Protein 6LKI (pdb70)

Nearest PDB structures (foldseek):
  6lki-assembly1_A  TM=1.003E+00  e=6.076E-66  Staphylococcus aureus
  6wce-assembly1_A  TM=8.317E-01  e=2.569E-20  Actinobacillus pleuropneumoniae
  4r74-assembly4_D  TM=8.569E-01  e=8.887E-20  Actinobacillus pleuropneumoniae
  4edp-assembly2_B  TM=7.425E-01  e=1.736E-17  Clostridium perfringens ATCC 13124
  5t1p-assembly8_H  TM=7.271E-01  e=5.166E-13  Campylobacter jejuni BJ-CJGB96299

Radius of gyration: 24.13 Å; Cα contacts (8 Å, |Δi|>4): 883; chains: 2; bounding box: 50×60×62 Å

Secondary structure (DSSP, 8-state):
--EEEEESS-HHHHHHHHHHHHHHHT--EEEEES-HHHHHHHHHTS-TTT--SEEESS-HHHH-S-GGGEE----GGGGGB-GGGS-SSTT-EEEEEEEEEEEEEHHHHTT---SSTTGGGSGGGTTSEEEE-TTT-HHHHHHHHHHHHHHT-HHHHHHHHTTSEEES-HHHHHHHHHTTS-SEEEEEHHHHHHHHTTT--EEEE--TT-BPEEEEEEEEEP-SS--TTHHHHHHHHTSHHHHHHHHHHH--EESBTTTS---SS-TTSGGGS-BPPGGGS----HHHHHHHH-/-HHHHHHHHHHHHHHHHHHHHHHHHHHHHHHTT--TTSHHHHHHHHHHHHHHHHHSSSEEEEEEEETTEEEES-TT---GGGSEEEEEEEEE-SSSEEEEEEEEEE-HHHHHHHHHS--EEEEEETT-BEEEES-TTS-TTSBP-HHHH--EEEEEE-SSSSEEEEEEE-

B-factor: mean 43.98, std 16.41, range [20.0, 132.07]

Foldseek 3Di:
DAAEEEEQDDCVQCVVVVVVVCVVVVHHYHYDYDAPQVSLVVLVPDAQAPHGWKYFWDLCLFANPDPVQFDFDDDPCLVQFDPVQADPDRFKGFFFKWWKWKKFQPVPCPPQDDAADVSCLDPVQFAQEEEEDLVGHVQRVLVLLFQCLLPVDLVSSVSSPRGHHYDHDQLVRLVCRQVPSHRIYIHIDQSNVVSVVVPTRMDTHQHQSAIGMRGIIMGTGRHDDHDPCSVVVRCSSLDDVNQLVCCVRRVIAHRGPVRADDPVPDPSHPVNGRHRPPVSRDPDHSVVVVVSND/DFVVLAVVVLVLLQVLLVLVVVLCVVCQVVQQAADCVDVVSVVVVVVSVVVSQVVGQFRKKKWKDDDVDTDIPPVVCPPLLQWAFRDWDFGHGNHGIIIMIMTTNGGPSQVCCCVPVVKWKWKAAPVQATRYTPDPVDDHGDGDDCPVVPFAKDWDARDPHRMIMIIGHD

Solvent-accessible surface area: 21845 Å² total; per-residue (Å²): 163,67,0,24,0,4,0,31,27,119,50,82,64,0,52,58,2,0,55,74,3,32,145,97,34,164,20,96,0,89,29,94,81,33,50,8,41,80,8,21,56,85,0,64,119,40,108,113,91,131,29,3,10,0,0,0,0,8,2,0,49,54,2,20,56,67,53,96,6,4,36,78,36,130,11,128,51,28,79,74,5,28,129,93,42,68,32,151,34,111,25,7,11,2,0,3,0,12,0,0,0,0,0,1,2,58,120,62,43,67,129,25,115,10,124,1,2,88,22,1,44,56,121,106,0,143,26,94,1,0,3,1,31,1,75,72,17,26,8,0,0,2,0,0,7,0,2,25,2,25,80,95,118,42,68,20,0,72,100,4,50,128,23,9,94,85,26,80,132,19,70,87,0,0,44,9,0,3,122,33,139,20,46,0,1,1,0,52,0,21,21,0,44,67,33,85,48,82,52,68,37,3,40,38,30,33,0,112,50,5,1,4,16,11,31,16,0,2,2,2,0,75,23,54,157,73,17,109,51,14,103,100,0,2,88,27,0,9,30,118,63,12,0,30,38,0,16,2,47,3,14,1,14,4,0,30,90,71,31,28,53,119,60,93,165,26,86,32,11,28,127,54,7,53,50,11,69,131,109,60,57,10,145,46,76,8,80,80,1,23,83,69,10,162,92,10,112,90,23,3,61,76,4,38,60,27,8,77,98,3,24,97,49,0,72,42,16,16,100,137,33,72,117,49,2,60,120,28,39,1,97,62,128,123,30,24,56,34,0,84,159,49,2,54,118,5,10,144,115,10,77,8,48,5,40,1,26,1,17,0,20,23,50,62,10,25,13,9,150,145,86,80,79,12,117,93,14,1,80,6,10,56,27,79,10,122,3,123,44,32,13,1,2,0,34,0,21,0,24,57,11,77,85,1,57,92,0,72,155,97,58,142,7,27,0,0,0,0,14,90,146,47,43,2,49,6,26,24,14,150,115,22,71,55,52,99,94,22,129,66,166,123,90,51,30,135,64,67,61,48,113,2,86,53,32,78,31,76,0,4,0,4,73,131

Structure (mmCIF, N/CA/C/O backbone):
data_6LKI
#
_entry.id   6LKI
#
_cell.length_a   95.231
_cell.length_b   106.642
_cell.length_c   120.331
_cell.angle_alpha   90.000
_cell.angle_beta   90.000
_cell.angle_gamma   90.000
#
_symmetry.space_group_name_H-M   'C 2 2 21'
#
loop_
_entity.id
_entity.type
_entity.pdbx_description
1 polymer 'ABC transporter, solute-binding protein'
2 polymer 'Sensor protein kinase HptS'
3 non-polymer 'MALONIC ACID'
4 water water
#
loop_
_atom_site.group_PDB
_atom_site.id
_atom_site.type_symbol
_atom_site.label_atom_id
_atom_site.label_alt_id
_atom_site.label_comp_id
_atom_site.label_asym_id
_atom_site.label_entity_id
_atom_site.label_seq_id
_atom_site.pdbx_PDB_ins_code
_atom_site.Cartn_x
_atom_site.Cartn_y
_atom_site.Cartn_z
_atom_site.occupancy
_atom_site.B_iso_or_equiv
_atom_site.auth_seq_id
_atom_site.auth_comp_id
_atom_site.auth_asym_id
_atom_site.auth_atom_id
_atom_site.pdbx_PDB_model_num
ATOM 1 N N . ASN A 1 3 ? -28.487 -42.712 1.659 1.00 46.13 29 ASN A N 1
ATOM 2 C CA . ASN A 1 3 ? -27.278 -42.370 0.924 1.00 43.53 29 ASN A CA 1
ATOM 3 C C . ASN A 1 3 ? -26.407 -41.422 1.736 1.00 42.28 29 ASN A C 1
ATOM 4 O O . ASN A 1 3 ? -26.902 -40.478 2.359 1.00 39.55 29 ASN A O 1
ATOM 9 N N . VAL A 1 4 ? -25.104 -41.676 1.718 1.00 39.26 30 VAL A N 1
ATOM 10 C CA . VAL A 1 4 ? -24.156 -40.873 2.482 1.00 40.13 30 VAL A CA 1
ATOM 11 C C . VAL A 1 4 ? -23.813 -39.616 1.694 1.00 36.08 30 VAL A C 1
ATOM 12 O O . VAL A 1 4 ? -23.509 -39.681 0.497 1.00 37.39 30 VAL A O 1
ATOM 16 N N . LEU A 1 5 ? -23.871 -38.467 2.36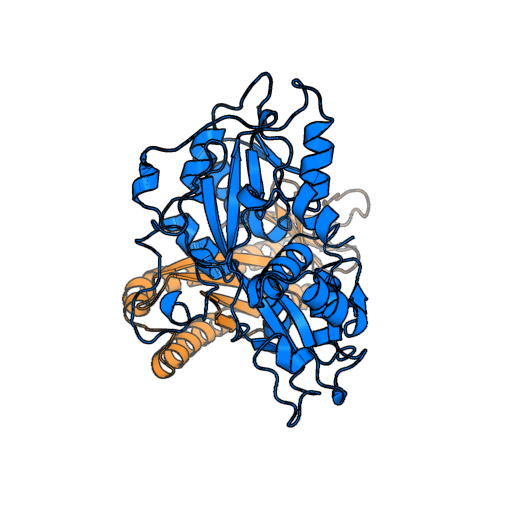4 1.00 35.91 31 LEU A N 1
ATOM 17 C CA . LEU A 1 5 ? -23.423 -37.206 1.785 1.00 33.53 31 LEU A CA 1
ATOM 18 C C . LEU A 1 5 ? -21.918 -37.073 1.999 1.00 38.65 31 LEU A C 1
ATOM 19 O O . LEU A 1 5 ? -21.445 -37.116 3.138 1.00 39.24 31 LEU A O 1
ATOM 24 N N . THR A 1 6 ? -21.167 -36.908 0.915 1.00 35.88 32 THR A N 1
ATOM 25 C CA . THR A 1 6 ? -19.711 -36.851 0.977 1.00 38.44 32 THR A CA 1
ATOM 26 C C . THR A 1 6 ? -19.238 -35.414 0.797 1.00 38.67 32 THR A C 1
ATOM 27 O O . THR A 1 6 ? -19.656 -34.729 -0.143 1.00 34.57 32 THR A O 1
ATOM 31 N N . VAL A 1 7 ? -18.361 -34.966 1.694 1.00 35.13 33 VAL A N 1
ATOM 32 C CA . VAL A 1 7 ? -17.870 -33.593 1.713 1.00 37.11 33 VAL A CA 1
ATOM 33 C C . VAL A 1 7 ? -16.350 -33.609 1.605 1.00 33.87 33 VAL A C 1
ATOM 34 O O . VAL A 1 7 ? -15.676 -34.301 2.376 1.00 36.25 33 VAL A O 1
ATOM 38 N N . TYR A 1 8 ? -15.817 -32.850 0.648 1.00 31.99 34 TYR A N 1
ATOM 39 C CA . TYR A 1 8 ? -14.391 -32.549 0.596 1.00 34.66 34 TYR A CA 1
ATOM 40 C C . TYR A 1 8 ? -14.127 -31.302 1.430 1.00 33.36 34 TYR A C 1
ATOM 41 O O . TYR A 1 8 ? -14.846 -30.305 1.304 1.00 32.07 34 TYR A O 1
ATOM 50 N N . SER A 1 9 ? -13.090 -31.347 2.271 1.00 34.94 35 SER A N 1
ATOM 51 C CA . SER A 1 9 ? -12.815 -30.181 3.097 1.00 32.27 35 SER A CA 1
ATOM 52 C C . SER A 1 9 ? -11.349 -30.080 3.495 1.00 34.69 35 SER A C 1
ATOM 53 O O . SER A 1 9 ? -10.788 -31.063 4.005 1.00 31.48 35 SER A O 1
ATOM 56 N N . PRO A 1 10 ? -10.710 -28.927 3.275 1.00 31.22 36 PRO A N 1
ATOM 57 C CA . PRO A 1 10 ? -9.356 -28.719 3.803 1.00 34.84 36 PRO A CA 1
ATOM 58 C C . PRO A 1 10 ? -9.320 -28.363 5.280 1.00 37.10 36 PRO A C 1
ATOM 59 O O . PRO A 1 10 ? -8.226 -28.331 5.861 1.00 37.47 36 PRO A O 1
ATOM 63 N N . TYR A 1 11 ? -10.466 -28.088 5.899 1.00 34.08 37 TYR A N 1
ATOM 64 C CA . TYR A 1 11 ? -10.509 -27.866 7.337 1.00 35.74 37 TYR A CA 1
ATOM 65 C C . TYR A 1 11 ? -10.195 -29.157 8.083 1.00 38.81 37 TYR A C 1
ATOM 66 O O . TYR A 1 11 ? -10.522 -30.258 7.631 1.00 36.72 37 TYR A O 1
ATOM 75 N N . GLN A 1 12 ? -9.555 -29.016 9.241 1.00 42.84 38 GLN A N 1
ATOM 76 C CA . GLN A 1 12 ? -9.299 -30.177 10.080 1.00 46.00 38 GLN A CA 1
ATOM 77 C C . GLN A 1 12 ? -10.616 -30.770 10.566 1.00 40.01 38 GLN A C 1
ATOM 78 O O . GLN A 1 12 ? -11.595 -30.056 10.801 1.00 41.44 38 GLN A O 1
ATOM 84 N N . SER A 1 13 ? -10.630 -32.098 10.711 1.00 44.15 39 SER A N 1
ATOM 85 C CA . SER A 1 13 ? -11.866 -32.813 11.022 1.00 46.67 39 SER A CA 1
ATOM 86 C C . SER A 1 13 ? -12.517 -32.287 12.294 1.00 45.66 39 SER A C 1
ATOM 87 O O . SER A 1 13 ? -13.723 -32.016 12.322 1.00 43.90 39 SER A O 1
ATOM 90 N N . ASN A 1 14 ? -11.732 -32.138 13.360 1.00 44.63 40 ASN A N 1
ATOM 91 C CA . ASN A 1 14 ? -12.283 -31.773 14.659 1.00 45.53 40 ASN A CA 1
ATOM 92 C C . ASN A 1 14 ? -12.862 -30.364 14.694 1.00 45.43 40 ASN A C 1
ATOM 93 O O . ASN A 1 14 ? -13.529 -30.016 15.674 1.00 47.28 40 ASN A O 1
ATOM 98 N N . LEU A 1 15 ? -12.645 -29.555 13.657 1.00 42.21 41 LEU A N 1
ATOM 99 C CA . LEU A 1 15 ? -13.170 -28.195 13.640 1.00 41.50 41 LEU A CA 1
ATOM 100 C C . LEU A 1 15 ? -14.534 -28.092 12.969 1.00 37.43 41 LEU A C 1
ATOM 101 O O . LEU A 1 15 ? -15.310 -27.188 13.300 1.00 39.07 41 LEU A O 1
ATOM 106 N N . ILE A 1 16 ? -14.849 -28.994 12.041 1.00 34.60 42 ILE A N 1
ATOM 107 C CA . ILE A 1 16 ? -16.118 -28.946 11.326 1.00 33.47 42 ILE A CA 1
ATOM 108 C C . ILE A 1 16 ? -17.051 -30.096 11.689 1.00 36.16 42 ILE A C 1
ATOM 109 O O . ILE A 1 16 ? -18.264 -29.977 11.459 1.00 33.12 42 ILE A O 1
ATOM 114 N N . ARG A 1 17 ? -16.536 -31.195 12.239 1.00 32.80 43 ARG A N 1
ATOM 115 C CA . ARG A 1 17 ? -17.393 -32.344 12.524 1.00 37.25 43 ARG A CA 1
ATOM 116 C C . ARG A 1 17 ? -18.523 -32.031 13.503 1.00 35.85 43 ARG A C 1
ATOM 117 O O . ARG A 1 17 ? -19.659 -32.463 13.238 1.00 35.54 43 ARG A O 1
ATOM 125 N N . PRO A 1 18 ? -18.314 -31.310 14.615 1.00 34.39 44 PRO A N 1
ATOM 126 C CA . PRO A 1 18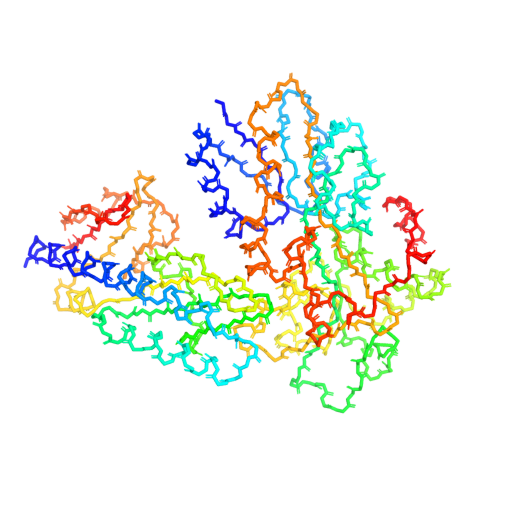 ? -19.466 -30.988 15.478 1.00 36.96 44 PRO A CA 1
ATOM 127 C C . PRO A 1 18 ? -20.559 -30.205 14.767 1.00 37.81 44 PRO A C 1
ATOM 128 O O . PRO A 1 18 ? -21.748 -30.447 15.013 1.00 36.84 44 PRO A O 1
ATOM 132 N N . ILE A 1 19 ? -20.193 -29.270 13.889 1.00 32.07 45 ILE A N 1
ATOM 133 C CA . ILE A 1 19 ? -21.202 -28.492 13.177 1.00 36.76 45 ILE A CA 1
ATOM 134 C C . ILE A 1 19 ? -21.923 -29.361 12.153 1.00 35.17 45 ILE A C 1
ATOM 135 O O . ILE A 1 19 ? -23.148 -29.273 11.997 1.00 36.28 45 ILE A O 1
ATOM 140 N N . LEU A 1 20 ? -21.184 -30.220 11.447 1.00 33.76 46 LEU A N 1
ATOM 141 C CA . LEU A 1 20 ? -21.821 -31.123 10.494 1.00 35.20 46 LEU A CA 1
ATOM 142 C C . LEU A 1 20 ? -22.669 -32.174 11.199 1.00 38.64 46 LEU A C 1
ATOM 143 O O . LEU A 1 20 ? -23.625 -32.694 10.610 1.00 35.00 46 LEU A O 1
ATOM 148 N N . ASN A 1 21 ? -22.341 -32.496 12.455 1.00 32.07 47 ASN A N 1
ATOM 149 C CA . ASN A 1 21 ? -23.153 -33.440 13.217 1.00 35.64 47 ASN A CA 1
ATOM 150 C C . ASN A 1 21 ? -24.546 -32.891 13.493 1.00 34.23 47 ASN A C 1
ATOM 151 O O . ASN A 1 21 ? -25.514 -33.659 13.543 1.00 37.69 47 ASN A O 1
ATOM 156 N N . GLU A 1 22 ? -24.669 -31.575 13.684 1.00 33.02 48 GLU A N 1
ATOM 157 C CA . GLU A 1 22 ? -25.987 -30.984 13.891 1.00 38.18 48 GLU A CA 1
ATOM 158 C C . GLU A 1 22 ? -26.817 -31.034 12.615 1.00 38.92 48 GLU A C 1
ATOM 159 O O . GLU A 1 22 ? -28.031 -31.263 12.666 1.00 35.92 48 GLU A O 1
ATOM 165 N N . PHE A 1 23 ? -26.181 -30.820 11.460 1.00 34.05 49 PHE A N 1
ATOM 166 C CA . PHE A 1 23 ? -26.888 -30.971 10.192 1.00 32.33 49 PHE A CA 1
ATOM 167 C C . PHE A 1 23 ? -27.346 -32.409 9.995 1.00 34.23 49 PHE A C 1
ATOM 168 O O . PHE A 1 23 ? -28.455 -32.654 9.503 1.00 35.96 49 PHE A O 1
ATOM 176 N N . GLU A 1 24 ? -26.499 -33.373 10.368 1.00 33.40 50 GLU A N 1
ATOM 177 C CA . GLU A 1 24 ? -26.885 -34.780 10.319 1.00 36.25 50 GLU A CA 1
ATOM 178 C C . GLU A 1 24 ? -28.179 -35.030 11.083 1.00 37.12 50 GLU A C 1
ATOM 179 O O . GLU A 1 24 ? -29.066 -35.745 10.602 1.00 35.76 50 GLU A O 1
ATOM 185 N N . LYS A 1 25 ? -28.303 -34.447 12.277 1.00 35.83 51 LYS A N 1
ATOM 186 C CA . LYS A 1 25 ? -29.503 -34.656 13.081 1.00 38.55 51 LYS A CA 1
ATOM 187 C C . LYS A 1 25 ? -30.699 -33.913 12.498 1.00 37.23 51 LYS A C 1
ATOM 188 O O . LYS A 1 25 ? -31.831 -34.406 12.558 1.00 40.07 51 LYS A O 1
ATOM 194 N N . GLN A 1 26 ? -30.468 -32.727 11.932 1.00 37.53 52 GLN A N 1
ATOM 195 C CA . GLN A 1 26 ? -31.572 -31.936 11.397 1.00 40.65 52 GLN A CA 1
ATOM 196 C C . GLN A 1 26 ? -32.160 -32.569 10.142 1.00 37.20 52 GLN A C 1
ATOM 197 O O . GLN A 1 26 ? -33.383 -32.569 9.957 1.00 38.08 52 GLN A O 1
ATOM 203 N N . GLU A 1 27 ? -31.312 -33.112 9.270 1.00 34.62 53 GLU A N 1
ATOM 204 C CA . GLU A 1 27 ? -31.741 -33.595 7.963 1.00 37.87 53 GLU A CA 1
ATOM 205 C C . GLU A 1 27 ? -31.708 -35.113 7.843 1.00 37.59 53 GLU A C 1
ATOM 206 O O . GLU A 1 27 ? -31.931 -35.639 6.747 1.00 38.06 53 GLU A O 1
ATOM 212 N N . HIS A 1 28 ? -31.433 -35.826 8.936 1.00 35.28 54 HIS A N 1
ATOM 213 C CA . HIS A 1 28 ? -31.466 -37.289 8.963 1.00 37.98 54 HIS A CA 1
ATOM 214 C C . HIS A 1 28 ? -30.589 -37.887 7.863 1.00 38.49 54 HIS A C 1
ATOM 215 O O . HIS A 1 28 ? -31.017 -38.739 7.080 1.00 38.03 54 HIS A O 1
ATOM 222 N N . VAL A 1 29 ? -29.339 -37.422 7.811 1.00 35.94 55 VAL A N 1
ATOM 223 C CA . VAL A 1 29 ? -28.367 -37.854 6.815 1.00 33.63 55 VAL A CA 1
ATOM 224 C C . VAL A 1 29 ? -27.018 -38.022 7.504 1.00 34.10 55 VAL A C 1
ATOM 225 O O . VAL A 1 29 ? -26.775 -37.470 8.578 1.00 38.50 55 VAL A O 1
ATOM 229 N N . LYS A 1 30 ? -26.146 -38.817 6.887 1.00 34.24 56 LYS A N 1
ATOM 230 C CA . LYS A 1 30 ? -24.791 -39.055 7.370 1.00 37.72 56 LYS A CA 1
ATOM 231 C C . LYS A 1 30 ? -23.812 -38.387 6.404 1.00 38.52 56 LYS A C 1
ATOM 232 O O . LYS A 1 30 ? -23.992 -38.452 5.183 1.00 36.82 56 LYS A O 1
ATOM 238 N N . ILE A 1 31 ? -22.817 -37.686 6.954 1.00 36.97 57 ILE A N 1
ATOM 239 C CA . ILE A 1 31 ? -21.877 -36.874 6.180 1.00 36.43 57 ILE A CA 1
ATOM 240 C C . ILE A 1 31 ? -20.477 -37.436 6.380 1.00 41.30 57 ILE A C 1
ATOM 241 O O . ILE A 1 31 ? -19.930 -37.367 7.488 1.00 42.66 57 ILE A O 1
ATOM 246 N N . GLU A 1 32 ? -19.903 -37.990 5.314 1.00 35.94 58 GLU A N 1
ATOM 247 C CA . GLU A 1 32 ? -18.519 -38.443 5.302 1.00 40.16 58 GLU A CA 1
ATOM 248 C C . GLU A 1 32 ? -17.617 -37.323 4.798 1.00 40.57 58 GLU A C 1
ATOM 249 O O . GLU A 1 32 ? -17.952 -36.634 3.831 1.00 38.04 58 GLU A O 1
ATOM 255 N N . ILE A 1 33 ? -16.464 -37.154 5.446 1.00 37.76 59 ILE A N 1
ATOM 256 C CA . ILE A 1 33 ? -15.537 -36.067 5.142 1.00 39.63 59 ILE A CA 1
ATOM 257 C C . ILE A 1 33 ? -14.254 -36.643 4.556 1.00 39.09 59 ILE A C 1
ATOM 258 O O . ILE A 1 33 ? -13.706 -37.621 5.080 1.00 38.93 59 ILE A O 1
ATOM 263 N N . LYS A 1 34 ? -13.775 -36.029 3.476 1.00 36.65 60 LYS A N 1
ATOM 264 C CA . LYS A 1 34 ? -12.472 -36.324 2.893 1.00 40.48 60 LYS A CA 1
ATOM 265 C C . LYS A 1 34 ? -11.554 -35.131 3.123 1.00 40.68 60 LYS A C 1
ATOM 266 O O . LYS A 1 34 ? -11.907 -33.997 2.779 1.00 35.37 60 LYS A O 1
ATOM 272 N N . HIS A 1 35 ? -10.382 -35.385 3.696 1.00 39.75 61 HIS A N 1
ATOM 273 C CA . HIS A 1 35 ? -9.489 -34.330 4.154 1.00 42.07 61 HIS A CA 1
ATOM 274 C C . HIS A 1 35 ? -8.235 -34.253 3.294 1.00 35.70 61 HIS A C 1
ATOM 275 O O . HIS A 1 35 ? -7.918 -35.155 2.515 1.00 39.94 61 HIS A O 1
ATOM 282 N N . GLY A 1 36 ? -7.519 -33.156 3.462 1.00 40.23 62 GLY A N 1
ATOM 283 C CA . GLY A 1 36 ? -6.303 -32.903 2.715 1.00 39.50 62 GLY A CA 1
ATOM 284 C C . GLY A 1 36 ? -6.172 -31.422 2.429 1.00 38.25 62 GLY A C 1
ATOM 285 O O . GLY A 1 36 ? -7.045 -30.623 2.752 1.00 40.57 62 GLY A O 1
ATOM 286 N N . SER A 1 37 ? -5.045 -31.069 1.817 1.00 33.67 63 SER A N 1
ATOM 287 C CA . SER A 1 37 ? -4.852 -29.693 1.392 1.00 37.45 63 SER A CA 1
ATOM 288 C C . SER A 1 37 ? -5.839 -29.343 0.282 1.00 34.01 63 SER A C 1
ATOM 289 O O . SER A 1 37 ? -6.388 -30.216 -0.396 1.00 35.64 63 SER A O 1
ATOM 292 N N . THR A 1 38 ? -6.063 -28.038 0.103 1.00 34.46 64 THR A N 1
ATOM 293 C CA . THR A 1 38 ? -7.024 -27.583 -0.898 1.00 37.12 64 THR A CA 1
ATOM 294 C C . THR A 1 38 ? -6.632 -28.048 -2.296 1.00 39.79 64 THR A C 1
ATOM 295 O O . THR A 1 38 ? -7.478 -28.534 -3.056 1.00 34.64 64 THR A O 1
ATOM 299 N N . GLN A 1 39 ? -5.351 -27.925 -2.648 1.00 37.45 65 GLN A N 1
ATOM 300 C CA . GLN A 1 39 ? -4.921 -28.294 -3.992 1.00 37.25 65 GLN A CA 1
ATOM 301 C C . GLN A 1 39 ? -4.935 -29.804 -4.192 1.00 37.80 65 GLN A C 1
ATOM 302 O O . GLN A 1 39 ? -5.251 -30.286 -5.287 1.00 43.26 65 GLN A O 1
ATOM 308 N N . VAL A 1 40 ? -4.594 -30.569 -3.154 1.00 34.93 66 VAL A N 1
ATOM 309 C CA . VAL A 1 40 ? -4.604 -32.023 -3.279 1.00 40.60 66 VAL A CA 1
ATOM 310 C C . VAL A 1 40 ? -6.033 -32.539 -3.397 1.00 40.96 66 VAL A C 1
ATOM 311 O O . VAL A 1 40 ? -6.316 -33.448 -4.188 1.00 41.39 66 VAL A O 1
ATOM 315 N N . LEU A 1 41 ? -6.958 -31.963 -2.625 1.00 38.29 67 LEU A N 1
ATOM 316 C CA . LEU A 1 41 ? -8.361 -32.346 -2.746 1.00 38.35 67 LEU A CA 1
ATOM 317 C C . LEU A 1 41 ? -8.906 -32.004 -4.127 1.00 40.45 67 LEU A C 1
ATOM 318 O O . LEU A 1 41 ? -9.626 -32.806 -4.734 1.00 41.33 67 LEU A O 1
ATOM 323 N N . LEU A 1 42 ? -8.538 -30.850 -4.628 1.00 37.81 68 LEU A N 1
ATOM 324 C CA . LEU A 1 42 ? -8.977 -30.454 -5.930 1.00 39.72 68 LEU A CA 1
ATOM 325 C C . LEU A 1 42 ? -8.409 -31.379 -6.997 1.00 43.07 68 LEU A C 1
ATOM 326 O O . LEU A 1 42 ? -9.090 -31.776 -7.881 1.00 41.86 68 LEU A O 1
ATOM 331 N N . SER A 1 43 ? -7.146 -31.708 -6.885 1.00 40.30 69 SER A N 1
ATOM 332 C CA . SER A 1 43 ? -6.485 -32.544 -7.882 1.00 45.86 69 SER A CA 1
ATOM 333 C C . SER A 1 43 ? -7.072 -33.950 -7.899 1.00 46.19 69 SER A C 1
ATOM 334 O O . SER A 1 43 ? -7.388 -34.489 -8.966 1.00 49.42 69 SER A O 1
ATOM 337 N N . ASN A 1 44 ? -7.223 -34.564 -6.722 1.00 44.30 70 ASN A N 1
ATOM 338 C CA . ASN A 1 44 ? -7.808 -35.899 -6.657 1.00 48.15 70 ASN A CA 1
ATOM 339 C C . ASN A 1 44 ? -9.259 -35.897 -7.118 1.00 47.73 70 ASN A C 1
ATOM 340 O O . ASN A 1 44 ? -9.726 -36.880 -7.705 1.00 50.36 70 ASN A O 1
ATOM 345 N N . LEU A 1 45 ? -9.986 -34.806 -6.861 1.00 45.67 71 LEU A N 1
ATOM 346 C CA . LEU A 1 45 ? -11.345 -34.683 -7.376 1.00 45.03 71 LEU A CA 1
ATOM 347 C C . LEU A 1 45 ? -11.348 -34.624 -8.898 1.00 47.85 71 LEU A C 1
ATOM 348 O O . LEU A 1 45 ? -12.210 -35.224 -9.551 1.00 48.83 71 LEU A O 1
ATOM 353 N N . HIS A 1 46 ? -10.387 -33.902 -9.479 1.00 47.37 72 HIS A N 1
ATOM 354 C CA . HIS A 1 46 ? -10.328 -33.763 -10.930 1.00 49.14 72 HIS A CA 1
ATOM 355 C C . HIS A 1 46 ? -10.037 -35.091 -11.615 1.00 51.01 72 HIS A C 1
ATOM 356 O O . HIS A 1 46 ? -10.480 -35.312 -12.748 1.00 51.65 72 HIS A O 1
ATOM 363 N N . ASN A 1 47 ? -9.304 -35.982 -10.954 1.00 51.11 73 ASN A N 1
ATOM 364 C CA . ASN A 1 47 ? -8.978 -37.285 -11.514 1.00 53.56 73 ASN A CA 1
ATOM 365 C C . ASN A 1 47 ? -9.963 -38.371 -11.100 1.00 56.04 73 ASN A C 1
ATOM 366 O O . ASN A 1 47 ? -9.754 -39.540 -11.442 1.00 55.12 73 ASN A O 1
ATOM 371 N N . GLU A 1 48 ? -11.021 -38.017 -10.377 1.00 50.98 74 GLU A N 1
ATOM 372 C CA . GLU A 1 48 ? -12.072 -38.969 -10.052 1.00 55.43 74 GLU A CA 1
ATOM 373 C C . GLU A 1 48 ? -13.098 -39.024 -11.175 1.00 54.82 74 GLU A C 1
ATOM 374 O O . GLU A 1 48 ? -13.432 -38.002 -11.780 1.00 54.71 74 GLU A O 1
ATOM 380 N N . ASP A 1 49 ? -13.602 -40.226 -11.448 1.00 60.28 75 ASP A N 1
ATOM 381 C CA . ASP A 1 49 ? -14.665 -40.378 -12.427 1.00 59.43 75 ASP A CA 1
ATOM 382 C C . ASP A 1 49 ? -15.932 -39.672 -11.944 1.00 59.36 75 ASP A C 1
ATOM 383 O O . ASP A 1 49 ? -16.025 -39.201 -10.809 1.00 60.15 75 ASP A O 1
ATOM 388 N N . PHE A 1 50 ? -16.923 -39.601 -12.834 1.00 60.03 76 PHE A N 1
ATOM 389 C CA . PHE A 1 50 ? -18.201 -39.006 -12.466 1.00 60.66 76 PHE A CA 1
ATOM 390 C C . PHE A 1 50 ? -18.948 -39.840 -11.433 1.00 60.15 76 PHE A C 1
ATOM 391 O O . PHE A 1 50 ? -19.785 -39.297 -10.704 1.00 57.80 76 PHE A O 1
ATOM 399 N N . SER A 1 51 ? -18.655 -41.138 -11.343 1.00 63.43 77 SER A N 1
ATOM 400 C CA . SER A 1 51 ? -19.444 -42.049 -10.525 1.00 61.63 77 SER A CA 1
ATOM 401 C C . SER A 1 51 ? -18.967 -42.154 -9.083 1.00 59.97 77 SER A C 1
ATOM 402 O O . SER A 1 51 ? -19.744 -42.590 -8.225 1.00 63.55 77 SER A O 1
ATOM 405 N N . GLU A 1 52 ? -17.722 -41.781 -8.792 1.00 58.68 78 GLU A N 1
ATOM 406 C CA . GLU A 1 52 ? -17.174 -41.910 -7.449 1.00 60.56 78 GLU A CA 1
ATOM 407 C C . GLU A 1 52 ? -16.978 -40.574 -6.745 1.00 53.90 78 GLU A C 1
ATOM 408 O O . GLU A 1 52 ? -16.509 -40.555 -5.603 1.00 54.24 78 GLU A O 1
ATOM 414 N N . ARG A 1 53 ? -17.346 -39.464 -7.378 1.00 48.46 79 ARG A N 1
ATOM 415 C CA . ARG A 1 53 ? -17.101 -38.156 -6.792 1.00 46.11 79 ARG A CA 1
ATOM 416 C C . ARG A 1 53 ? -18.081 -37.865 -5.662 1.00 43.97 79 ARG A C 1
ATOM 417 O O . ARG A 1 53 ? -19.209 -38.365 -5.639 1.00 38.05 79 ARG A O 1
ATOM 425 N N . GLY A 1 54 ? -17.632 -37.041 -4.719 1.00 38.04 80 GLY A N 1
ATOM 426 C CA . GLY A 1 54 ? -18.469 -36.582 -3.633 1.00 36.59 80 GLY A CA 1
ATOM 427 C C . GLY A 1 54 ? -19.440 -35.508 -4.084 1.00 31.68 80 GLY A C 1
ATOM 428 O O . GLY A 1 54 ? -19.627 -35.246 -5.274 1.00 36.49 80 GLY A O 1
ATOM 429 N N . ASP A 1 55 ? -20.056 -34.860 -3.099 1.00 34.39 81 ASP A N 1
ATOM 430 C CA . ASP A 1 55 ? -21.157 -33.935 -3.345 1.00 31.51 81 ASP A CA 1
ATOM 431 C C . ASP A 1 55 ? -20.809 -32.473 -3.116 1.00 31.65 81 ASP A C 1
ATOM 432 O O . ASP A 1 55 ? -21.237 -31.618 -3.894 1.00 30.80 81 ASP A O 1
ATOM 437 N N . VAL A 1 56 ? -20.059 -32.151 -2.063 1.00 31.44 82 VAL A N 1
ATOM 438 C CA . VAL A 1 56 ? -19.809 -30.768 -1.672 1.00 30.65 82 VAL A CA 1
ATOM 439 C C . VAL A 1 56 ? -18.331 -30.588 -1.355 1.00 31.74 82 VAL A C 1
ATOM 440 O O . VAL A 1 56 ? -17.710 -31.453 -0.727 1.00 32.32 82 VAL A O 1
ATOM 444 N N . PHE A 1 57 ? -17.770 -29.461 -1.793 1.00 28.18 83 PHE A N 1
ATOM 445 C CA . PHE A 1 57 ? -16.437 -29.014 -1.397 1.00 28.12 83 PHE A CA 1
ATOM 446 C C . PHE A 1 57 ? -16.620 -27.864 -0.412 1.00 29.97 83 PHE A C 1
ATOM 447 O O . PHE A 1 57 ? -17.098 -26.789 -0.790 1.00 30.09 83 PHE A O 1
ATOM 455 N N . MET A 1 58 ? -16.244 -28.087 0.845 1.00 27.48 84 MET A N 1
ATOM 456 C CA . MET A 1 58 ? -16.505 -27.143 1.929 1.00 27.63 84 MET A CA 1
ATOM 457 C C . MET A 1 58 ? -15.189 -26.547 2.412 1.00 32.57 84 MET A C 1
ATOM 458 O O . MET A 1 58 ? -14.369 -27.246 3.017 1.00 31.72 84 MET A O 1
ATOM 463 N N . GLY A 1 59 ? -14.997 -25.257 2.159 1.00 31.84 85 GLY A N 1
ATOM 464 C CA . GLY A 1 59 ? -13.839 -24.537 2.643 1.00 33.79 85 GLY A CA 1
ATOM 465 C C . GLY A 1 59 ? -12.775 -24.359 1.574 1.00 32.02 85 GLY A C 1
ATOM 466 O O . GLY A 1 59 ? -12.815 -24.955 0.494 1.00 31.61 85 GLY A O 1
ATOM 467 N N . GLY A 1 60 ? -11.800 -23.520 1.902 1.00 35.64 86 GLY A N 1
ATOM 468 C CA . GLY A 1 60 ? -10.732 -23.183 0.986 1.00 33.94 86 GLY A CA 1
ATOM 469 C C . GLY A 1 60 ? -11.076 -21.991 0.109 1.00 35.93 86 GLY A C 1
ATOM 470 O O . GLY A 1 60 ? -12.237 -21.669 -0.133 1.00 35.09 86 GLY A O 1
ATOM 471 N N . VAL A 1 61 ? -10.028 -21.320 -0.371 1.00 30.82 87 VAL A N 1
ATOM 472 C CA . VAL A 1 61 ? -10.200 -20.171 -1.254 1.00 33.15 87 VAL A CA 1
ATOM 473 C C . VAL A 1 61 ? -10.527 -20.674 -2.655 1.00 34.72 87 VAL A C 1
ATOM 474 O O . VAL A 1 61 ? -9.700 -20.589 -3.571 1.00 36.60 87 VAL A O 1
ATOM 478 N N . LEU A 1 62 ? -11.747 -21.189 -2.828 1.00 34.66 88 LEU A N 1
ATOM 479 C CA . LEU A 1 62 ? -12.114 -21.851 -4.076 1.00 34.97 88 LEU A CA 1
ATOM 480 C C . LEU A 1 62 ? -12.137 -20.878 -5.248 1.00 34.54 88 LEU A C 1
ATOM 481 O O . LEU A 1 62 ? -11.717 -21.227 -6.357 1.00 35.89 88 LEU A O 1
ATOM 486 N N . SER A 1 63 ? -12.626 -19.656 -5.028 1.00 33.10 89 SER A N 1
ATOM 487 C CA . SER A 1 63 ? -12.685 -18.684 -6.114 1.00 39.42 89 SER A CA 1
ATOM 488 C C . SER A 1 63 ? -11.302 -18.310 -6.628 1.00 42.49 89 SER A C 1
ATOM 489 O O . SER A 1 63 ? -11.188 -17.769 -7.733 1.00 46.16 89 SER A O 1
ATOM 492 N N . GLU A 1 64 ? -10.249 -18.595 -5.860 1.00 41.17 90 GLU A N 1
ATOM 493 C CA . GLU A 1 64 ? -8.889 -18.267 -6.254 1.00 40.77 90 GLU A CA 1
ATOM 494 C C . GLU A 1 64 ? -8.054 -19.477 -6.648 1.00 44.64 90 GLU A C 1
ATOM 495 O O . GLU A 1 64 ? -6.984 -19.296 -7.238 1.00 50.37 90 GLU A O 1
ATOM 501 N N . THR A 1 65 ? -8.502 -20.698 -6.343 1.00 40.73 91 THR A N 1
ATOM 502 C CA . THR A 1 65 ? -7.687 -21.885 -6.557 1.00 40.17 91 THR A CA 1
ATOM 503 C C . THR A 1 65 ? -8.282 -22.906 -7.515 1.00 40.91 91 THR A C 1
ATOM 504 O O . THR A 1 65 ? -7.546 -23.786 -7.973 1.00 43.90 91 THR A O 1
ATOM 508 N N . ILE A 1 66 ? -9.575 -22.830 -7.823 1.00 38.82 92 ILE A N 1
ATOM 509 C CA . ILE A 1 66 ? -10.194 -23.813 -8.708 1.00 38.54 92 ILE A CA 1
ATOM 510 C C . ILE A 1 66 ? -9.629 -23.617 -10.113 1.00 44.95 92 ILE A C 1
ATOM 511 O O . ILE A 1 66 ? -9.893 -22.602 -10.764 1.00 47.23 92 ILE A O 1
ATOM 516 N N . ASP A 1 67 ? -8.843 -24.586 -10.578 1.00 44.04 93 ASP A N 1
ATOM 517 C CA . ASP A 1 67 ? -8.282 -24.554 -11.921 1.00 49.20 93 ASP A CA 1
ATOM 518 C C . ASP A 1 67 ? -9.147 -25.280 -12.943 1.00 49.64 93 ASP A C 1
ATOM 519 O O . ASP A 1 67 ? -8.929 -25.112 -14.148 1.00 51.50 93 ASP A O 1
ATOM 524 N N . HIS A 1 68 ? -10.119 -26.076 -12.497 1.00 45.63 94 HIS A N 1
ATOM 525 C CA . HIS A 1 68 ? -10.995 -26.840 -13.384 1.00 45.87 94 HIS A CA 1
ATOM 526 C C . HIS A 1 68 ? -12.441 -26.530 -13.027 1.00 47.84 94 HIS A C 1
ATOM 527 O O . HIS A 1 68 ? -13.062 -27.238 -12.222 1.00 44.17 94 HIS A O 1
ATOM 534 N N . PRO A 1 69 ? -13.013 -25.474 -13.611 1.00 48.01 95 PRO A N 1
ATOM 535 C CA . PRO A 1 69 ? -14.412 -25.134 -13.305 1.00 46.00 95 PRO A CA 1
ATOM 536 C C . PRO A 1 69 ? -15.405 -26.187 -13.756 1.00 47.64 95 PRO A C 1
ATOM 537 O O . PRO A 1 69 ? -16.518 -26.240 -13.218 1.00 43.15 95 PRO A O 1
ATOM 541 N N . GLU A 1 70 ? -15.041 -27.030 -14.724 1.00 47.59 96 GLU A N 1
ATOM 542 C CA . GLU A 1 70 ? -15.934 -28.074 -15.215 1.00 49.33 96 GLU A CA 1
ATOM 543 C C . GLU A 1 70 ? -16.153 -29.194 -14.207 1.00 49.10 96 GLU A C 1
ATOM 544 O O . GLU A 1 70 ? -16.943 -30.101 -14.485 1.00 47.72 96 GLU A O 1
ATOM 550 N N . ASP A 1 71 ? -15.479 -29.164 -13.061 1.00 43.69 97 ASP A N 1
ATOM 551 C CA . ASP A 1 71 ? -15.666 -30.166 -12.021 1.00 43.77 97 ASP A CA 1
ATOM 552 C C . ASP A 1 71 ? -16.755 -29.787 -11.028 1.00 37.72 97 ASP A C 1
ATOM 553 O O . ASP A 1 71 ? -17.009 -30.550 -10.089 1.00 37.07 97 ASP A O 1
ATOM 558 N N . PHE A 1 72 ? -17.404 -28.639 -11.209 1.00 35.75 98 PHE A N 1
ATOM 559 C CA . PHE A 1 72 ? -18.362 -28.128 -10.243 1.00 37.04 98 PHE A CA 1
ATOM 560 C C . PHE A 1 72 ? -19.636 -27.684 -10.951 1.00 41.11 98 PHE A C 1
ATOM 561 O O . PHE A 1 72 ? -19.650 -27.431 -12.158 1.00 40.81 98 PHE A O 1
ATOM 569 N N . VAL A 1 73 ? -20.706 -27.591 -10.176 1.00 35.89 99 VAL A N 1
ATOM 570 C CA . VAL A 1 73 ? -22.045 -27.316 -10.694 1.00 36.26 99 VAL A CA 1
ATOM 571 C C . VAL A 1 73 ? -22.387 -25.857 -10.406 1.00 38.09 99 VAL A C 1
ATOM 572 O O . VAL A 1 73 ? -22.204 -25.407 -9.268 1.00 41.62 99 VAL A O 1
ATOM 576 N N . PRO A 1 74 ? -22.876 -25.102 -11.390 1.00 45.34 100 PRO A N 1
ATOM 577 C CA . PRO A 1 74 ? -23.300 -23.722 -11.120 1.00 41.71 100 PRO A CA 1
ATOM 578 C C . PRO A 1 74 ? -24.456 -23.702 -10.132 1.00 44.53 100 PRO A C 1
ATOM 579 O O . PRO A 1 74 ? -25.400 -24.489 -10.240 1.00 42.81 100 PRO A O 1
ATOM 583 N N . TYR A 1 75 ? -24.378 -22.791 -9.163 1.00 40.42 101 TYR A N 1
ATOM 584 C CA . TYR A 1 75 ? -25.407 -22.704 -8.136 1.00 42.10 101 TYR A CA 1
ATOM 585 C C . TYR A 1 75 ? -25.275 -21.384 -7.393 1.00 45.28 101 TYR A C 1
ATOM 586 O O . TYR A 1 75 ? -24.192 -21.051 -6.904 1.00 42.74 101 TYR A O 1
ATOM 595 N N . GLN A 1 76 ? -26.377 -20.644 -7.306 1.00 46.15 102 GLN A N 1
ATOM 596 C CA . GLN A 1 76 ? -26.440 -19.425 -6.506 1.00 51.23 102 GLN A CA 1
ATOM 597 C C . GLN A 1 76 ? -27.760 -19.438 -5.751 1.00 53.51 102 GLN A C 1
ATOM 598 O O . GLN A 1 76 ? -28.825 -19.351 -6.370 1.00 57.09 102 GLN A O 1
ATOM 604 N N . ASP A 1 77 ? -27.699 -19.560 -4.426 1.00 56.51 103 ASP A N 1
ATOM 605 C CA . ASP A 1 77 ? -28.923 -19.503 -3.640 1.00 58.40 103 ASP A CA 1
ATOM 606 C C . ASP A 1 77 ? -29.540 -18.115 -3.749 1.00 62.60 103 ASP A C 1
ATOM 607 O O . ASP A 1 77 ? -28.834 -17.114 -3.898 1.00 62.44 103 ASP A O 1
ATOM 612 N N . THR A 1 78 ? -30.873 -18.066 -3.716 1.00 60.76 104 THR A N 1
ATOM 613 C CA . THR A 1 78 ? -31.560 -16.785 -3.813 1.00 63.82 104 THR A CA 1
ATOM 614 C C . THR A 1 78 ? -31.256 -15.889 -2.623 1.00 63.54 104 THR A C 1
ATOM 615 O O . THR A 1 78 ? -31.429 -14.669 -2.718 1.00 63.36 104 THR A O 1
ATOM 619 N N . SER A 1 79 ? -30.796 -16.464 -1.512 1.00 63.29 105 SER A N 1
ATOM 620 C CA . SER A 1 79 ? -30.408 -15.710 -0.330 1.00 59.73 105 SER A CA 1
ATOM 621 C C . SER A 1 79 ? -29.000 -15.133 -0.430 1.00 56.49 105 SER A C 1
ATOM 622 O O . SER A 1 79 ? -28.417 -14.778 0.601 1.00 55.23 105 SER A O 1
ATOM 625 N N . VAL A 1 80 ? -28.439 -15.036 -1.639 1.00 57.34 106 VAL A N 1
ATOM 626 C CA . VAL A 1 80 ? -27.142 -14.390 -1.801 1.00 53.39 106 VAL A CA 1
ATOM 627 C C . VAL A 1 80 ? -27.230 -12.903 -1.490 1.00 50.25 106 VAL A C 1
ATOM 628 O O . VAL A 1 80 ? -26.211 -12.275 -1.184 1.00 43.55 106 VAL A O 1
ATOM 632 N N . THR A 1 81 ? -28.432 -12.323 -1.539 1.00 47.09 107 THR A N 1
ATOM 633 C CA . THR A 1 81 ? -28.615 -10.925 -1.172 1.00 48.04 107 THR A CA 1
ATOM 634 C C . THR A 1 81 ? -28.295 -10.660 0.293 1.00 46.98 107 THR A C 1
ATOM 635 O O . THR A 1 81 ? -28.148 -9.494 0.677 1.00 46.12 107 THR A O 1
ATOM 639 N N . GLN A 1 82 ? -28.181 -11.704 1.115 1.00 46.17 108 GLN A N 1
ATOM 640 C CA . GLN A 1 82 ? -27.816 -11.550 2.516 1.00 44.58 108 GLN A CA 1
ATOM 641 C C . GLN A 1 82 ? -26.312 -11.444 2.731 1.00 45.19 108 GLN A C 1
ATOM 642 O O . GLN A 1 82 ? -25.884 -11.195 3.863 1.00 41.70 108 GLN A O 1
ATOM 648 N N . GLN A 1 83 ? -25.509 -11.626 1.688 1.00 39.89 109 GLN A N 1
ATOM 649 C CA . GLN A 1 83 ? -24.061 -11.623 1.820 1.00 42.25 109 GLN A CA 1
ATOM 650 C C . GLN A 1 83 ? -23.492 -10.238 1.538 1.00 44.54 109 GLN A C 1
ATOM 651 O O . GLN A 1 83 ? -24.092 -9.431 0.821 1.00 40.61 109 GLN A O 1
ATOM 657 N N . LEU A 1 84 ? -22.323 -9.971 2.120 1.00 39.50 110 LEU A N 1
ATOM 658 C CA . LEU A 1 84 ? -21.633 -8.707 1.890 1.00 42.49 110 LEU A CA 1
ATOM 659 C C . LEU A 1 84 ? -21.319 -8.536 0.409 1.00 40.18 110 LEU A C 1
ATOM 660 O O . LEU A 1 84 ? -20.744 -9.427 -0.221 1.00 41.81 110 LEU A O 1
ATOM 665 N N . GLU A 1 85 ? -21.684 -7.372 -0.137 1.00 43.38 111 GLU A N 1
ATOM 666 C CA . GLU A 1 85 ? -21.570 -7.147 -1.576 1.00 45.97 111 GLU A CA 1
ATOM 667 C C . GLU A 1 85 ? -20.129 -7.271 -2.057 1.00 44.94 111 GLU A C 1
ATOM 668 O O . GLU A 1 85 ? -19.874 -7.812 -3.139 1.00 43.75 111 GLU A O 1
ATOM 674 N N . ASP A 1 86 ? -19.172 -6.773 -1.269 1.00 45.12 112 ASP A N 1
ATOM 675 C CA . ASP A 1 86 ? -17.776 -6.779 -1.692 1.00 43.19 112 ASP A CA 1
ATOM 676 C C . ASP A 1 86 ? -17.194 -8.183 -1.781 1.00 42.78 112 ASP A C 1
ATOM 677 O O . ASP A 1 86 ? -16.141 -8.361 -2.402 1.00 45.01 112 ASP A O 1
ATOM 682 N N . TYR A 1 87 ? -17.841 -9.180 -1.177 1.00 40.12 113 TYR A N 1
ATOM 683 C CA . TYR A 1 87 ? -17.291 -10.525 -1.139 1.00 38.54 113 TYR A CA 1
ATOM 684 C C . TYR A 1 87 ? -18.249 -11.589 -1.651 1.00 40.77 113 TYR A C 1
ATOM 685 O O . TYR A 1 87 ? -17.915 -12.778 -1.587 1.00 36.55 113 TYR A O 1
ATOM 694 N N . ARG A 1 88 ? -19.420 -11.202 -2.155 1.00 41.44 114 ARG A N 1
ATOM 695 C CA . ARG A 1 88 ? -20.254 -12.144 -2.885 1.00 41.67 114 ARG A CA 1
ATOM 696 C C . ARG A 1 88 ? -19.470 -12.727 -4.050 1.00 38.39 114 ARG A C 1
ATOM 697 O O . ARG A 1 88 ? -18.719 -12.023 -4.731 1.00 41.32 114 ARG A O 1
ATOM 705 N N . SER A 1 89 ? -19.640 -14.025 -4.271 1.00 37.81 115 SER A N 1
ATOM 706 C CA . SER A 1 89 ? -18.905 -14.701 -5.329 1.00 39.71 115 SER A CA 1
ATOM 707 C C . SER A 1 89 ? -19.306 -14.158 -6.693 1.00 45.43 115 SER A C 1
ATOM 708 O O . SER A 1 89 ? -20.477 -14.226 -7.081 1.00 47.70 115 SER A O 1
ATOM 711 N N . ASN A 1 90 ? -18.332 -13.603 -7.414 1.00 47.61 116 ASN A N 1
ATOM 712 C CA . ASN A 1 90 ? -18.478 -13.288 -8.828 1.00 51.32 116 ASN A CA 1
ATOM 713 C C . ASN A 1 90 ? -18.342 -14.523 -9.703 1.00 50.15 116 ASN A C 1
ATOM 714 O O . ASN A 1 90 ? -18.044 -14.410 -10.898 1.00 55.94 116 ASN A O 1
ATOM 719 N N . ASN A 1 91 ? -18.564 -15.696 -9.115 1.00 49.53 117 ASN A N 1
ATOM 720 C CA . ASN A 1 91 ? -18.197 -16.972 -9.710 1.00 47.42 117 ASN A CA 1
ATOM 721 C C . ASN A 1 91 ? -19.389 -17.910 -9.597 1.00 49.28 117 ASN A C 1
ATOM 722 O O . ASN A 1 91 ? -19.882 -18.158 -8.492 1.00 48.85 117 ASN A O 1
ATOM 727 N N . LYS A 1 92 ? -19.832 -18.440 -10.740 1.00 41.95 118 LYS A N 1
ATOM 728 C CA . LYS A 1 92 ? -21.099 -19.165 -10.803 1.00 46.14 118 LYS A CA 1
ATOM 729 C C . LYS A 1 92 ? -21.106 -20.411 -9.926 1.00 40.57 118 LYS A C 1
ATOM 730 O O . LYS A 1 92 ? -22.151 -20.765 -9.366 1.00 42.29 118 LYS A O 1
ATOM 736 N N . TYR A 1 93 ? -19.967 -21.088 -9.795 1.00 43.25 119 TYR A N 1
ATOM 737 C CA . TYR A 1 93 ? -19.911 -22.396 -9.156 1.00 41.44 119 TYR A CA 1
ATOM 738 C C . TYR A 1 93 ? -19.405 -22.347 -7.718 1.00 38.82 119 TYR A C 1
ATOM 739 O O . TYR A 1 93 ? -19.210 -23.403 -7.109 1.00 34.43 119 TYR A O 1
ATOM 748 N N . VAL A 1 94 ? -19.190 -21.158 -7.162 1.00 35.36 120 VAL A N 1
ATOM 749 C CA . VAL A 1 94 ? -18.721 -21.009 -5.790 1.00 34.07 120 VAL A CA 1
ATOM 750 C C . VAL A 1 94 ? -19.695 -20.117 -5.034 1.00 33.37 120 VAL A C 1
ATOM 751 O O . VAL A 1 94 ? -20.172 -19.110 -5.569 1.00 33.93 120 VAL A O 1
ATOM 755 N N . THR A 1 95 ? -20.008 -20.503 -3.800 1.00 31.37 121 THR A N 1
ATOM 756 C CA . THR A 1 95 ? -20.744 -19.665 -2.862 1.00 31.97 121 THR A CA 1
ATOM 757 C C . THR A 1 95 ? -19.779 -19.219 -1.772 1.00 33.30 121 THR A C 1
ATOM 758 O O . THR A 1 95 ? -19.148 -20.059 -1.121 1.00 32.63 121 THR A O 1
ATOM 762 N N . SER A 1 96 ? -19.660 -17.906 -1.580 1.00 30.02 122 SER A N 1
ATOM 763 C CA . SER A 1 96 ? -18.791 -17.389 -0.530 1.00 31.17 122 SER A CA 1
ATOM 764 C C . SER A 1 96 ? -19.282 -17.851 0.837 1.00 32.88 122 SER A C 1
ATOM 765 O O . SER A 1 96 ? -20.487 -17.887 1.104 1.00 30.04 122 SER A O 1
ATOM 768 N N . PHE A 1 97 ? -18.334 -18.201 1.707 1.00 29.02 123 PHE A N 1
ATOM 769 C CA . PHE A 1 97 ? -18.635 -18.906 2.950 1.00 28.50 123 PHE A CA 1
ATOM 770 C C . PHE A 1 97 ? -18.118 -18.165 4.176 1.00 29.24 123 PHE A C 1
ATOM 771 O O . PHE A 1 97 ? -18.916 -17.785 5.041 1.00 26.26 123 PHE A O 1
ATOM 779 N N . LEU A 1 98 ? -16.808 -17.953 4.283 1.00 28.57 124 LEU A N 1
ATOM 780 C CA . LEU A 1 98 ? -16.219 -17.277 5.430 1.00 29.84 124 LEU A CA 1
ATOM 781 C C . LEU A 1 98 ? -15.083 -16.381 4.959 1.00 26.40 124 LEU A C 1
ATOM 782 O O . LEU A 1 98 ? -14.513 -16.579 3.883 1.00 29.60 124 LEU A O 1
ATOM 787 N N . LEU A 1 99 ? -14.754 -15.393 5.786 1.00 27.65 125 LEU A N 1
ATOM 788 C CA . LEU A 1 99 ? -13.668 -14.459 5.515 1.00 27.91 125 LEU A CA 1
ATOM 789 C C . LEU A 1 99 ? -12.580 -14.664 6.562 1.00 26.64 125 LEU A C 1
ATOM 790 O O . LEU A 1 99 ? -12.854 -14.594 7.765 1.00 28.92 125 LEU A O 1
ATOM 795 N N . MET A 1 100 ? -11.359 -14.918 6.107 1.00 27.78 126 MET A N 1
ATOM 796 C CA . MET A 1 100 ? -10.232 -15.199 6.996 1.00 29.44 126 MET A CA 1
ATOM 797 C C . MET A 1 100 ? -9.059 -14.295 6.644 1.00 27.85 126 MET A C 1
ATOM 798 O O . MET A 1 100 ? -8.477 -14.439 5.551 1.00 29.13 126 MET A O 1
ATOM 803 N N . PRO A 1 101 ? -8.672 -13.369 7.521 1.00 27.95 127 PRO A N 1
ATOM 804 C CA . PRO A 1 101 ? -7.515 -12.516 7.221 1.00 28.70 127 PRO A CA 1
ATOM 805 C C . PRO A 1 101 ? -6.220 -13.316 7.268 1.00 25.70 127 PRO A C 1
ATOM 806 O O . PRO A 1 101 ? -6.004 -14.120 8.178 1.00 26.27 127 PRO A O 1
ATOM 810 N N . THR A 1 102 ? -5.369 -13.108 6.268 1.00 26.19 128 THR A N 1
ATOM 811 C CA . THR A 1 102 ? -3.981 -13.528 6.382 1.00 28.00 128 THR A CA 1
ATOM 812 C C . THR A 1 102 ? -3.236 -12.520 7.245 1.00 28.76 128 THR A C 1
ATOM 813 O O . THR A 1 102 ? -3.599 -11.342 7.307 1.00 28.26 128 THR A O 1
ATOM 817 N N . VAL A 1 103 ? -2.204 -12.993 7.946 1.00 24.93 129 VAL A N 1
ATOM 818 C CA . VAL A 1 103 ? -1.514 -12.169 8.929 1.00 25.71 129 VAL A CA 1
ATOM 819 C C . VAL A 1 103 ? -0.019 -12.452 8.902 1.00 23.89 129 VAL A C 1
ATOM 820 O O . VAL A 1 103 ? 0.439 -13.490 8.420 1.00 22.90 129 VAL A O 1
ATOM 824 N N . ILE A 1 104 ? 0.736 -11.498 9.428 1.00 25.71 130 ILE A N 1
ATOM 825 C CA . ILE A 1 104 ? 2.094 -11.742 9.890 1.00 25.13 130 ILE A CA 1
ATOM 826 C C . ILE A 1 104 ? 2.015 -12.066 11.373 1.00 26.26 130 ILE A C 1
ATOM 827 O O . ILE A 1 104 ? 1.410 -11.316 12.147 1.00 26.40 130 ILE A O 1
ATOM 832 N N . VAL A 1 105 ? 2.598 -13.190 11.774 1.00 26.65 131 VAL A N 1
ATOM 833 C CA . VAL A 1 105 ? 2.687 -13.552 13.182 1.00 23.24 131 VAL A CA 1
ATOM 834 C C . VAL A 1 105 ? 4.086 -13.207 13.673 1.00 27.95 131 VAL A C 1
ATOM 835 O O . VAL A 1 105 ? 5.076 -13.459 12.977 1.00 24.80 131 VAL A O 1
ATOM 839 N N . VAL A 1 106 ? 4.165 -12.587 14.848 1.00 26.84 132 VAL A N 1
ATOM 840 C CA . VAL A 1 106 ? 5.416 -12.075 15.396 1.00 27.62 132 VAL A CA 1
ATOM 841 C C . VAL A 1 106 ? 5.649 -12.715 16.756 1.00 28.46 132 VAL A C 1
ATOM 842 O O . VAL A 1 106 ? 4.734 -12.772 17.586 1.00 27.05 132 VAL A O 1
ATOM 846 N N . ASN A 1 107 ? 6.869 -13.196 16.980 1.00 26.60 133 ASN A N 1
ATOM 847 C CA . ASN A 1 107 ? 7.256 -13.735 18.278 1.00 24.16 133 ASN A CA 1
ATOM 848 C C . ASN A 1 107 ? 7.594 -12.580 19.215 1.00 28.56 133 ASN A C 1
ATOM 849 O O . ASN A 1 107 ? 8.562 -11.849 18.980 1.00 26.07 133 ASN A O 1
ATOM 854 N N . SER A 1 108 ? 6.800 -12.416 20.276 1.00 27.47 134 SER A N 1
ATOM 855 C CA . SER A 1 108 ? 6.977 -11.285 21.179 1.00 29.60 134 SER A CA 1
ATOM 856 C C . SER A 1 108 ? 8.148 -11.465 22.135 1.00 30.61 134 SER A C 1
ATOM 857 O O . SER A 1 108 ? 8.625 -10.473 22.697 1.00 30.18 134 SER A O 1
ATOM 860 N N . ASP A 1 109 ? 8.618 -12.699 22.339 1.00 27.03 135 ASP A N 1
ATOM 861 C CA . ASP A 1 109 ? 9.820 -12.901 23.142 1.00 31.75 135 ASP A CA 1
ATOM 862 C C . ASP A 1 109 ? 11.058 -12.400 22.409 1.00 32.30 135 ASP A C 1
ATOM 863 O O . ASP A 1 109 ? 11.980 -11.860 23.031 1.00 31.51 135 ASP A O 1
ATOM 868 N N . LEU A 1 110 ? 11.091 -12.564 21.085 1.00 30.39 136 LEU A N 1
ATOM 869 C CA . LEU A 1 110 ? 12.263 -12.234 20.286 1.00 30.59 136 LEU A CA 1
ATOM 870 C C . LEU A 1 110 ? 12.229 -10.828 19.703 1.00 30.79 136 LEU A C 1
ATOM 871 O O . LEU A 1 110 ? 13.293 -10.288 19.378 1.00 28.14 136 LEU A O 1
ATOM 876 N N . GLN A 1 111 ? 11.044 -10.224 19.571 1.00 29.65 137 GLN A N 1
ATOM 877 C CA . GLN A 1 111 ? 10.905 -9.017 18.758 1.00 30.82 137 GLN A CA 1
ATOM 878 C C . GLN A 1 111 ? 11.747 -7.868 19.298 1.00 31.93 137 GLN A C 1
ATOM 879 O O . GLN A 1 111 ? 12.491 -7.226 18.548 1.00 30.79 137 GLN A O 1
ATOM 885 N N . GLY A 1 112 ? 11.631 -7.582 20.591 1.00 35.63 138 GLY A N 1
ATOM 886 C CA . GLY A 1 112 ? 12.354 -6.450 21.149 1.00 36.27 138 GLY A CA 1
ATOM 887 C C . GLY A 1 112 ? 11.877 -5.148 20.535 1.00 38.17 138 GLY A C 1
ATOM 888 O O . GLY A 1 112 ? 10.681 -4.835 20.533 1.00 37.14 138 GLY A O 1
ATOM 889 N N . ASP A 1 113 ? 12.819 -4.377 19.993 1.00 38.46 139 ASP A N 1
ATOM 890 C CA . ASP A 1 113 ? 12.519 -3.094 19.373 1.00 40.70 139 ASP A CA 1
ATOM 891 C C . ASP A 1 113 ? 12.404 -3.173 17.857 1.00 38.17 139 ASP A C 1
ATOM 892 O O . ASP A 1 113 ? 12.216 -2.137 17.212 1.00 40.67 139 ASP A O 1
ATOM 897 N N . ILE A 1 114 ? 12.522 -4.364 17.274 1.00 32.89 140 ILE A N 1
ATOM 898 C CA . ILE A 1 114 ? 12.389 -4.512 15.829 1.00 31.04 140 ILE A CA 1
ATOM 899 C C . ILE A 1 114 ? 10.954 -4.192 15.434 1.00 32.72 140 ILE A C 1
ATOM 900 O O . ILE A 1 114 ? 10.007 -4.822 15.920 1.00 33.63 140 ILE A O 1
ATOM 905 N N . LYS A 1 115 ? 10.788 -3.206 14.557 1.00 34.08 141 LYS A N 1
ATOM 906 C CA . LYS A 1 115 ? 9.465 -2.826 14.082 1.00 35.45 141 LYS A CA 1
ATOM 907 C C . LYS A 1 115 ? 9.028 -3.764 12.965 1.00 32.77 141 LYS A C 1
ATOM 908 O O . LYS A 1 115 ? 9.775 -3.994 12.008 1.00 30.12 141 LYS A O 1
ATOM 914 N N . ILE A 1 116 ? 7.820 -4.312 13.092 1.00 31.73 142 ILE A N 1
ATOM 915 C CA . ILE A 1 116 ? 7.255 -5.229 12.101 1.00 31.46 142 ILE A CA 1
ATOM 916 C C . ILE A 1 116 ? 5.798 -4.819 11.916 1.00 30.01 142 ILE A C 1
ATOM 917 O O . ILE A 1 116 ? 4.914 -5.247 12.665 1.00 30.06 142 ILE A O 1
ATOM 922 N N . ARG A 1 117 ? 5.538 -3.968 10.922 1.00 31.64 143 ARG A N 1
ATOM 923 C CA . ARG A 1 117 ? 4.187 -3.523 10.610 1.00 30.74 143 ARG A CA 1
ATOM 924 C C . ARG A 1 117 ? 3.644 -4.104 9.313 1.00 28.86 143 ARG A C 1
ATOM 925 O O . ARG A 1 117 ? 2.435 -4.009 9.071 1.00 28.82 143 ARG A O 1
ATOM 933 N N . GLY A 1 118 ? 4.493 -4.693 8.481 1.00 29.60 144 GLY A N 1
ATOM 934 C CA . GLY A 1 118 ? 4.041 -5.210 7.206 1.00 26.86 144 GLY A CA 1
ATOM 935 C C . GLY A 1 118 ? 5.155 -5.935 6.486 1.00 28.72 144 GLY A C 1
ATOM 936 O O . GLY A 1 118 ? 6.153 -6.332 7.091 1.00 28.30 144 GLY A O 1
ATOM 937 N N . TYR A 1 119 ? 4.971 -6.095 5.173 1.00 27.73 145 TYR A N 1
ATOM 938 C CA . TYR A 1 119 ? 5.887 -6.915 4.385 1.00 28.32 145 TYR A CA 1
ATOM 939 C C . TYR A 1 119 ? 7.249 -6.253 4.231 1.00 32.85 145 TYR A C 1
ATOM 940 O O . TYR A 1 119 ? 8.277 -6.940 4.195 1.00 28.53 145 TYR A O 1
ATOM 949 N N . GLN A 1 120 ? 7.284 -4.925 4.120 1.00 31.13 146 GLN A N 1
ATOM 950 C CA . GLN A 1 120 ? 8.559 -4.257 3.891 1.00 35.69 146 GLN A CA 1
ATOM 951 C C . GLN A 1 120 ? 9.403 -4.181 5.157 1.00 33.26 146 GLN A C 1
ATOM 952 O O . GLN A 1 120 ? 10.634 -4.113 5.069 1.00 34.53 146 GLN A O 1
ATOM 958 N N . ASP A 1 121 ? 8.771 -4.202 6.333 1.00 31.35 147 ASP A N 1
ATOM 959 C CA . ASP A 1 121 ? 9.531 -4.330 7.571 1.00 31.51 147 ASP A CA 1
ATOM 960 C C . ASP A 1 121 ? 10.206 -5.691 7.668 1.00 29.90 147 ASP A C 1
ATOM 961 O O . ASP A 1 121 ? 11.266 -5.814 8.292 1.00 31.96 147 ASP A O 1
ATOM 966 N N . LEU A 1 122 ? 9.611 -6.720 7.060 1.00 27.62 148 LEU A N 1
ATOM 967 C CA . LEU A 1 122 ? 10.201 -8.052 7.089 1.00 27.43 148 LEU A CA 1
ATOM 968 C C . LEU A 1 122 ? 11.505 -8.125 6.310 1.00 30.94 148 LEU A C 1
ATOM 969 O O . LEU A 1 122 ? 12.300 -9.040 6.544 1.00 31.34 148 LEU A O 1
ATOM 974 N N . LEU A 1 123 ? 11.743 -7.186 5.396 1.00 29.99 149 LEU A N 1
ATOM 975 C CA . LEU A 1 123 ? 12.961 -7.171 4.597 1.00 31.03 149 LEU A CA 1
ATOM 976 C C . LEU A 1 123 ? 14.138 -6.520 5.311 1.00 36.01 149 LEU A C 1
ATOM 977 O O . LEU A 1 123 ? 15.198 -6.360 4.694 1.00 33.76 149 LEU A O 1
ATOM 982 N N . GLN A 1 124 ? 13.983 -6.143 6.576 1.00 33.65 150 GLN A N 1
ATOM 983 C CA . GLN A 1 124 ? 15.080 -5.526 7.306 1.00 34.72 150 GLN A CA 1
ATOM 984 C C . GLN A 1 124 ? 16.254 -6.497 7.405 1.00 36.50 150 GLN A C 1
ATOM 985 O O . GLN A 1 124 ? 16.048 -7.711 7.526 1.00 32.99 150 GLN A O 1
ATOM 991 N N . PRO A 1 125 ? 17.494 -6.003 7.338 1.00 39.72 151 PRO A N 1
ATOM 992 C CA . PRO A 1 125 ? 18.649 -6.911 7.439 1.00 36.94 151 PRO A CA 1
ATOM 993 C C . PRO A 1 125 ? 18.671 -7.734 8.715 1.00 32.53 151 PRO A C 1
ATOM 994 O O . PRO A 1 125 ? 19.105 -8.892 8.683 1.00 34.73 151 PRO A O 1
ATOM 998 N N . ILE A 1 126 ? 18.206 -7.179 9.837 1.00 32.04 152 ILE A N 1
ATOM 999 C CA . ILE A 1 126 ? 18.235 -7.912 11.097 1.00 32.44 152 ILE A CA 1
ATOM 1000 C C . ILE A 1 126 ? 17.328 -9.138 11.067 1.00 30.18 152 ILE A C 1
ATOM 1001 O O . ILE A 1 126 ? 17.479 -10.036 11.903 1.00 31.08 152 ILE A O 1
ATOM 1006 N N . LEU A 1 127 ? 16.401 -9.215 10.114 1.00 30.02 153 LEU A N 1
ATOM 1007 C CA . LEU A 1 127 ? 15.481 -10.339 10.016 1.00 29.54 153 LEU A CA 1
ATOM 1008 C C . LEU A 1 127 ? 15.828 -11.308 8.892 1.00 28.59 153 LEU A C 1
ATOM 1009 O O . LEU A 1 127 ? 15.071 -12.257 8.661 1.00 28.59 153 LEU A O 1
ATOM 1014 N N . LYS A 1 128 ? 16.944 -11.104 8.193 1.00 31.50 154 LYS A N 1
ATOM 1015 C CA . LYS A 1 128 ? 17.291 -11.978 7.080 1.00 29.60 154 LYS A CA 1
ATOM 1016 C C . LYS A 1 128 ? 17.518 -13.404 7.565 1.00 27.09 154 LYS A C 1
ATOM 1017 O O . LYS A 1 128 ? 18.272 -13.639 8.514 1.00 32.91 154 LYS A O 1
ATOM 1023 N N . GLY A 1 129 ? 16.854 -14.355 6.912 1.00 28.05 155 GLY A N 1
ATOM 1024 C CA . GLY A 1 129 ? 16.949 -15.744 7.310 1.00 27.92 155 GLY A CA 1
ATOM 1025 C C . GLY A 1 129 ? 16.312 -16.076 8.639 1.00 28.86 155 GLY A C 1
ATOM 1026 O O . GLY A 1 129 ? 16.439 -17.213 9.102 1.00 31.40 155 GLY A O 1
ATOM 1027 N N . LYS A 1 130 ? 15.624 -15.124 9.268 1.00 27.88 156 LYS A N 1
ATOM 1028 C CA . LYS A 1 130 ? 15.029 -15.329 10.582 1.00 28.07 156 LYS A CA 1
ATOM 1029 C C . LYS A 1 130 ? 13.507 -15.285 10.550 1.00 26.70 156 LYS A C 1
ATOM 1030 O O . LYS A 1 130 ? 12.877 -15.195 11.609 1.00 28.36 156 LYS A O 1
ATOM 1036 N N . ILE A 1 131 ? 12.904 -15.336 9.363 1.00 26.03 157 ILE A N 1
ATOM 1037 C CA . ILE A 1 131 ? 11.458 -15.337 9.197 1.00 29.65 157 ILE A CA 1
ATOM 1038 C C . ILE A 1 131 ? 11.101 -16.454 8.226 1.00 27.95 157 ILE A C 1
ATOM 1039 O O . ILE A 1 131 ? 11.950 -16.959 7.490 1.00 27.74 157 ILE A O 1
ATOM 1044 N N . ALA A 1 132 ? 9.826 -16.843 8.230 1.00 27.15 158 ALA A N 1
ATOM 1045 C CA . ALA A 1 132 ? 9.412 -18.028 7.492 1.00 26.12 158 ALA A CA 1
ATOM 1046 C C . ALA A 1 132 ? 8.069 -17.805 6.810 1.00 29.85 158 ALA A C 1
ATOM 1047 O O . ALA A 1 132 ? 7.279 -16.940 7.196 1.00 24.91 158 ALA A O 1
ATOM 1049 N N . TYR A 1 133 ? 7.829 -18.612 5.777 1.00 26.42 159 TYR A N 1
ATOM 1050 C CA . TYR A 1 133 ? 6.553 -18.670 5.081 1.00 25.68 159 TYR A CA 1
ATOM 1051 C C . TYR A 1 133 ? 6.396 -20.076 4.518 1.00 28.28 159 TYR A C 1
ATOM 1052 O O . TYR A 1 133 ? 7.324 -20.889 4.563 1.00 30.32 159 TYR A O 1
ATOM 1061 N N . SER A 1 134 ? 5.213 -20.357 3.979 1.00 26.89 160 SER A N 1
ATOM 1062 C CA . SER A 1 134 ? 4.894 -21.671 3.441 1.00 26.34 160 SER A CA 1
ATOM 1063 C C . SER A 1 134 ? 4.900 -21.648 1.917 1.00 30.95 160 SER A C 1
ATOM 1064 O O . SER A 1 134 ? 4.584 -20.632 1.291 1.00 28.71 160 SER A O 1
ATOM 1067 N N . ASN A 1 135 ? 5.262 -22.795 1.330 1.00 29.92 161 ASN A N 1
ATOM 1068 C CA . ASN A 1 135 ? 5.388 -22.997 -0.111 1.00 32.50 161 ASN A CA 1
ATOM 1069 C C . ASN A 1 135 ? 4.139 -22.527 -0.850 1.00 32.72 161 ASN A C 1
ATOM 1070 O O . ASN A 1 135 ? 3.063 -23.119 -0.698 1.00 30.02 161 ASN A O 1
ATOM 1075 N N . PRO A 1 136 ? 4.247 -21.477 -1.670 1.00 30.68 162 PRO A N 1
ATOM 1076 C CA . PRO A 1 136 ? 3.066 -20.998 -2.406 1.00 33.75 162 PRO A CA 1
ATOM 1077 C C . PRO A 1 136 ? 2.577 -21.966 -3.469 1.00 32.13 162 PRO A C 1
ATOM 1078 O O . PRO A 1 136 ? 1.417 -21.864 -3.886 1.00 33.84 162 PRO A O 1
ATOM 1082 N N . ASN A 1 137 ? 3.419 -22.896 -3.923 1.00 35.12 163 ASN A N 1
ATOM 1083 C CA . ASN A 1 137 ? 3.007 -23.853 -4.941 1.00 36.47 163 ASN A CA 1
ATOM 1084 C C . ASN A 1 137 ? 2.119 -24.959 -4.387 1.00 37.22 163 ASN A C 1
ATOM 1085 O O . ASN A 1 137 ? 1.420 -25.620 -5.164 1.00 40.23 163 ASN A O 1
ATOM 1090 N N . THR A 1 138 ? 2.127 -25.176 -3.071 1.00 31.95 164 THR A N 1
ATOM 1091 C CA . THR A 1 138 ? 1.374 -26.264 -2.461 1.00 32.10 164 THR A CA 1
ATOM 1092 C C . THR A 1 138 ? 0.444 -25.831 -1.337 1.00 31.53 164 THR A C 1
ATOM 1093 O O . THR A 1 138 ? -0.365 -26.650 -0.890 1.00 34.87 164 THR A O 1
ATOM 1097 N N . THR A 1 139 ? 0.536 -24.592 -0.858 1.00 32.03 165 THR A N 1
ATOM 1098 C CA . THR A 1 139 ? -0.318 -24.100 0.214 1.00 32.41 165 THR A CA 1
ATOM 1099 C C . THR A 1 139 ? -1.001 -22.817 -0.232 1.00 33.32 165 THR A C 1
ATOM 1100 O O . THR A 1 139 ? -0.365 -21.940 -0.825 1.00 30.31 165 THR A O 1
ATOM 1104 N N . THR A 1 140 ? -2.301 -22.711 0.057 1.00 32.23 166 THR A N 1
ATOM 1105 C CA . THR A 1 140 ? -3.029 -21.502 -0.306 1.00 31.10 166 THR A CA 1
ATOM 1106 C C . THR A 1 140 ? -2.600 -20.311 0.543 1.00 30.81 166 THR A C 1
ATOM 1107 O O . THR A 1 140 ? -2.679 -19.168 0.082 1.00 31.80 166 THR A O 1
ATOM 1111 N N . THR A 1 141 ? -2.138 -20.554 1.772 1.00 30.03 167 THR A N 1
ATOM 1112 C CA . THR A 1 141 ? -1.671 -19.456 2.614 1.00 29.74 167 THR A CA 1
ATOM 1113 C C . THR A 1 141 ? -0.441 -18.790 2.007 1.00 29.46 167 THR A C 1
ATOM 1114 O O . THR A 1 141 ? -0.374 -17.559 1.903 1.00 27.84 167 THR A O 1
ATOM 1118 N N . GLY A 1 142 ? 0.546 -19.590 1.602 1.00 27.72 168 GLY A N 1
ATOM 1119 C CA . GLY A 1 142 ? 1.708 -19.025 0.936 1.00 28.56 168 GLY A CA 1
ATOM 1120 C C . GLY A 1 142 ? 1.353 -18.373 -0.386 1.00 29.46 168 GLY A C 1
ATOM 1121 O O . GLY A 1 142 ? 1.891 -17.320 -0.735 1.00 30.26 168 GLY A O 1
ATOM 1122 N N . TYR A 1 143 ? 0.431 -18.986 -1.133 1.00 26.62 169 TYR A N 1
ATOM 1123 C CA . TYR A 1 143 ? -0.024 -18.410 -2.394 1.00 30.91 169 TYR A CA 1
ATOM 1124 C C . TYR A 1 143 ? -0.681 -17.053 -2.172 1.00 28.93 169 TYR A C 1
ATOM 1125 O O . TYR A 1 143 ? -0.399 -16.087 -2.891 1.00 28.00 169 TYR A O 1
ATOM 1134 N N . GLN A 1 144 ? -1.555 -16.959 -1.167 1.00 27.64 170 GLN A N 1
ATOM 1135 C CA . GLN A 1 144 ? -2.245 -15.701 -0.900 1.00 27.63 170 GLN A CA 1
ATOM 1136 C C . GLN A 1 144 ? -1.274 -14.618 -0.447 1.00 30.31 170 GLN A C 1
ATOM 1137 O O . GLN A 1 144 ? -1.436 -13.445 -0.805 1.00 28.77 170 GLN A O 1
ATOM 1143 N N . HIS A 1 145 ? -0.258 -14.989 0.338 1.00 26.92 171 HIS A N 1
ATOM 1144 C CA . HIS A 1 145 ? 0.728 -14.008 0.779 1.00 27.83 171 HIS A CA 1
ATOM 1145 C C . HIS A 1 145 ? 1.575 -13.510 -0.387 1.00 29.58 171 HIS A C 1
ATOM 1146 O O . HIS A 1 145 ? 1.914 -12.322 -0.452 1.00 27.88 171 HIS A O 1
ATOM 1153 N N . MET A 1 146 ? 1.932 -14.400 -1.317 1.00 27.96 172 MET A N 1
ATOM 1154 C CA . MET A 1 146 ? 2.680 -13.958 -2.490 1.00 31.86 172 MET A CA 1
ATOM 1155 C C . MET A 1 146 ? 1.836 -1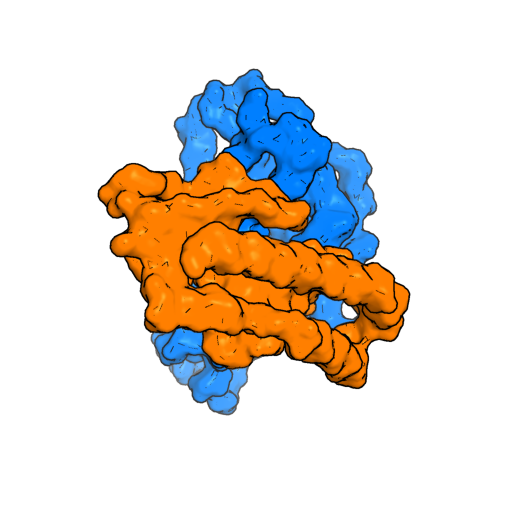3.053 -3.380 1.00 29.63 172 MET A C 1
ATOM 1156 O O . MET A 1 146 ? 2.372 -12.131 -4.005 1.00 32.13 172 MET A O 1
ATOM 1161 N N . ARG A 1 147 ? 0.522 -13.293 -3.444 1.00 30.83 173 ARG A N 1
ATOM 1162 C CA . ARG A 1 147 ? -0.366 -12.365 -4.138 1.00 32.00 173 ARG A CA 1
ATOM 1163 C C . ARG A 1 147 ? -0.367 -11.001 -3.462 1.00 33.36 173 ARG A C 1
ATOM 1164 O O . ARG A 1 147 ? -0.353 -9.964 -4.136 1.00 30.45 173 ARG A O 1
ATOM 1172 N N . ALA A 1 148 ? -0.389 -10.982 -2.126 1.00 30.42 174 ALA A N 1
ATOM 1173 C CA . ALA A 1 148 ? -0.377 -9.718 -1.398 1.00 31.32 174 ALA A CA 1
ATOM 1174 C C . ALA A 1 148 ? 0.924 -8.959 -1.628 1.00 30.00 174 ALA A C 1
ATOM 1175 O O . ALA A 1 148 ? 0.911 -7.737 -1.820 1.00 31.04 174 ALA A O 1
ATOM 1177 N N . ILE A 1 149 ? 2.058 -9.665 -1.603 1.00 29.15 175 ILE A N 1
ATOM 1178 C CA . ILE A 1 149 ? 3.342 -9.021 -1.866 1.00 27.93 175 ILE A CA 1
ATOM 1179 C C . ILE A 1 149 ? 3.397 -8.522 -3.303 1.00 30.38 175 ILE A C 1
ATOM 1180 O O . ILE A 1 149 ? 3.866 -7.408 -3.574 1.00 30.96 175 ILE A O 1
ATOM 1185 N N . TYR A 1 150 ? 2.921 -9.337 -4.246 1.00 29.19 176 TYR A N 1
ATOM 1186 C CA . TYR A 1 150 ? 2.851 -8.897 -5.635 1.00 34.76 176 TYR A CA 1
ATOM 1187 C C . TYR A 1 150 ? 1.913 -7.710 -5.795 1.00 35.34 176 TYR A C 1
ATOM 1188 O O . TYR A 1 150 ? 2.162 -6.832 -6.626 1.00 36.52 176 TYR A O 1
ATOM 1197 N N . SER A 1 151 ? 0.842 -7.653 -5.002 1.00 32.64 177 SER A N 1
ATOM 1198 C CA . SER A 1 151 ? -0.110 -6.555 -5.126 1.00 34.21 177 SER A CA 1
ATOM 1199 C C . SER A 1 151 ? 0.476 -5.219 -4.690 1.00 33.70 177 SER A C 1
ATOM 1200 O O . SER A 1 151 ? -0.094 -4.175 -5.024 1.00 35.76 177 SER A O 1
ATOM 1203 N N . MET A 1 152 ? 1.595 -5.224 -3.960 1.00 32.01 178 MET A N 1
ATOM 1204 C CA . MET A 1 152 ? 2.162 -3.974 -3.462 1.00 33.91 178 MET A CA 1
ATOM 1205 C C . MET A 1 152 ? 2.547 -3.047 -4.610 1.00 40.11 178 MET A C 1
ATOM 1206 O O . MET A 1 152 ? 2.172 -1.869 -4.624 1.00 37.54 178 MET A O 1
ATOM 1211 N N . HIS A 1 153 ? 3.294 -3.565 -5.588 1.00 37.27 179 HIS A N 1
ATOM 1212 C CA . HIS A 1 153 ? 3.715 -2.773 -6.737 1.00 36.71 179 HIS A CA 1
ATOM 1213 C C . HIS A 1 153 ? 3.505 -3.494 -8.063 1.00 39.97 179 HIS A C 1
ATOM 1214 O O . HIS A 1 153 ? 3.987 -3.012 -9.096 1.00 43.09 179 HIS A O 1
ATOM 1221 N N . HIS A 1 154 ? 2.793 -4.623 -8.065 1.00 42.33 180 HIS A N 1
ATOM 1222 C CA . HIS A 1 154 ? 2.604 -5.440 -9.265 1.00 42.01 180 HIS A CA 1
ATOM 1223 C C . HIS A 1 154 ? 3.949 -5.833 -9.873 1.00 44.12 180 HIS A C 1
ATOM 1224 O O . HIS A 1 154 ? 4.140 -5.799 -11.090 1.00 43.79 180 HIS A O 1
ATOM 1231 N N . ARG A 1 155 ? 4.889 -6.213 -9.008 1.00 42.95 181 ARG A N 1
ATOM 1232 C CA . ARG A 1 155 ? 6.236 -6.602 -9.405 1.00 43.36 181 ARG A CA 1
ATOM 1233 C C . ARG A 1 155 ? 6.489 -8.038 -8.971 1.00 43.26 181 ARG A C 1
ATOM 1234 O O . ARG A 1 155 ? 6.351 -8.365 -7.787 1.00 39.13 181 ARG A O 1
ATOM 1242 N N . VAL A 1 156 ? 6.866 -8.889 -9.928 1.00 41.25 182 VAL A N 1
ATOM 1243 C CA . VAL A 1 156 ? 7.297 -10.238 -9.580 1.00 39.30 182 VAL A CA 1
ATOM 1244 C C . VAL A 1 156 ? 8.585 -10.188 -8.768 1.00 37.59 182 VAL A C 1
ATOM 1245 O O . VAL A 1 156 ? 8.833 -11.060 -7.925 1.00 35.20 182 VAL A O 1
ATOM 1249 N N . SER A 1 157 ? 9.409 -9.157 -8.982 1.00 37.30 183 SER A N 1
ATOM 1250 C CA . SER A 1 157 ? 10.683 -9.051 -8.279 1.00 38.85 183 SER A CA 1
ATOM 1251 C C . SER A 1 157 ? 10.496 -8.868 -6.778 1.00 38.54 183 SER A C 1
ATOM 1252 O O . SER A 1 157 ? 11.380 -9.242 -5.997 1.00 34.57 183 SER A O 1
ATOM 1255 N N . ASP A 1 158 ? 9.371 -8.286 -6.354 1.00 38.74 184 ASP A N 1
ATOM 1256 C CA . ASP A 1 158 ? 9.098 -8.169 -4.925 1.00 37.14 184 ASP A CA 1
ATOM 1257 C C . ASP A 1 158 ? 8.920 -9.542 -4.290 1.00 30.34 184 ASP A C 1
ATOM 1258 O O . ASP A 1 158 ? 9.362 -9.775 -3.158 1.00 33.01 184 ASP A O 1
ATOM 1263 N N . VAL A 1 159 ? 8.269 -10.461 -5.006 1.00 32.60 185 VAL A N 1
ATOM 1264 C CA . VAL A 1 159 ? 8.109 -11.825 -4.510 1.00 30.15 185 VAL A CA 1
ATOM 1265 C C . VAL A 1 159 ? 9.467 -12.504 -4.390 1.00 35.13 185 VAL A C 1
ATOM 1266 O O . VAL A 1 159 ? 9.778 -13.141 -3.377 1.00 31.72 185 VAL A O 1
ATOM 1270 N N . HIS A 1 160 ? 10.300 -12.370 -5.425 1.00 34.81 186 HIS A N 1
ATOM 1271 C CA . HIS A 1 160 ? 11.605 -13.024 -5.416 1.00 33.76 186 HIS A CA 1
ATOM 1272 C C . HIS A 1 160 ? 12.503 -12.457 -4.325 1.00 33.16 186 HIS A C 1
ATOM 1273 O O . HIS A 1 160 ? 13.249 -13.203 -3.680 1.00 31.38 186 HIS A O 1
ATOM 1280 N N . GLN A 1 161 ? 12.446 -11.142 -4.097 1.00 34.09 187 GLN A N 1
ATOM 1281 C CA . GLN A 1 161 ? 13.252 -10.554 -3.033 1.00 32.37 187 GLN A CA 1
ATOM 1282 C C . GLN A 1 161 ? 12.828 -11.080 -1.668 1.00 31.27 187 GLN A C 1
ATOM 1283 O O . GLN A 1 161 ? 13.677 -11.351 -0.810 1.00 29.97 187 GLN A O 1
ATOM 1289 N N . PHE A 1 162 ? 11.521 -11.233 -1.445 1.00 30.21 188 PHE A N 1
ATOM 1290 C CA . PHE A 1 162 ? 11.070 -11.802 -0.180 1.00 31.91 188 PHE A CA 1
ATOM 1291 C C . PHE A 1 162 ? 11.515 -13.252 -0.043 1.00 29.59 188 PHE A C 1
ATOM 1292 O O . PHE A 1 162 ? 11.936 -13.679 1.039 1.00 31.35 188 PHE A O 1
ATOM 1300 N N . GLN A 1 163 ? 11.430 -14.025 -1.128 1.00 29.42 189 GLN A N 1
ATOM 1301 C CA . GLN A 1 163 ? 11.834 -15.425 -1.080 1.00 31.40 189 GLN A CA 1
ATOM 1302 C C . GLN A 1 163 ? 13.340 -15.589 -0.911 1.00 32.22 189 GLN A C 1
ATOM 1303 O O . GLN A 1 163 ? 13.794 -16.682 -0.555 1.00 31.16 189 GLN A O 1
ATOM 1309 N N . ASN A 1 164 ? 14.121 -14.538 -1.155 1.00 28.90 190 ASN A N 1
ATOM 1310 C CA . ASN A 1 164 ? 15.545 -14.534 -0.852 1.00 31.88 190 ASN A CA 1
ATOM 1311 C C . ASN A 1 164 ? 15.839 -13.964 0.528 1.00 34.18 190 ASN A C 1
ATOM 1312 O O . ASN A 1 164 ? 17.009 -13.777 0.878 1.00 32.89 190 ASN A O 1
ATOM 1317 N N . HIS A 1 165 ? 14.803 -13.694 1.315 1.00 28.21 191 HIS A N 1
ATOM 1318 C CA . HIS A 1 165 ? 14.931 -13.161 2.661 1.00 29.51 191 HIS A CA 1
ATOM 1319 C C . HIS A 1 165 ? 14.320 -14.058 3.725 1.00 32.16 191 HIS A C 1
ATOM 1320 O O . HIS A 1 165 ? 14.811 -14.069 4.855 1.00 31.15 191 HIS A O 1
ATOM 1327 N N . ALA A 1 166 ? 13.281 -14.821 3.391 1.00 30.07 192 ALA A N 1
ATOM 1328 C CA . ALA A 1 166 ? 12.550 -15.641 4.347 1.00 28.17 192 ALA A CA 1
ATOM 1329 C C . ALA A 1 166 ? 12.703 -17.118 4.010 1.00 29.32 192 ALA A C 1
ATOM 1330 O O . ALA A 1 166 ? 12.760 -17.494 2.834 1.00 28.26 192 ALA A O 1
ATOM 1332 N N . MET A 1 167 ? 12.754 -17.948 5.049 1.00 28.04 193 MET A N 1
ATOM 1333 C CA . MET A 1 167 ? 12.804 -19.393 4.867 1.00 28.94 193 MET A CA 1
ATOM 1334 C C . MET A 1 167 ? 11.454 -19.922 4.402 1.00 30.85 193 MET A C 1
ATOM 1335 O O . MET A 1 167 ? 10.407 -19.542 4.930 1.00 28.04 193 MET A O 1
ATOM 1340 N N . GLN A 1 168 ? 11.480 -20.819 3.422 1.00 27.62 194 GLN A N 1
ATOM 1341 C CA . GLN A 1 168 ? 10.267 -21.459 2.933 1.00 26.82 194 GLN A CA 1
ATOM 1342 C C . GLN A 1 168 ? 10.095 -22.808 3.617 1.00 31.63 194 GLN A C 1
ATOM 1343 O O . GLN A 1 168 ? 11.010 -23.640 3.600 1.00 29.80 194 GLN A O 1
ATOM 1349 N N . LEU A 1 169 ? 8.930 -23.013 4.222 1.00 26.69 195 LEU A N 1
ATOM 1350 C CA . LEU A 1 169 ? 8.572 -24.269 4.861 1.00 32.51 195 LEU A CA 1
ATOM 1351 C C . LEU A 1 169 ? 7.517 -24.983 4.027 1.00 30.65 195 LEU A C 1
ATOM 1352 O O . LEU A 1 169 ? 6.758 -24.353 3.286 1.00 29.05 195 LEU A O 1
ATOM 1357 N N . SER A 1 170 ? 7.470 -26.309 4.157 1.00 31.31 196 SER A N 1
ATOM 1358 C CA . SER A 1 170 ? 6.593 -27.106 3.310 1.00 30.87 196 SER A CA 1
ATOM 1359 C C . SER A 1 170 ? 5.123 -27.011 3.701 1.00 36.37 196 SER A C 1
ATOM 1360 O O . SER A 1 170 ? 4.258 -27.182 2.834 1.00 34.44 196 SER A O 1
ATOM 1363 N N . LYS A 1 171 ? 4.826 -26.647 5.009 1.00 33.31 197 LYS A N 1
ATOM 1364 C CA . LYS A 1 171 ? 3.450 -26.757 5.481 1.00 32.78 197 LYS A CA 1
ATOM 1365 C C . LYS A 1 171 ? 2.999 -25.452 6.122 1.00 29.23 197 LYS A C 1
ATOM 1366 O O . LYS A 1 171 ? 3.784 -24.765 6.782 1.00 29.28 197 LYS A O 1
ATOM 1372 N N . THR A 1 172 ? 1.921 -24.913 6.012 1.00 30.83 198 THR A N 1
ATOM 1373 C CA . THR A 1 172 ? 1.532 -23.668 6.669 1.00 31.11 198 THR A CA 1
ATOM 1374 C C . THR A 1 172 ? 1.531 -23.814 8.187 1.00 28.41 198 THR A C 1
ATOM 1375 O O . THR A 1 172 ? 1.903 -22.881 8.909 1.00 29.97 198 THR A O 1
ATOM 1379 N N . SER A 1 173 ? 1.126 -24.984 8.691 1.00 30.53 199 SER A N 1
ATOM 1380 C CA . SER A 1 173 ? 1.066 -25.187 10.135 1.00 30.20 199 SER A CA 1
ATOM 1381 C C . SER A 1 173 ? 2.446 -25.122 10.775 1.00 31.94 199 SER A C 1
ATOM 1382 O O . SER A 1 173 ? 2.571 -24.747 11.946 1.00 30.33 199 SER A O 1
ATOM 1385 N N . LYS A 1 174 ? 3.492 -25.486 10.030 1.00 28.94 200 LYS A N 1
ATOM 1386 C CA . LYS A 1 174 ? 4.844 -25.407 10.571 1.00 32.94 200 LYS A CA 1
ATOM 1387 C C . LYS A 1 174 ? 5.285 -23.961 10.767 1.00 31.09 200 LYS A C 1
ATOM 1388 O O . LYS A 1 174 ? 6.138 -23.685 11.619 1.00 28.67 200 LYS A O 1
ATOM 1394 N N . VAL A 1 175 ? 4.710 -23.028 10.003 1.00 30.67 201 VAL A N 1
ATOM 1395 C CA . VAL A 1 175 ? 5.096 -21.623 10.123 1.00 26.13 201 VAL A CA 1
ATOM 1396 C C . VAL A 1 175 ? 4.717 -21.079 11.496 1.00 29.11 201 VAL A C 1
ATOM 1397 O O . VAL A 1 175 ? 5.549 -20.497 12.202 1.00 26.31 201 VAL A O 1
ATOM 1401 N N . ILE A 1 176 ? 3.453 -21.249 11.893 1.00 27.82 202 ILE A N 1
ATOM 1402 C CA . ILE A 1 176 ? 3.023 -20.731 13.190 1.00 26.75 202 ILE A CA 1
ATOM 1403 C C . ILE A 1 176 ? 3.704 -21.491 14.322 1.00 26.07 202 ILE A C 1
ATOM 1404 O O . ILE A 1 176 ? 4.090 -20.900 15.338 1.00 26.01 202 ILE A O 1
ATOM 1409 N N . GLU A 1 177 ? 3.884 -22.803 14.161 1.00 26.94 203 GLU A N 1
ATOM 1410 C CA . GLU A 1 177 ? 4.507 -23.596 15.215 1.00 28.84 203 GLU A CA 1
ATOM 1411 C C . GLU A 1 177 ? 5.940 -23.144 15.470 1.00 28.50 203 GLU A C 1
ATOM 1412 O O . GLU A 1 177 ? 6.350 -22.962 16.621 1.00 28.59 203 GLU A O 1
ATOM 1418 N N . ASP A 1 178 ? 6.716 -22.950 14.400 1.00 27.67 204 ASP A N 1
ATOM 1419 C CA . ASP A 1 178 ? 8.120 -22.587 14.563 1.00 27.44 204 ASP A CA 1
ATOM 1420 C C . ASP A 1 178 ? 8.286 -21.141 15.010 1.00 26.05 204 ASP A C 1
ATOM 1421 O O . ASP A 1 178 ? 9.239 -20.827 15.731 1.00 27.04 204 ASP A O 1
ATOM 1426 N N . VAL A 1 179 ? 7.383 -20.249 14.601 1.00 27.54 205 VAL A N 1
ATOM 1427 C CA . VAL A 1 179 ? 7.418 -18.885 15.121 1.00 27.08 205 VAL A CA 1
ATOM 1428 C C . VAL A 1 179 ? 7.055 -18.875 16.601 1.00 25.74 205 VAL A C 1
ATOM 1429 O O . VAL A 1 179 ? 7.736 -18.247 17.421 1.00 25.27 205 VAL A O 1
ATOM 1433 N N . ALA A 1 180 ? 5.984 -19.586 16.967 1.00 26.00 206 ALA A N 1
ATOM 1434 C CA . ALA A 1 180 ? 5.541 -19.599 18.358 1.00 23.61 206 ALA A CA 1
ATOM 1435 C C . ALA A 1 180 ? 6.598 -20.200 19.276 1.00 25.16 206 ALA A C 1
ATOM 1436 O O . ALA A 1 180 ? 6.762 -19.756 20.418 1.00 24.35 206 ALA A O 1
ATOM 1438 N N . LYS A 1 181 ? 7.324 -21.205 18.798 1.00 26.59 207 LYS A N 1
ATOM 1439 C CA . LYS A 1 181 ? 8.339 -21.863 19.609 1.00 29.33 207 LYS A CA 1
ATOM 1440 C C . LYS A 1 181 ? 9.686 -21.151 19.576 1.00 28.57 207 LYS A C 1
ATOM 1441 O O . LYS A 1 181 ? 10.626 -21.614 20.228 1.00 29.51 207 LYS A O 1
ATOM 1447 N N . GLY A 1 182 ? 9.803 -20.044 18.848 1.00 27.79 208 GLY A N 1
ATOM 1448 C CA . GLY A 1 182 ? 11.001 -19.229 18.891 1.00 27.48 208 GLY A CA 1
ATOM 1449 C C . GLY A 1 182 ? 12.065 -19.555 17.868 1.00 27.52 208 GLY A C 1
ATOM 1450 O O . GLY A 1 182 ? 13.185 -19.042 17.982 1.00 27.16 208 GLY A O 1
ATOM 1451 N N . LYS A 1 183 ? 11.762 -20.394 16.877 1.00 25.95 209 LYS A N 1
ATOM 1452 C CA . LYS A 1 183 ? 12.734 -20.678 15.827 1.00 25.77 209 LYS A CA 1
ATOM 1453 C C . LYS A 1 183 ? 12.845 -19.532 14.829 1.00 27.34 209 LYS A C 1
ATOM 1454 O O . LYS A 1 183 ? 13.904 -19.350 14.217 1.00 28.93 209 LYS A O 1
ATOM 1460 N N . TYR A 1 184 ? 11.777 -18.756 14.655 1.00 24.27 210 TYR A N 1
ATOM 1461 C CA . TYR A 1 184 ? 11.766 -17.618 13.749 1.00 25.30 210 TYR A CA 1
ATOM 1462 C C . TYR A 1 184 ? 11.199 -16.400 14.464 1.00 25.91 210 TYR A C 1
ATOM 1463 O O . TYR A 1 184 ? 10.376 -16.523 15.376 1.00 25.25 210 TYR A O 1
ATOM 1472 N N . TYR A 1 185 ? 11.649 -15.218 14.035 1.00 26.37 211 TYR A N 1
ATOM 1473 C CA . TYR A 1 185 ? 11.145 -13.977 14.616 1.00 23.35 211 TYR A CA 1
ATOM 1474 C C . TYR A 1 185 ? 9.722 -13.688 14.156 1.00 22.67 211 TYR A C 1
ATOM 1475 O O . TYR A 1 185 ? 8.918 -13.133 14.914 1.00 26.38 211 TYR A O 1
ATOM 1484 N N . ALA A 1 186 ? 9.397 -14.038 12.914 1.00 25.20 212 ALA A N 1
ATOM 1485 C CA . ALA A 1 186 ? 8.085 -13.746 12.357 1.00 25.37 212 ALA A CA 1
ATOM 1486 C C . ALA A 1 186 ? 7.783 -14.738 11.244 1.00 26.70 212 ALA A C 1
ATOM 1487 O O . ALA A 1 186 ? 8.667 -15.443 10.753 1.00 25.50 212 ALA A O 1
ATOM 1489 N N . GLY A 1 187 ? 6.513 -14.783 10.848 1.00 25.13 213 GLY A N 1
ATOM 1490 C CA . GLY A 1 187 ? 6.088 -15.703 9.811 1.00 24.78 213 GLY A CA 1
ATOM 1491 C C . GLY A 1 187 ? 4.786 -15.269 9.180 1.00 24.01 213 GLY A C 1
ATOM 1492 O O . GLY A 1 187 ? 4.021 -14.487 9.756 1.00 26.67 213 GLY A O 1
ATOM 1493 N N . LEU A 1 188 ? 4.540 -15.790 7.981 1.00 24.85 214 LEU A N 1
ATOM 1494 C CA . LEU A 1 188 ? 3.327 -15.500 7.225 1.00 22.67 214 LEU A CA 1
ATOM 1495 C C . LEU A 1 188 ? 2.316 -16.617 7.461 1.00 24.61 214 LEU A C 1
ATOM 1496 O O . LEU A 1 188 ? 2.553 -17.765 7.070 1.00 24.17 214 LEU A O 1
ATOM 1501 N N . SER A 1 189 ? 1.191 -16.277 8.081 1.00 24.39 215 SER A N 1
ATOM 1502 C CA . SER A 1 189 ? 0.206 -17.267 8.508 1.00 25.18 215 SER A CA 1
ATOM 1503 C C . SER A 1 189 ? -1.185 -16.693 8.248 1.00 28.28 215 SER A C 1
ATOM 1504 O O . SER A 1 189 ? -1.379 -15.840 7.375 1.00 24.95 215 SER A O 1
ATOM 1507 N N . TYR A 1 190 ? -2.176 -17.170 8.999 1.00 27.46 216 TYR A N 1
ATOM 1508 C CA . TYR A 1 190 ? -3.514 -16.597 8.959 1.00 28.40 216 TYR A CA 1
ATOM 1509 C C . TYR A 1 190 ? -4.073 -16.559 10.375 1.00 29.36 216 TYR A C 1
ATOM 1510 O O . TYR A 1 190 ? -3.589 -17.252 11.274 1.00 26.51 216 TYR A O 1
ATOM 1519 N N . GLU A 1 191 ? -5.105 -15.731 10.561 1.00 27.01 217 GLU A N 1
ATOM 1520 C CA . GLU A 1 191 ? -5.513 -15.347 11.910 1.00 27.65 217 GLU A CA 1
ATOM 1521 C C . GLU A 1 191 ? -5.912 -16.554 12.752 1.00 27.51 217 GLU A C 1
ATOM 1522 O O . GLU A 1 191 ? -5.539 -16.645 13.926 1.00 27.19 217 GLU A O 1
ATOM 1528 N N . GLN A 1 192 ? -6.662 -17.494 12.171 1.00 28.27 218 GLN A N 1
ATOM 1529 C CA . GLN A 1 192 ? -7.115 -18.652 12.940 1.00 29.08 218 GLN A CA 1
ATOM 1530 C C . GLN A 1 192 ? -5.941 -19.477 13.452 1.00 30.97 218 GLN A C 1
ATOM 1531 O O . GLN A 1 192 ? -5.928 -19.898 14.615 1.00 28.08 218 GLN A O 1
ATOM 1537 N N . ASP A 1 193 ? -4.947 -19.721 12.595 1.00 29.81 219 ASP A N 1
ATOM 1538 C CA . ASP A 1 193 ? -3.782 -20.495 13.011 1.00 31.48 219 ASP A CA 1
ATOM 1539 C C . ASP A 1 193 ? -2.992 -19.761 14.086 1.00 28.81 219 ASP A C 1
ATOM 1540 O O . ASP A 1 193 ? -2.504 -20.380 15.039 1.00 29.39 219 ASP A O 1
ATOM 1545 N N . ALA A 1 194 ? -2.864 -18.439 13.954 1.00 28.48 220 ALA A N 1
ATOM 1546 C CA . ALA A 1 194 ? -2.120 -17.663 14.942 1.00 27.03 220 ALA A CA 1
ATOM 1547 C C . ALA A 1 194 ? -2.793 -17.724 16.308 1.00 31.99 220 ALA A C 1
ATOM 1548 O O . ALA A 1 194 ? -2.135 -17.966 17.327 1.00 27.90 220 ALA A O 1
ATOM 1550 N N . ARG A 1 195 ? -4.111 -17.517 16.348 1.00 28.41 221 ARG A N 1
ATOM 1551 C CA . ARG A 1 195 ? -4.812 -17.506 17.628 1.00 27.88 221 ARG A CA 1
ATOM 1552 C C . ARG A 1 195 ? -4.810 -18.879 18.286 1.00 27.07 221 ARG A C 1
ATOM 1553 O O . ARG A 1 195 ? -4.826 -18.967 19.517 1.00 28.58 221 ARG A O 1
ATOM 1561 N N . THR A 1 196 ? -4.785 -19.954 17.492 1.00 25.96 222 THR A N 1
ATOM 1562 C CA . THR A 1 196 ? -4.736 -21.297 18.065 1.00 28.98 222 THR A CA 1
ATOM 1563 C C . THR A 1 196 ? -3.530 -21.461 18.984 1.00 29.33 222 THR A C 1
ATOM 1564 O O . THR A 1 196 ? -3.647 -22.012 20.086 1.00 29.71 222 THR A O 1
ATOM 1568 N N . TRP A 1 197 ? -2.367 -20.968 18.556 1.00 26.92 223 TRP A N 1
ATOM 1569 C CA . TRP A 1 197 ? -1.169 -21.065 19.380 1.00 24.42 223 TRP A CA 1
ATOM 1570 C C . TRP A 1 197 ? -1.105 -19.961 20.424 1.00 27.22 223 TRP A C 1
ATOM 1571 O O . TRP A 1 197 ? -0.591 -20.186 21.526 1.00 27.28 223 TRP A O 1
ATOM 1582 N N . LYS A 1 198 ? -1.625 -18.774 20.105 1.00 26.55 224 LYS A N 1
ATOM 1583 C CA . LYS A 1 198 ? -1.737 -17.724 21.111 1.00 26.82 224 LYS A CA 1
ATOM 1584 C C . LYS A 1 198 ? -2.595 -18.180 22.283 1.00 28.25 224 LYS A C 1
ATOM 1585 O O . LYS A 1 198 ? -2.316 -17.841 23.439 1.00 27.83 224 LYS A O 1
ATOM 1591 N N . ASN A 1 199 ? -3.636 -18.970 22.003 1.00 27.27 225 ASN A N 1
ATOM 1592 C CA . ASN A 1 199 ? -4.572 -19.382 23.043 1.00 27.94 225 ASN A CA 1
ATOM 1593 C C . ASN A 1 199 ? -3.996 -20.442 23.972 1.00 31.96 225 ASN A C 1
ATOM 1594 O O . ASN A 1 199 ? -4.558 -20.669 25.049 1.00 31.81 225 ASN A O 1
ATOM 1599 N N . LYS A 1 200 ? -2.897 -21.099 23.595 1.00 31.38 226 LYS A N 1
ATOM 1600 C CA . LYS A 1 200 ? -2.238 -22.035 24.497 1.00 31.93 226 LYS A CA 1
ATOM 1601 C C . LYS A 1 200 ? -0.948 -21.468 25.078 1.00 30.93 226 LYS A C 1
ATOM 1602 O O . LYS A 1 200 ? -0.066 -22.231 25.483 1.00 34.02 226 LYS A O 1
ATOM 1608 N N . GLY A 1 201 ? -0.824 -20.141 25.133 1.00 27.84 227 GLY A N 1
ATOM 1609 C CA . GLY A 1 201 ? 0.198 -19.491 25.929 1.00 29.07 227 GLY A CA 1
ATOM 1610 C C . GLY A 1 201 ? 1.455 -19.072 25.199 1.00 28.55 227 GLY A C 1
ATOM 1611 O O . GLY A 1 201 ? 2.385 -18.579 25.847 1.00 27.96 227 GLY A O 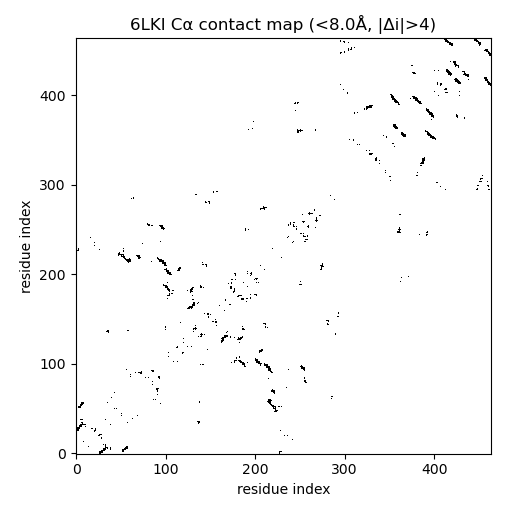1
ATOM 1612 N N . TYR A 1 202 ? 1.514 -19.234 23.883 1.00 28.39 228 TYR A N 1
ATOM 1613 C CA . TYR A 1 202 ? 2.744 -18.922 23.172 1.00 28.50 228 TYR A CA 1
ATOM 1614 C C . TYR A 1 202 ? 2.869 -17.419 22.926 1.00 27.82 228 TYR A C 1
ATOM 1615 O O . TYR A 1 202 ? 1.862 -16.715 22.810 1.00 28.93 228 TYR A O 1
ATOM 1624 N N . PRO A 1 203 ? 4.101 -16.900 22.854 1.00 29.25 229 PRO A N 1
ATOM 1625 C CA . PRO A 1 203 ? 4.315 -15.445 22.708 1.00 28.12 229 PRO A CA 1
ATOM 1626 C C . PRO A 1 203 ? 4.219 -14.965 21.261 1.00 29.32 229 PRO A C 1
ATOM 1627 O O . PRO A 1 203 ? 5.203 -14.651 20.590 1.00 27.33 229 PRO A O 1
ATOM 1631 N N . VAL A 1 204 ? 2.994 -14.892 20.749 1.00 28.38 230 VAL A N 1
ATOM 1632 C CA . VAL A 1 204 ? 2.760 -14.517 19.361 1.00 29.05 230 VAL A CA 1
ATOM 1633 C C . VAL A 1 204 ? 1.837 -13.308 19.306 1.00 28.73 230 VAL A C 1
ATOM 1634 O O . VAL A 1 204 ? 0.835 -13.236 20.027 1.00 32.95 230 VAL A O 1
ATOM 1638 N N . SER A 1 205 ? 2.193 -12.352 18.453 1.00 29.71 231 SER A N 1
ATOM 1639 C CA . SER A 1 205 ? 1.366 -11.201 18.134 1.00 31.08 231 SER A CA 1
ATOM 1640 C C . SER A 1 205 ? 0.871 -11.326 16.700 1.00 28.16 231 SER A C 1
ATOM 1641 O O . SER A 1 205 ? 1.481 -12.001 15.867 1.00 28.22 231 SER A O 1
ATOM 1644 N N . ILE A 1 206 ? -0.248 -10.668 16.416 1.00 29.41 232 ILE A N 1
ATOM 1645 C CA . ILE A 1 206 ? -0.898 -10.745 15.114 1.00 30.47 232 ILE A CA 1
ATOM 1646 C C . ILE A 1 206 ? -0.845 -9.372 14.463 1.00 29.07 232 ILE A C 1
ATOM 1647 O O . ILE A 1 206 ? -1.280 -8.379 15.060 1.00 30.29 232 ILE A O 1
ATOM 1652 N N . VAL A 1 207 ? -0.313 -9.316 13.245 1.00 26.31 233 VAL A N 1
ATOM 1653 C CA . VAL A 1 207 ? -0.141 -8.070 12.509 1.00 27.98 233 VAL A CA 1
ATOM 1654 C C . VAL A 1 207 ? -0.847 -8.190 11.167 1.00 26.62 233 VAL A C 1
ATOM 1655 O O . VAL A 1 207 ? -0.590 -9.131 10.405 1.00 26.12 233 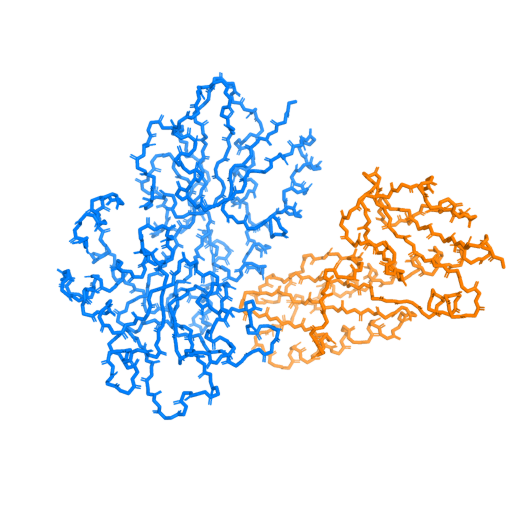VAL A O 1
ATOM 1659 N N . TYR A 1 208 ? -1.734 -7.238 10.880 1.00 27.47 234 TYR A N 1
ATOM 1660 C CA . TYR A 1 208 ? -2.295 -7.096 9.544 1.00 28.66 234 TYR A CA 1
ATOM 1661 C C . TYR A 1 208 ? -1.353 -6.242 8.706 1.00 26.26 234 TYR A C 1
ATOM 1662 O O . TYR A 1 208 ? -1.162 -5.062 9.029 1.00 28.00 234 TYR A O 1
ATOM 1671 N N . PRO A 1 209 ? -0.742 -6.785 7.653 1.00 26.27 235 PRO A N 1
ATOM 1672 C CA . PRO A 1 209 ? 0.253 -6.023 6.883 1.00 29.31 235 PRO A CA 1
ATOM 1673 C C . PRO A 1 209 ? -0.267 -4.665 6.431 1.00 27.93 235 PRO A C 1
ATOM 1674 O O . PRO A 1 209 ? -1.313 -4.560 5.784 1.00 28.80 235 PRO A O 1
ATOM 1678 N N . ILE A 1 210 ? 0.491 -3.617 6.768 1.00 28.46 236 ILE A N 1
ATOM 1679 C CA . ILE A 1 210 ? 0.020 -2.248 6.577 1.00 29.10 236 ILE A CA 1
ATOM 1680 C C . ILE A 1 210 ? -0.037 -1.876 5.099 1.00 30.29 236 ILE A C 1
ATOM 1681 O O . ILE A 1 210 ? -0.849 -1.031 4.702 1.00 32.74 236 ILE A O 1
ATOM 1686 N N . GLU A 1 211 ? 0.766 -2.501 4.288 1.00 27.58 237 GLU A N 1
ATOM 1687 C CA . GLU A 1 211 ? 0.745 -2.197 2.883 1.00 30.02 237 GLU A CA 1
ATOM 1688 C C . GLU A 1 211 ? -0.544 -2.684 2.224 1.00 32.78 237 GLU A C 1
ATOM 1689 O O . GLU A 1 211 ? -0.956 -2.189 1.217 1.00 30.58 237 GLU A O 1
ATOM 1695 N N . GLY A 1 212 ? -1.157 -3.670 2.826 1.00 28.61 238 GLY A N 1
ATOM 1696 C CA . GLY A 1 212 ?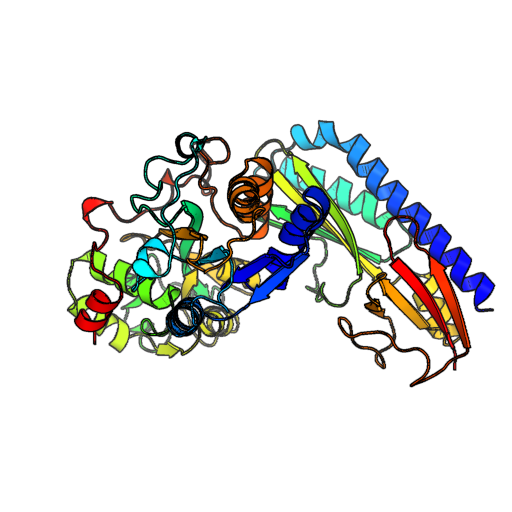 -2.297 -4.327 2.252 1.00 30.66 238 GLY A CA 1
ATOM 1697 C C . GLY A 1 212 ? -2.394 -5.773 2.706 1.00 30.61 238 GLY A C 1
ATOM 1698 O O . GLY A 1 212 ? -1.483 -6.512 2.583 1.00 30.94 238 GLY A O 1
ATOM 1699 N N . THR A 1 213 ? -3.565 -6.169 3.125 1.00 28.99 239 THR A N 1
ATOM 1700 C CA . THR A 1 213 ? -3.808 -7.307 3.998 1.00 29.28 239 THR A CA 1
ATOM 1701 C C . THR A 1 213 ? -4.712 -8.095 3.060 1.00 28.74 239 THR A C 1
ATOM 1702 O O . THR A 1 213 ? -5.768 -7.606 2.648 1.00 28.82 239 THR A O 1
ATOM 1706 N N . MET A 1 214 ? -4.290 -9.309 2.720 1.00 27.71 240 MET A N 1
ATOM 1707 C CA . MET A 1 214 ? -5.090 -10.177 1.869 1.00 26.09 240 MET A CA 1
ATOM 1708 C C . MET A 1 214 ? -6.135 -10.901 2.709 1.00 27.47 240 MET A C 1
ATOM 1709 O O . MET A 1 214 ? -5.803 -11.556 3.701 1.00 27.02 240 MET A O 1
ATOM 1714 N N . LEU A 1 215 ? -7.397 -10.774 2.313 1.00 29.15 241 LEU A N 1
ATOM 1715 C CA . LEU A 1 215 ? -8.506 -11.415 3.007 1.00 29.25 241 LEU A CA 1
ATOM 1716 C C . LEU A 1 215 ? -8.901 -12.671 2.242 1.00 32.98 241 LEU A C 1
ATOM 1717 O O . LEU A 1 215 ? -9.317 -12.588 1.081 1.00 35.94 241 LEU A O 1
ATOM 1722 N N . ASN A 1 216 ? -8.752 -13.830 2.880 1.00 29.05 242 ASN A N 1
ATOM 1723 C CA . ASN A 1 216 ? -9.184 -15.075 2.260 1.00 29.72 242 ASN A CA 1
ATOM 1724 C C . ASN A 1 216 ? -10.704 -15.132 2.218 1.00 29.85 242 ASN A C 1
ATOM 1725 O O . ASN A 1 216 ? -11.371 -14.940 3.240 1.00 28.06 242 ASN A O 1
ATOM 1730 N N . VAL A 1 217 ? -11.251 -15.395 1.035 1.00 31.58 243 VAL A N 1
ATOM 1731 C CA . VAL A 1 217 ? -12.680 -15.656 0.914 1.00 28.33 243 VAL A CA 1
ATOM 1732 C C . VAL A 1 217 ? -12.868 -17.153 0.715 1.00 27.48 243 VAL A C 1
ATOM 1733 O O . VAL A 1 217 ? -12.768 -17.660 -0.408 1.00 30.31 243 VAL A O 1
ATOM 1737 N N . ASP A 1 218 ? -13.110 -17.874 1.807 1.00 30.07 244 ASP A N 1
ATOM 1738 C CA . ASP A 1 218 ? -13.401 -19.295 1.706 1.00 30.28 244 ASP A CA 1
ATOM 1739 C C . ASP A 1 218 ? -14.773 -19.496 1.077 1.00 29.68 244 ASP A C 1
ATOM 1740 O O . ASP A 1 218 ? -15.683 -18.681 1.250 1.00 28.76 244 ASP A O 1
ATOM 1745 N N . GLY A 1 219 ? -14.919 -20.597 0.334 1.00 30.72 245 GLY A N 1
ATOM 1746 C CA . GLY A 1 219 ? -16.127 -20.848 -0.419 1.00 30.44 245 GLY A CA 1
ATOM 1747 C C . GLY A 1 219 ? -16.624 -22.273 -0.254 1.00 32.28 245 GLY A C 1
ATOM 1748 O O . GLY A 1 219 ? -15.945 -23.142 0.302 1.00 30.03 245 GLY A O 1
ATOM 1749 N N . ILE A 1 220 ? -17.844 -22.487 -0.746 1.00 30.00 246 ILE A N 1
ATOM 1750 C CA . ILE A 1 220 ? -18.473 -23.799 -0.825 1.00 30.30 246 ILE A CA 1
ATOM 1751 C C . ILE A 1 220 ? -18.884 -24.027 -2.272 1.00 30.74 246 ILE A C 1
ATOM 1752 O O . ILE A 1 220 ? -19.385 -23.110 -2.931 1.00 30.01 246 ILE A O 1
ATOM 1757 N N . ALA A 1 221 ? -18.675 -25.246 -2.768 1.00 28.54 247 ALA A N 1
ATOM 1758 C CA . ALA A 1 221 ? -19.011 -25.566 -4.148 1.00 29.38 247 ALA A CA 1
ATOM 1759 C C . ALA A 1 221 ? -19.670 -26.935 -4.229 1.00 31.00 247 ALA A C 1
ATOM 1760 O O . ALA A 1 221 ? -19.287 -27.863 -3.511 1.00 30.78 247 ALA A O 1
ATOM 1762 N N . LEU A 1 222 ? -20.668 -27.048 -5.104 1.00 29.64 248 LEU A N 1
ATOM 1763 C CA . LEU A 1 222 ? -21.261 -28.339 -5.425 1.00 28.62 248 LEU A CA 1
ATOM 1764 C C . LEU A 1 222 ? -20.391 -29.053 -6.451 1.00 29.33 248 LEU A C 1
ATOM 1765 O O . LEU A 1 222 ? -19.960 -28.450 -7.438 1.00 33.33 248 LEU A O 1
ATOM 1770 N N . VAL A 1 223 ? -20.132 -30.335 -6.219 1.00 31.44 249 VAL A N 1
ATOM 1771 C CA . VAL A 1 223 ? -19.259 -31.120 -7.086 1.00 30.90 249 VAL A CA 1
ATOM 1772 C C . VAL A 1 223 ? -20.102 -31.790 -8.162 1.00 35.15 249 VAL A C 1
ATOM 1773 O O . VAL A 1 223 ? -21.160 -32.363 -7.872 1.00 35.64 249 VAL A O 1
ATOM 1777 N N . LYS A 1 224 ? -19.638 -31.721 -9.408 1.00 35.91 250 LYS A N 1
ATOM 1778 C CA . LYS A 1 224 ? -20.351 -32.352 -10.511 1.00 38.57 250 LYS A CA 1
ATOM 1779 C C . LYS A 1 224 ? -20.137 -33.859 -10.457 1.00 38.10 250 LYS A C 1
ATOM 1780 O O . LYS A 1 224 ? -19.005 -34.338 -10.583 1.00 36.24 250 LYS A O 1
ATOM 1786 N N . ASN A 1 225 ? -21.222 -34.604 -10.258 1.00 34.65 251 ASN A N 1
ATOM 1787 C CA . ASN A 1 225 ? -21.176 -36.056 -10.209 1.00 36.41 251 ASN A CA 1
ATOM 1788 C C . ASN A 1 225 ? -22.375 -36.602 -10.973 1.00 38.09 251 ASN A C 1
ATOM 1789 O O . ASN A 1 225 ? -23.194 -35.848 -11.506 1.00 37.60 251 ASN A O 1
ATOM 1794 N N . ALA A 1 226 ? -22.480 -37.930 -11.022 1.00 36.07 252 ALA A N 1
ATOM 1795 C CA . ALA A 1 226 ? -23.572 -38.565 -11.746 1.00 38.64 252 ALA A CA 1
ATOM 1796 C C . ALA A 1 226 ? -24.859 -38.628 -10.937 1.00 37.05 252 ALA A C 1
ATOM 1797 O O . ALA A 1 226 ? -25.942 -38.702 -11.527 1.00 37.54 252 ALA A O 1
ATOM 1799 N N . HIS A 1 227 ? -24.772 -38.598 -9.608 1.00 34.07 253 HIS A N 1
ATOM 1800 C CA . HIS A 1 227 ? -25.947 -38.727 -8.748 1.00 35.62 253 HIS A CA 1
ATOM 1801 C C . HIS A 1 227 ? -25.807 -37.782 -7.565 1.00 35.53 253 HIS A C 1
ATOM 1802 O O . HIS A 1 227 ? -25.314 -38.165 -6.496 1.00 38.37 253 HIS A O 1
ATOM 1809 N N . PRO A 1 228 ? -26.234 -36.529 -7.719 1.00 34.68 254 PRO A N 1
ATOM 1810 C CA . PRO A 1 228 ? -26.094 -35.565 -6.620 1.00 33.82 254 PRO A CA 1
ATOM 1811 C C . PRO A 1 228 ? -26.987 -35.919 -5.442 1.00 35.46 254 PRO A C 1
ATOM 1812 O O . PRO A 1 228 ? -28.148 -36.302 -5.609 1.00 31.47 254 PRO A O 1
ATOM 1816 N N . HIS A 1 229 ? -26.430 -35.792 -4.244 1.00 32.86 255 HIS A N 1
ATOM 1817 C CA . HIS A 1 229 ? -27.203 -36.041 -3.036 1.00 29.69 255 HIS A CA 1
ATOM 1818 C C . HIS A 1 229 ? -28.232 -34.932 -2.855 1.00 30.81 255 HIS A C 1
ATOM 1819 O O . HIS A 1 229 ? -27.873 -33.749 -2.892 1.00 32.59 255 HIS A O 1
ATOM 1826 N N . PRO A 1 230 ? -29.512 -35.264 -2.660 1.00 29.39 256 PRO A N 1
ATOM 1827 C CA . PRO A 1 230 ? -30.548 -34.220 -2.602 1.00 29.32 256 PRO A CA 1
ATOM 1828 C C . PRO A 1 230 ? -30.460 -33.309 -1.389 1.00 31.38 256 PRO A C 1
ATOM 1829 O O . PRO A 1 230 ? -31.171 -32.296 -1.357 1.00 29.15 256 PRO A O 1
ATOM 1833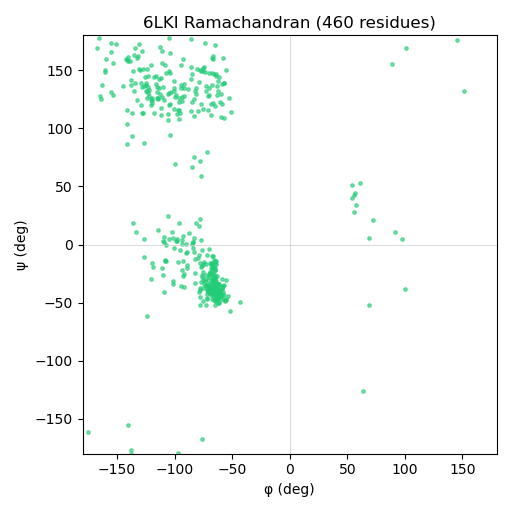 N N . LYS A 1 231 ? -29.631 -33.626 -0.397 1.00 28.83 257 LYS A N 1
ATOM 1834 C CA . LYS A 1 231 ? -29.493 -32.786 0.784 1.00 30.67 257 LYS A CA 1
ATOM 1835 C C . LYS A 1 231 ? -28.352 -31.783 0.673 1.00 29.62 257 LYS A C 1
ATOM 1836 O O . LYS A 1 231 ? -28.137 -31.012 1.614 1.00 31.16 257 LYS A O 1
ATOM 1842 N N . ARG A 1 232 ? -27.626 -31.761 -0.448 1.00 31.02 258 ARG A N 1
ATOM 1843 C CA . ARG A 1 232 ? -26.409 -30.957 -0.505 1.00 31.36 258 ARG A CA 1
ATOM 1844 C C . ARG A 1 232 ? -26.710 -29.466 -0.610 1.00 33.25 258 ARG A C 1
ATOM 1845 O O . ARG A 1 232 ? -25.965 -28.649 -0.058 1.00 30.65 258 ARG A O 1
ATOM 1853 N N . LYS A 1 233 ? -27.790 -29.084 -1.296 1.00 30.09 259 LYS A N 1
ATOM 1854 C CA . LYS A 1 233 ? -28.138 -27.668 -1.343 1.00 31.25 259 LYS A CA 1
ATOM 1855 C C . LYS A 1 233 ? -28.612 -27.171 0.017 1.00 31.22 259 LYS A C 1
ATOM 1856 O O . LYS A 1 233 ? -28.355 -26.016 0.377 1.00 30.91 259 LYS A O 1
ATOM 1862 N N . LYS A 1 234 ? -29.287 -28.026 0.789 1.00 29.19 260 LYS A N 1
ATOM 1863 C CA . LYS A 1 234 ? -29.650 -27.658 2.153 1.00 29.63 260 LYS A CA 1
ATOM 1864 C C . LYS A 1 234 ? -28.417 -27.475 3.030 1.00 28.32 260 LYS A C 1
ATOM 1865 O O . LYS A 1 234 ? -28.439 -26.665 3.963 1.00 29.31 260 LYS A O 1
ATOM 1871 N N . LEU A 1 235 ? -27.340 -28.211 2.748 1.00 27.27 261 LEU A N 1
ATOM 1872 C CA . LEU A 1 235 ? -26.113 -28.052 3.525 1.00 30.53 261 LEU A CA 1
ATOM 1873 C C . LEU A 1 235 ? -25.457 -26.704 3.253 1.00 29.85 261 LEU A C 1
ATOM 1874 O O . LEU A 1 235 ? -24.948 -26.058 4.177 1.00 31.20 261 LEU A O 1
ATOM 1879 N N . VAL A 1 236 ? -25.453 -26.267 1.991 1.00 29.60 262 VAL A N 1
ATOM 1880 C CA . VAL A 1 236 ? -24.917 -24.948 1.665 1.00 29.38 262 VAL A CA 1
ATOM 1881 C C . VAL A 1 236 ? -25.719 -23.861 2.370 1.00 32.04 262 VAL A C 1
ATOM 1882 O O . VAL A 1 236 ? -25.150 -22.925 2.946 1.00 30.22 262 VAL A O 1
ATOM 1886 N N . GLN A 1 237 ? -27.051 -23.970 2.341 1.00 27.67 263 GLN A N 1
ATOM 1887 C CA . GLN A 1 237 ? -27.890 -23.005 3.044 1.00 29.40 263 GLN A CA 1
ATOM 1888 C C . GLN A 1 237 ? -27.662 -23.072 4.548 1.00 30.26 263 GLN A C 1
ATOM 1889 O O . GLN A 1 237 ? -27.677 -22.043 5.234 1.00 31.44 263 GLN A O 1
ATOM 1895 N N . TYR A 1 238 ? -27.452 -24.278 5.078 1.00 28.72 264 TYR A N 1
ATOM 1896 C CA . TYR A 1 238 ? -27.180 -24.430 6.504 1.00 31.88 264 TYR A CA 1
ATOM 1897 C C . TYR A 1 238 ? -25.879 -23.735 6.886 1.00 31.00 264 TYR A C 1
ATOM 1898 O O . TYR A 1 238 ? -25.827 -22.984 7.866 1.00 32.36 264 TYR A O 1
ATOM 1907 N N . LEU A 1 239 ? -24.817 -23.963 6.109 1.00 28.57 265 LEU A N 1
ATOM 1908 C CA . LEU A 1 239 ? -23.519 -23.382 6.430 1.00 29.89 265 LEU A CA 1
ATOM 1909 C C . LEU A 1 239 ? -23.491 -21.871 6.237 1.00 33.44 265 LEU A C 1
ATOM 1910 O O . LEU A 1 239 ? -22.660 -21.197 6.855 1.00 32.01 265 LEU A O 1
ATOM 1915 N N . THR A 1 240 ? -24.372 -21.324 5.402 1.00 28.58 266 THR A N 1
ATOM 1916 C CA . THR A 1 240 ? -24.445 -19.885 5.194 1.00 30.22 266 THR A CA 1
ATOM 1917 C C . THR A 1 240 ? -25.556 -19.225 6.003 1.00 31.37 266 THR A C 1
ATOM 1918 O O . THR A 1 240 ? -25.752 -18.012 5.883 1.00 30.59 266 THR A O 1
ATOM 1922 N N . SER A 1 241 ? -26.263 -20.006 6.814 1.00 29.58 267 SER A N 1
ATOM 1923 C CA . SER A 1 241 ? -27.332 -19.470 7.647 1.00 31.79 267 SER A CA 1
ATOM 1924 C C . SER A 1 241 ? -26.798 -18.526 8.719 1.00 33.23 267 SER A C 1
ATOM 1925 O O . SER A 1 241 ? -25.607 -18.534 9.029 1.00 30.37 267 SER A O 1
ATOM 1928 N N . ARG A 1 242 ? -27.686 -17.713 9.283 1.00 32.97 268 ARG A N 1
ATOM 1929 C CA . ARG A 1 242 ? -27.303 -16.764 10.322 1.00 37.91 268 ARG A CA 1
ATOM 1930 C C . ARG A 1 242 ? -26.797 -17.300 11.657 1.00 34.08 268 ARG A C 1
ATOM 1931 O O . ARG A 1 242 ? -25.858 -16.758 12.240 1.00 33.43 268 ARG A O 1
ATOM 1939 N N . SER A 1 243 ? -27.426 -18.369 12.135 1.00 32.23 269 SER A N 1
ATOM 1940 C CA . SER A 1 243 ? -27.043 -18.986 13.403 1.00 36.41 269 SER A CA 1
ATOM 1941 C C . SER A 1 243 ? -25.759 -19.794 13.261 1.00 35.66 269 SER A C 1
ATOM 1942 O O . SER A 1 243 ? -24.918 -19.797 14.167 1.00 32.14 269 SER A O 1
ATOM 1945 N N . VAL A 1 244 ? -25.583 -20.478 12.129 1.00 31.12 270 VAL A N 1
ATOM 1946 C CA . VAL A 1 244 ? -24.364 -21.252 11.922 1.00 31.82 270 VAL A CA 1
ATOM 1947 C C . VAL A 1 244 ? -23.175 -20.326 11.692 1.00 30.74 270 VAL A C 1
ATOM 1948 O O . VAL A 1 244 ? -22.068 -20.582 12.186 1.00 31.05 270 VAL A O 1
ATOM 1952 N N . GLN A 1 245 ? -23.381 -19.235 10.949 1.00 30.42 271 GLN A N 1
ATOM 1953 C CA . GLN A 1 245 ? -22.305 -18.272 10.740 1.00 30.55 271 GLN A CA 1
ATOM 1954 C C . GLN A 1 245 ? -21.857 -17.641 12.052 1.00 28.35 271 GLN A C 1
ATOM 1955 O O . GLN A 1 245 ? -20.669 -17.341 12.222 1.00 30.32 271 GLN A O 1
ATOM 1961 N N . GLN A 1 246 ? -22.786 -17.431 12.988 1.00 28.49 272 GLN A N 1
ATOM 1962 C CA . GLN A 1 246 ? -22.412 -16.885 14.290 1.00 31.68 272 GLN A CA 1
ATOM 1963 C C . GLN A 1 246 ? -21.520 -17.852 15.059 1.00 33.27 272 GLN A C 1
ATOM 1964 O O . GLN A 1 246 ? -20.567 -17.429 15.726 1.00 31.54 272 GLN A O 1
ATOM 1970 N N . ARG A 1 247 ? -21.810 -19.153 14.981 1.00 29.68 273 ARG A N 1
ATOM 1971 C CA . ARG A 1 247 ? -20.952 -20.136 15.634 1.00 31.63 273 ARG A CA 1
ATOM 1972 C C . ARG A 1 247 ? -19.598 -20.232 14.942 1.00 31.61 273 ARG A C 1
ATOM 1973 O O . ARG A 1 247 ? -18.561 -20.350 15.607 1.00 31.54 273 ARG A O 1
ATOM 1981 N N . LEU A 1 248 ? -19.587 -20.176 13.608 1.00 31.19 274 LEU A N 1
ATOM 1982 C CA . LEU A 1 248 ? -18.332 -20.283 12.870 1.00 31.19 274 LEU A CA 1
ATOM 1983 C C . LEU A 1 248 ? -17.412 -19.104 13.162 1.00 29.04 274 LEU A C 1
ATOM 1984 O O . LEU A 1 248 ? -16.196 -19.278 13.303 1.00 31.60 274 LEU A O 1
ATOM 1989 N N . VAL A 1 249 ? -17.973 -17.896 13.251 1.00 28.23 275 VAL A N 1
ATOM 1990 C CA . VAL A 1 249 ? -17.161 -16.723 13.571 1.00 30.54 275 VAL A CA 1
ATOM 1991 C C . VAL A 1 249 ? -16.512 -16.884 14.940 1.00 33.71 275 VAL A C 1
ATOM 1992 O O . VAL A 1 249 ? -15.332 -16.558 15.130 1.00 30.32 275 VAL A O 1
ATOM 1996 N N . ALA A 1 250 ? -17.262 -17.413 15.909 1.00 34.62 276 ALA A N 1
ATOM 1997 C CA . ALA A 1 250 ? -16.729 -17.567 17.259 1.00 32.39 276 ALA A CA 1
ATOM 1998 C C . ALA A 1 250 ? -15.669 -18.658 17.334 1.00 34.75 276 ALA A C 1
ATOM 1999 O O . ALA A 1 250 ? -14.712 -18.534 18.107 1.00 35.03 276 ALA A O 1
ATOM 2001 N N . GLU A 1 251 ? -15.812 -19.725 16.550 1.00 28.94 277 GLU A N 1
ATOM 2002 C CA . GLU A 1 251 ? -14.909 -20.863 16.677 1.00 33.70 277 GLU A CA 1
ATOM 2003 C C . GLU A 1 251 ? -13.705 -20.771 15.747 1.00 35.09 277 GLU A C 1
ATOM 2004 O O . GLU A 1 251 ? -12.600 -21.176 16.128 1.00 33.73 277 GLU A O 1
ATOM 2010 N N . PHE A 1 252 ? -13.891 -20.243 14.539 1.00 29.45 278 PHE A N 1
ATOM 2011 C CA . PHE A 1 252 ? -12.821 -20.167 13.552 1.00 33.87 278 PHE A CA 1
ATOM 2012 C C . PHE A 1 252 ? -12.023 -18.873 13.631 1.00 31.75 278 PHE A C 1
ATOM 2013 O O . PHE A 1 252 ? -11.015 -18.748 12.927 1.00 31.27 278 PHE A O 1
ATOM 2021 N N . ASP A 1 253 ? -12.449 -17.914 14.455 1.00 30.77 279 ASP A N 1
ATOM 2022 C CA . ASP A 1 253 ? -11.874 -16.569 14.457 1.00 30.47 279 ASP A CA 1
ATOM 2023 C C . ASP A 1 253 ? -11.910 -15.969 13.054 1.00 33.91 279 ASP A C 1
ATOM 2024 O O . ASP A 1 253 ? -10.966 -15.317 12.600 1.00 29.25 279 ASP A O 1
ATOM 2029 N N . ALA A 1 254 ? -13.016 -16.208 12.362 1.00 31.80 280 ALA A N 1
ATOM 2030 C CA . ALA A 1 254 ? -13.259 -15.716 11.018 1.00 29.50 280 ALA A CA 1
ATOM 2031 C C . ALA A 1 254 ? -14.246 -14.557 11.068 1.00 31.47 280 ALA A C 1
ATOM 2032 O O . ALA A 1 254 ? -14.754 -14.180 12.129 1.00 34.39 280 ALA A O 1
ATOM 2034 N N . LYS A 1 255 ? -14.513 -13.985 9.900 1.00 31.16 281 LYS A N 1
ATOM 2035 C CA . LYS A 1 255 ? -15.544 -12.974 9.735 1.00 31.13 281 LYS A CA 1
ATOM 2036 C C . LYS A 1 255 ? -16.651 -13.539 8.857 1.00 32.52 281 LYS A C 1
ATOM 2037 O O . LYS A 1 255 ? -16.385 -14.291 7.914 1.00 29.19 281 LYS A O 1
ATOM 2043 N N . SER A 1 256 ? -17.891 -13.187 9.177 1.00 32.25 282 SER A N 1
ATOM 2044 C CA . SER A 1 256 ? -19.026 -13.769 8.480 1.00 30.89 282 SER A CA 1
ATOM 2045 C C . SER A 1 256 ? -19.186 -13.171 7.087 1.00 32.65 282 SER A C 1
ATOM 2046 O O . SER A 1 256 ? -18.847 -12.011 6.837 1.00 33.33 282 SER A O 1
ATOM 2049 N N . ILE A 1 257 ? -19.707 -13.990 6.171 1.00 29.48 283 ILE A N 1
ATOM 2050 C CA . ILE A 1 257 ? -20.055 -13.505 4.842 1.00 34.49 283 ILE A CA 1
ATOM 2051 C C . ILE A 1 257 ? -21.374 -12.739 4.854 1.00 32.23 283 ILE A C 1
ATOM 2052 O O . ILE A 1 257 ? -21.659 -11.994 3.909 1.00 33.65 283 ILE A O 1
ATOM 2057 N N . ARG A 1 258 ? -22.167 -12.875 5.914 1.00 32.88 284 ARG A N 1
ATOM 2058 C CA . ARG A 1 258 ? -23.492 -12.274 5.989 1.00 36.27 284 ARG A CA 1
ATOM 2059 C C . ARG A 1 258 ? -23.424 -10.834 6.481 1.00 40.02 284 ARG A C 1
ATOM 2060 O O . ARG A 1 258 ? -22.583 -10.475 7.311 1.00 38.65 284 ARG A O 1
ATOM 2068 N N . LYS A 1 259 ? -24.344 -10.011 5.973 1.00 41.14 285 LYS A N 1
ATOM 2069 C CA . LYS A 1 259 ? -24.424 -8.625 6.423 1.00 40.48 285 LYS A CA 1
ATOM 2070 C C . LYS A 1 259 ? -24.959 -8.533 7.847 1.00 41.74 285 LYS A C 1
ATOM 2071 O O . LYS A 1 259 ? -24.489 -7.708 8.639 1.00 48.43 285 LYS A O 1
ATOM 2077 N N . ASP A 1 260 ? -25.943 -9.366 8.195 1.00 40.47 286 ASP A N 1
ATOM 2078 C CA . ASP A 1 260 ? -26.562 -9.275 9.512 1.00 42.77 286 ASP A CA 1
ATOM 2079 C C . ASP A 1 260 ? -25.707 -9.866 10.626 1.00 46.46 286 ASP A C 1
ATOM 2080 O O . ASP A 1 260 ? -26.094 -9.765 11.794 1.00 48.63 286 ASP A O 1
ATOM 2085 N N . VAL A 1 261 ? -24.565 -10.470 10.307 1.00 44.35 287 VAL A N 1
ATOM 2086 C CA . VAL A 1 261 ? -23.673 -11.012 11.327 1.00 46.22 287 VAL A CA 1
ATOM 2087 C C . VAL A 1 261 ? -22.412 -10.162 11.390 1.00 49.42 287 VAL A C 1
ATOM 2088 O O . VAL A 1 261 ? -21.760 -10.078 12.436 1.00 48.20 287 VAL A O 1
ATOM 2092 N N . SER A 1 262 ? -22.076 -9.517 10.275 1.00 50.10 288 SER A N 1
ATOM 2093 C CA . SER A 1 262 ? -20.857 -8.726 10.183 1.00 57.93 288 SER A CA 1
ATOM 2094 C C . SER A 1 262 ? -20.839 -7.636 11.252 1.00 67.67 288 SER A C 1
ATOM 2095 O O . SER A 1 262 ? -21.866 -7.277 11.832 1.00 66.59 288 SER A O 1
ATOM 2098 N N . GLU A 1 263 ? -19.643 -7.127 11.529 1.00 73.88 289 GLU A N 1
ATOM 2099 C CA . GLU A 1 263 ? -19.452 -6.165 12.604 1.00 79.25 289 GLU A CA 1
ATOM 2100 C C . GLU A 1 263 ? -19.368 -4.756 12.044 1.00 83.86 289 GLU A C 1
ATOM 2101 O O . GLU A 1 263 ? -18.613 -4.496 11.108 1.00 79.94 289 GLU A O 1
ATOM 2107 N N . GLN A 1 264 ? -20.131 -3.842 12.651 1.00 87.94 290 GLN A N 1
ATOM 2108 C CA . GLN A 1 264 ? -20.241 -2.485 12.129 1.00 92.00 290 GLN A CA 1
ATOM 2109 C C . GLN A 1 264 ? -20.157 -1.404 13.206 1.00 97.28 290 GLN A C 1
ATOM 2110 O O . GLN A 1 264 ? -20.556 -0.263 12.946 1.00 101.02 290 GLN A O 1
ATOM 2116 N N . SER A 1 265 ? -19.634 -1.720 14.397 1.00 98.12 291 SER A N 1
ATOM 2117 C CA . SER A 1 265 ? -19.692 -0.819 15.556 1.00 103.73 291 SER A CA 1
ATOM 2118 C C . SER A 1 265 ? -18.662 0.311 15.525 1.00 109.89 291 SER A C 1
ATOM 2119 O O . SER A 1 265 ? -18.462 0.881 16.612 1.00 110.81 291 SER A O 1
ATOM 2122 N N . ASP A 1 266 ? -18.025 0.622 14.393 1.00 110.32 292 ASP A N 1
ATOM 2123 C CA . ASP A 1 266 ? -17.078 1.729 14.270 1.00 114.85 292 ASP A CA 1
ATOM 2124 C C . ASP A 1 266 ? -15.781 1.484 15.039 1.00 115.52 292 ASP A C 1
ATOM 2125 O O . ASP A 1 266 ? -14.691 1.598 14.469 1.00 114.16 292 ASP A O 1
ATOM 2130 N N . GLN A 1 267 ? -15.879 1.142 16.326 1.00 116.98 293 GLN A N 1
ATOM 2131 C CA . GLN A 1 267 ? -14.687 1.066 17.167 1.00 117.21 293 GLN A CA 1
ATOM 2132 C C . GLN A 1 267 ? -13.899 -0.222 16.949 1.00 112.04 293 GLN A C 1
ATOM 2133 O O . GLN A 1 267 ? -12.664 -0.195 16.909 1.00 112.21 293 GLN A O 1
ATOM 2139 N N . SER A 1 268 ? -14.589 -1.349 16.809 1.00 109.10 294 SER A N 1
ATOM 2140 C CA . SER A 1 268 ? -13.980 -2.649 17.051 1.00 103.63 294 SER A CA 1
ATOM 2141 C C . SER A 1 268 ? -13.077 -3.100 15.907 1.00 105.43 294 SER A C 1
ATOM 2142 O O . SER A 1 268 ? -13.301 -2.777 14.736 1.00 95.83 294 SER A O 1
ATOM 2145 N N . ILE A 1 269 ? -12.050 -3.873 16.270 1.00 103.67 295 ILE A N 1
ATOM 2146 C CA . ILE A 1 269 ? -11.108 -4.414 15.295 1.00 96.29 295 ILE A CA 1
ATOM 2147 C C . ILE A 1 269 ? -11.751 -5.526 14.475 1.00 83.31 295 ILE A C 1
ATOM 2148 O O . ILE A 1 269 ? -11.354 -5.772 13.328 1.00 75.54 295 ILE A O 1
ATOM 2153 N N . GLU A 1 270 ? -12.759 -6.205 15.029 1.00 82.94 296 GLU A N 1
ATOM 2154 C CA . GLU A 1 270 ? -13.472 -7.233 14.279 1.00 76.23 296 GLU A CA 1
ATOM 2155 C C . GLU A 1 270 ? -14.254 -6.663 13.103 1.00 73.48 296 GLU A C 1
ATOM 2156 O O . GLU A 1 270 ? -14.695 -7.434 12.244 1.00 70.06 296 GLU A O 1
ATOM 2162 N N . ASN A 1 271 ? -14.440 -5.347 13.048 1.00 76.00 297 ASN A N 1
ATOM 2163 C CA . ASN A 1 271 ? -15.006 -4.716 11.864 1.00 74.94 297 ASN A CA 1
ATOM 2164 C C . ASN A 1 271 ? -13.974 -4.720 10.743 1.00 68.98 297 ASN A C 1
ATOM 2165 O O . ASN A 1 271 ? -12.812 -4.356 10.953 1.00 67.11 297 ASN A O 1
ATOM 2170 N N . LEU A 1 272 ? -14.400 -5.133 9.546 1.00 62.59 298 LEU A N 1
ATOM 2171 C CA . LEU A 1 272 ? -13.469 -5.248 8.427 1.00 60.29 298 LEU A CA 1
ATOM 2172 C C . LEU A 1 272 ? -12.881 -3.899 8.035 1.00 59.17 298 LEU A C 1
ATOM 2173 O O . LEU A 1 272 ? -11.764 -3.841 7.506 1.00 50.23 298 LEU A O 1
ATOM 2178 N N . LYS A 1 273 ? -13.601 -2.806 8.291 1.00 60.41 299 LYS A N 1
ATOM 2179 C CA . LYS A 1 273 ? -13.131 -1.494 7.866 1.00 61.69 299 LYS A CA 1
ATOM 2180 C C . LYS A 1 273 ? -11.941 -0.995 8.677 1.00 57.17 299 LYS A C 1
ATOM 2181 O O . LYS A 1 273 ? -11.350 0.025 8.306 1.00 54.81 299 LYS A O 1
ATOM 2187 N N . ASN A 1 274 ? -11.573 -1.674 9.762 1.00 54.66 300 ASN A N 1
ATOM 2188 C CA . ASN A 1 274 ? -10.410 -1.300 10.554 1.00 55.65 300 ASN A CA 1
ATOM 2189 C C . ASN A 1 274 ? -9.173 -2.117 10.203 1.00 49.43 300 ASN A C 1
ATOM 2190 O O . ASN A 1 274 ? -8.137 -1.966 10.856 1.00 46.86 300 ASN A O 1
ATOM 2195 N N . ILE A 1 275 ? -9.261 -2.975 9.199 1.00 41.90 301 ILE A N 1
ATOM 2196 C CA . ILE A 1 275 ? -8.132 -3.762 8.709 1.00 40.74 301 ILE A CA 1
ATOM 2197 C C . ILE A 1 275 ? -7.680 -3.155 7.388 1.00 37.28 301 ILE A C 1
ATOM 2198 O O . ILE A 1 275 ? -8.517 -2.925 6.509 1.00 37.56 301 ILE A O 1
ATOM 2203 N N . PRO A 1 276 ? -6.387 -2.871 7.210 1.00 35.72 302 PRO A N 1
ATOM 2204 C CA . PRO A 1 276 ? -5.930 -2.263 5.952 1.00 34.08 302 PRO A CA 1
ATOM 2205 C C . PRO A 1 276 ? -5.967 -3.233 4.781 1.00 35.15 302 PRO A C 1
ATOM 2206 O O . PRO A 1 276 ? -4.932 -3.777 4.382 1.00 31.17 302 PRO A O 1
ATOM 2210 N N . LEU A 1 277 ? -7.152 -3.444 4.216 1.00 33.46 303 LEU A N 1
ATOM 2211 C CA . LEU A 1 277 ? -7.312 -4.421 3.149 1.00 30.08 303 LEU A CA 1
ATOM 2212 C C . LEU A 1 277 ? -6.724 -3.908 1.839 1.00 33.44 303 LEU A C 1
ATOM 2213 O O . LEU A 1 277 ? -6.655 -2.701 1.590 1.00 35.41 303 LEU A O 1
ATOM 2218 N N . ILE A 1 278 ? -6.298 -4.847 1.000 1.00 30.53 304 ILE A N 1
ATOM 2219 C CA . ILE A 1 278 ? -5.782 -4.496 -0.328 1.00 32.75 304 ILE A CA 1
ATOM 2220 C C . ILE A 1 278 ? -6.892 -3.840 -1.138 1.00 37.59 304 ILE A C 1
ATOM 2221 O O . ILE A 1 278 ? -8.024 -4.364 -1.171 1.00 35.85 304 ILE A O 1
ATOM 2226 N N . PRO A 1 279 ? -6.644 -2.704 -1.790 1.00 35.72 305 PRO A N 1
ATOM 2227 C CA . PRO A 1 279 ? -7.673 -2.111 -2.653 1.00 44.89 305 PRO A CA 1
ATOM 2228 C C . PRO A 1 279 ? -8.122 -3.096 -3.721 1.00 41.16 305 PRO A C 1
ATOM 2229 O O . PRO A 1 279 ? -7.312 -3.821 -4.302 1.00 37.43 305 PRO A O 1
ATOM 2233 N N . LYS A 1 280 ? -9.435 -3.118 -3.968 1.00 42.98 306 LYS A N 1
ATOM 2234 C CA . LYS A 1 280 ? -10.004 -4.091 -4.895 1.00 46.26 306 LYS A CA 1
ATOM 2235 C C . LYS A 1 280 ? -9.374 -3.983 -6.278 1.00 42.83 306 LYS A C 1
ATOM 2236 O O . LYS A 1 280 ? -9.175 -4.997 -6.957 1.00 44.49 306 LYS A O 1
ATOM 2242 N N . SER A 1 281 ? -9.042 -2.764 -6.707 1.00 41.79 307 SER A N 1
ATOM 2243 C CA . SER A 1 281 ? -8.456 -2.575 -8.028 1.00 45.17 307 SER A CA 1
ATOM 2244 C C . SER A 1 281 ? -7.085 -3.227 -8.159 1.00 46.60 307 SER A C 1
ATOM 2245 O O . SER A 1 281 ? -6.656 -3.513 -9.282 1.00 43.29 307 SER A O 1
ATOM 2248 N N . LYS A 1 282 ? -6.396 -3.475 -7.044 1.00 42.88 308 LYS A N 1
ATOM 2249 C CA . LYS A 1 282 ? -5.046 -4.020 -7.067 1.00 42.30 308 LYS A CA 1
ATOM 2250 C C . LYS A 1 282 ? -4.995 -5.528 -6.863 1.00 45.01 308 LYS A C 1
ATOM 2251 O O . LYS A 1 282 ? -3.951 -6.133 -7.131 1.00 43.77 308 LYS A O 1
ATOM 2257 N N . LEU A 1 283 ? -6.074 -6.145 -6.395 1.00 48.20 309 LEU A N 1
ATOM 2258 C CA . LEU A 1 283 ? -6.070 -7.583 -6.158 1.00 48.74 309 LEU A CA 1
ATOM 2259 C C . LEU A 1 283 ? -5.805 -8.329 -7.461 1.00 50.12 309 LEU A C 1
ATOM 2260 O O . LEU A 1 283 ? -6.556 -8.145 -8.432 1.00 48.70 309 LEU A O 1
ATOM 2265 N N . PRO A 1 284 ? -4.762 -9.159 -7.533 1.00 50.92 310 PRO A N 1
ATOM 2266 C CA . PRO A 1 284 ? -4.416 -9.816 -8.804 1.00 49.70 310 PRO A CA 1
ATOM 2267 C C . PRO A 1 284 ? -5.561 -10.667 -9.330 1.00 54.63 310 PRO A C 1
ATOM 2268 O O . PRO A 1 284 ? -6.030 -11.593 -8.665 1.00 50.73 310 PRO A O 1
ATOM 2272 N N . ASP A 1 285 ? -6.020 -10.332 -10.533 1.00 55.79 311 ASP A N 1
ATOM 2273 C CA . ASP A 1 285 ? -7.044 -11.119 -11.216 1.00 59.84 311 ASP A CA 1
ATOM 2274 C C . ASP A 1 285 ? -6.369 -12.021 -12.248 1.00 60.39 311 ASP A C 1
ATOM 2275 O O . ASP A 1 285 ? -6.482 -11.843 -13.461 1.00 63.38 311 ASP A O 1
ATOM 2280 N N . ILE A 1 286 ? -5.643 -13.001 -11.722 1.00 58.54 312 ILE A N 1
ATOM 2281 C CA . ILE A 1 286 ? -4.858 -13.934 -12.523 1.00 51.45 312 ILE A CA 1
ATOM 2282 C C . ILE A 1 286 ? -5.236 -15.347 -12.098 1.00 49.47 312 ILE A C 1
ATOM 2283 O O . ILE A 1 286 ? -5.363 -15.609 -10.892 1.00 51.82 312 ILE A O 1
ATOM 2288 N N . PRO A 1 287 ? -5.449 -16.276 -13.033 1.00 49.78 313 PRO A N 1
ATOM 2289 C CA . PRO A 1 287 ? -5.744 -17.659 -12.643 1.00 47.73 313 PRO A CA 1
ATOM 2290 C C . PRO A 1 287 ? -4.664 -18.220 -11.732 1.00 46.95 313 PRO A C 1
ATOM 2291 O O . PRO A 1 287 ? -3.496 -17.832 -11.806 1.00 44.21 313 PRO A O 1
ATOM 2295 N N . HIS A 1 288 ? -5.076 -19.143 -10.859 1.00 45.32 314 HIS A N 1
ATOM 2296 C CA . HIS A 1 288 ? -4.158 -19.705 -9.872 1.00 44.48 314 HIS A CA 1
ATOM 2297 C C . HIS A 1 288 ? -2.920 -20.292 -10.538 1.00 45.13 314 HIS A C 1
ATOM 2298 O O . HIS A 1 288 ? -1.788 -20.021 -10.121 1.00 41.90 314 HIS A O 1
ATOM 2305 N N . HIS A 1 289 ? -3.117 -21.089 -11.592 1.00 47.37 315 HIS A N 1
ATOM 2306 C CA . HIS A 1 289 ? -1.985 -21.722 -12.259 1.00 45.48 315 HIS A CA 1
ATOM 2307 C C . HIS A 1 289 ? -1.104 -20.701 -12.972 1.00 45.44 315 HIS A C 1
ATOM 2308 O O . HIS A 1 289 ? 0.114 -20.893 -13.055 1.00 43.50 315 HIS A O 1
ATOM 2315 N N . LYS A 1 290 ? -1.685 -19.599 -13.459 1.00 47.11 316 LYS A N 1
ATOM 2316 C CA . LYS A 1 290 ? -0.888 -18.602 -14.169 1.00 47.74 316 LYS A CA 1
ATOM 2317 C C . LYS A 1 290 ? -0.093 -17.713 -13.217 1.00 41.45 316 LYS A C 1
ATOM 2318 O O . LYS A 1 290 ? 1.042 -17.337 -13.529 1.00 40.31 316 LYS A O 1
ATOM 2324 N N . PHE A 1 291 ? -0.663 -17.346 -12.063 1.00 42.62 317 PHE A N 1
ATOM 2325 C CA . PHE A 1 291 ? 0.102 -16.549 -11.110 1.00 39.97 317 PHE A CA 1
ATOM 2326 C C . PHE A 1 291 ? 1.318 -17.318 -10.610 1.00 35.69 317 PHE A C 1
ATOM 2327 O O . PHE A 1 291 ? 2.401 -16.745 -10.446 1.00 35.15 317 PHE A O 1
ATOM 2335 N N . LEU A 1 292 ? 1.153 -18.617 -10.353 1.00 35.16 318 LEU A N 1
ATOM 2336 C CA . LEU A 1 292 ? 2.286 -19.448 -9.961 1.00 37.59 318 LEU A CA 1
ATOM 2337 C C . LEU A 1 292 ? 3.347 -19.474 -11.053 1.00 40.77 318 LEU A C 1
ATOM 2338 O O . LEU A 1 292 ? 4.549 -19.372 -10.774 1.00 40.90 318 LEU A O 1
ATOM 2343 N N . GLU A 1 293 ? 2.916 -19.615 -12.309 1.00 38.75 319 GLU A N 1
ATOM 2344 C CA . GLU A 1 293 ? 3.860 -19.599 -13.422 1.00 45.07 319 GLU A CA 1
ATOM 2345 C C . GLU A 1 293 ? 4.645 -18.297 -13.460 1.00 42.10 319 GLU A C 1
ATOM 2346 O O . GLU A 1 293 ? 5.840 -18.292 -13.774 1.00 44.61 319 GLU A O 1
ATOM 2352 N N . MET A 1 294 ? 3.987 -17.179 -13.139 1.00 38.09 320 MET A N 1
ATOM 2353 C CA . MET A 1 294 ? 4.666 -15.888 -13.162 1.00 40.26 320 MET A CA 1
ATOM 2354 C C . MET A 1 294 ? 5.820 -15.833 -12.171 1.00 42.31 320 MET A C 1
ATOM 2355 O O . MET A 1 294 ? 6.836 -15.182 -12.439 1.00 43.19 320 MET A O 1
ATOM 2360 N N . ILE A 1 295 ? 5.687 -16.502 -11.023 1.00 41.40 321 ILE A N 1
ATOM 2361 C CA . ILE A 1 295 ? 6.677 -16.380 -9.956 1.00 39.76 321 ILE A CA 1
ATOM 2362 C C . ILE A 1 295 ? 7.659 -17.543 -9.904 1.00 45.47 321 ILE A C 1
ATOM 2363 O O . ILE A 1 295 ? 8.587 -17.510 -9.081 1.00 46.80 321 ILE A O 1
ATOM 2368 N N . GLN A 1 296 ? 7.497 -18.557 -10.749 1.00 47.24 322 GLN A N 1
ATOM 2369 C CA . GLN A 1 296 ? 8.418 -19.689 -10.753 1.00 48.77 322 GLN A CA 1
ATOM 2370 C C . GLN A 1 296 ? 9.802 -19.255 -11.229 1.00 53.22 322 GLN A C 1
ATOM 2371 O O . GLN A 1 296 ? 9.940 -18.250 -11.927 1.00 51.89 322 GLN A O 1
ATOM 2377 N N . THR B 2 1 ? -18.055 -51.590 46.002 1.00 76.96 45 THR B N 1
ATOM 2378 C CA . THR B 2 1 ? -18.214 -52.449 44.836 1.00 79.29 45 THR B CA 1
ATOM 2379 C C . THR B 2 1 ? -18.443 -51.604 43.586 1.00 78.72 45 THR B C 1
ATOM 2380 O O . THR B 2 1 ? -18.593 -50.387 43.670 1.00 78.67 45 THR B O 1
ATOM 2384 N N . ILE B 2 2 ? -18.451 -52.257 42.424 1.00 78.04 46 ILE B N 1
ATOM 2385 C CA . ILE B 2 2 ? -18.551 -51.527 41.164 1.00 75.75 46 ILE B CA 1
ATOM 2386 C C . ILE B 2 2 ? -19.954 -50.959 40.977 1.00 76.63 46 ILE B C 1
ATOM 2387 O O . ILE B 2 2 ? -20.120 -49.783 40.632 1.00 74.85 46 ILE B O 1
ATOM 2392 N N . HIS B 2 3 ? -20.985 -51.782 41.203 1.00 78.18 47 HIS B N 1
ATOM 2393 C CA . HIS B 2 3 ? -22.357 -51.325 40.988 1.00 79.96 47 HIS B CA 1
ATOM 2394 C C . HIS B 2 3 ? -22.675 -50.093 41.827 1.00 78.82 47 HIS B C 1
ATOM 2395 O O . HIS B 2 3 ? -23.335 -49.162 41.347 1.00 77.70 47 HIS B O 1
ATOM 2402 N N . GLN B 2 4 ? -22.217 -50.065 43.082 1.00 77.64 48 GLN B N 1
ATOM 2403 C CA . GLN B 2 4 ? -22.460 -48.893 43.915 1.00 77.57 48 GLN B CA 1
ATOM 2404 C C . GLN B 2 4 ? -21.605 -47.708 43.497 1.00 76.45 48 GLN B C 1
ATOM 2405 O O . GLN B 2 4 ? -21.894 -46.582 43.906 1.00 76.24 48 GLN B O 1
ATOM 2411 N N . HIS B 2 5 ? -20.553 -47.932 42.711 1.00 74.12 49 HIS B N 1
ATOM 2412 C CA . HIS B 2 5 ? -19.747 -46.834 42.198 1.00 73.41 49 HIS B CA 1
ATOM 2413 C C . HIS B 2 5 ? -20.226 -46.333 40.844 1.00 68.66 49 HIS B C 1
ATOM 2414 O O . HIS B 2 5 ? -19.984 -45.168 40.510 1.00 68.55 49 HIS B O 1
ATOM 2421 N N . VAL B 2 6 ? -20.907 -47.175 40.066 1.00 67.71 50 VAL B N 1
ATOM 2422 C CA . VAL B 2 6 ? -21.387 -46.753 38.755 1.00 68.02 50 VAL B CA 1
ATOM 2423 C C . VAL B 2 6 ? -22.640 -45.894 38.885 1.00 67.60 50 VAL B C 1
ATOM 2424 O O . VAL B 2 6 ? -22.804 -44.905 38.161 1.00 65.28 50 VAL B O 1
ATOM 2428 N N . ASP B 2 7 ? -23.540 -46.243 39.810 1.00 68.67 51 ASP B N 1
ATOM 2429 C CA . ASP B 2 7 ? -24.787 -45.493 39.930 1.00 68.21 51 ASP B CA 1
ATOM 2430 C C . ASP B 2 7 ? -24.583 -44.144 40.615 1.00 65.92 51 ASP B C 1
ATOM 2431 O O . ASP B 2 7 ? -25.310 -43.189 40.317 1.00 64.77 51 ASP B O 1
ATOM 2436 N N . GLU B 2 8 ? -23.612 -44.040 41.528 1.00 63.62 52 GLU B N 1
ATOM 2437 C CA . GLU B 2 8 ? -23.331 -42.751 42.160 1.00 64.36 52 GLU B CA 1
ATOM 2438 C C . GLU B 2 8 ? -22.716 -41.769 41.170 1.00 61.55 52 GLU B C 1
ATOM 2439 O O . GLU B 2 8 ? -23.066 -40.582 41.167 1.00 57.67 52 GLU B O 1
ATOM 2445 N N . SER B 2 9 ? -21.796 -42.242 40.327 1.00 61.08 53 SER B N 1
ATOM 2446 C CA . SER B 2 9 ? -21.177 -41.360 39.344 1.00 60.69 53 SER B CA 1
ATOM 2447 C C . SER B 2 9 ? -22.179 -40.936 38.277 1.00 55.14 53 SER B C 1
ATOM 2448 O O . SER B 2 9 ? -22.203 -39.767 37.874 1.00 54.00 53 SER B O 1
ATOM 2451 N N . GLN B 2 10 ? -23.016 -41.868 37.810 1.00 55.53 54 GLN B N 1
ATOM 2452 C CA . GLN B 2 10 ? -24.076 -41.502 36.875 1.00 57.78 54 GLN B CA 1
ATOM 2453 C C . GLN B 2 10 ? -24.979 -40.436 37.472 1.00 56.25 54 GLN B C 1
ATOM 2454 O O . GLN B 2 10 ? -25.283 -39.432 36.819 1.00 54.87 54 GLN B O 1
ATOM 2460 N N . SER B 2 11 ? -25.410 -40.635 38.718 1.00 54.67 55 SER B N 1
ATOM 2461 C CA . SER B 2 11 ? -26.306 -39.677 39.353 1.00 56.49 55 SER B CA 1
ATOM 2462 C C . SER B 2 11 ? -25.611 -38.342 39.593 1.00 53.27 55 SER B C 1
ATOM 2463 O O . SER B 2 11 ? -26.227 -37.280 39.446 1.00 52.04 55 SER B O 1
ATOM 2466 N N . SER B 2 12 ? -24.328 -38.375 39.962 1.00 51.70 56 SER B N 1
ATOM 2467 C CA . SER B 2 12 ? -23.582 -37.134 40.149 1.00 52.45 56 SER B CA 1
ATOM 2468 C C . SER B 2 12 ? -23.391 -36.402 38.826 1.00 49.03 56 SER B C 1
ATOM 2469 O O . SER B 2 12 ? -23.575 -35.181 38.754 1.00 46.36 56 SER B O 1
ATOM 2472 N N . LEU B 2 13 ? -23.021 -37.129 37.768 1.00 48.89 57 LEU B N 1
ATOM 2473 C CA . LEU B 2 13 ? -22.918 -36.509 36.451 1.00 47.12 57 LEU B CA 1
ATOM 2474 C C . LEU B 2 13 ? -24.281 -36.063 35.940 1.00 47.68 57 LEU B C 1
ATOM 2475 O O . LEU B 2 13 ? -24.381 -35.043 35.249 1.00 40.55 57 LEU B O 1
ATOM 2480 N N . HIS B 2 14 ? -25.335 -36.814 36.268 1.00 48.23 58 HIS B N 1
ATOM 2481 C CA . HIS B 2 14 ? -26.691 -36.389 35.936 1.00 48.48 58 HIS B CA 1
ATOM 2482 C C . HIS B 2 14 ? -27.023 -35.059 36.600 1.00 43.10 58 HIS B C 1
ATOM 2483 O O . HIS B 2 14 ? -27.578 -34.157 35.962 1.00 42.68 58 HIS B O 1
ATOM 2490 N N . HIS B 2 15 ? -26.668 -34.912 37.878 1.00 45.87 59 HIS B N 1
ATOM 2491 C CA . HIS B 2 15 ? -26.981 -33.686 38.605 1.00 46.26 59 HIS B CA 1
ATOM 2492 C C . HIS B 2 15 ? -26.156 -32.509 38.096 1.00 44.36 59 HIS B C 1
ATOM 2493 O O . HIS B 2 15 ? -26.675 -31.396 37.961 1.00 43.49 59 HIS B O 1
ATOM 2500 N N . THR B 2 16 ? -24.873 -32.737 37.802 1.00 40.25 60 THR B N 1
ATOM 2501 C CA . THR B 2 16 ? -24.012 -31.649 37.349 1.00 41.47 60 THR B CA 1
ATOM 2502 C C . THR B 2 16 ? -24.484 -31.087 36.013 1.00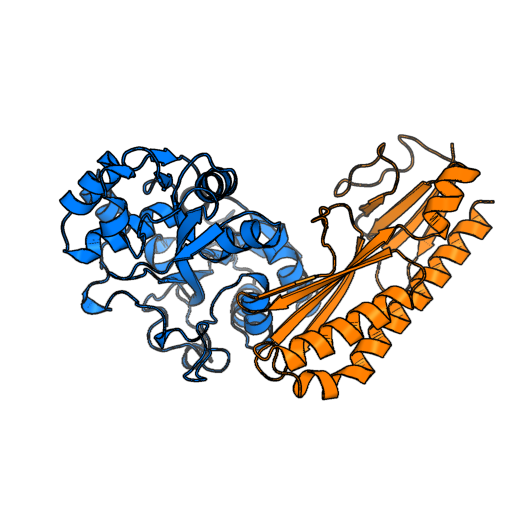 37.44 60 THR B C 1
ATOM 2503 O O . THR B 2 16 ? -24.498 -29.867 35.814 1.00 36.59 60 THR B O 1
ATOM 2507 N N . GLU B 2 17 ? -24.882 -31.962 35.087 1.00 38.39 61 GLU B N 1
ATOM 2508 C CA . GLU B 2 17 ? -25.349 -31.495 33.786 1.00 40.29 61 GLU B CA 1
ATOM 2509 C C . GLU B 2 17 ? -26.631 -30.681 33.919 1.00 37.64 61 GLU B C 1
ATOM 2510 O O . GLU B 2 17 ? -26.830 -29.701 33.192 1.00 38.23 61 GLU B O 1
ATOM 2516 N N . LYS B 2 18 ? -27.513 -31.076 34.841 1.00 41.02 62 LYS B N 1
ATOM 2517 C CA . LYS B 2 18 ? -28.720 -30.298 35.110 1.00 42.33 62 LYS B CA 1
ATOM 2518 C C . LYS B 2 18 ? -28.369 -28.899 35.598 1.00 40.76 62 LYS B C 1
ATOM 2519 O O . LYS B 2 18 ? -28.951 -27.905 35.145 1.00 38.70 62 LYS B O 1
ATOM 2525 N N . GLN B 2 19 ? -27.420 -28.806 36.533 1.00 38.20 63 GLN B N 1
ATOM 2526 C CA . GLN B 2 19 ? -27.034 -27.507 37.071 1.00 40.57 63 GLN B CA 1
ATOM 2527 C C . GLN B 2 19 ? -26.447 -26.608 35.994 1.00 36.60 63 GLN B C 1
ATOM 2528 O O . GLN B 2 19 ? -26.642 -25.387 36.032 1.00 35.00 63 GLN B O 1
ATOM 2534 N N . ILE B 2 20 ? -25.736 -27.188 35.024 1.00 34.78 64 ILE B N 1
ATOM 2535 C CA . ILE B 2 20 ? -25.213 -26.396 33.913 1.00 32.98 64 ILE B CA 1
ATOM 2536 C C . ILE B 2 20 ? -26.359 -25.837 33.078 1.00 34.04 64 ILE B C 1
ATOM 2537 O O . ILE B 2 20 ? -26.390 -24.645 32.751 1.00 33.16 64 ILE B O 1
ATOM 2542 N N . GLN B 2 21 ? -27.325 -26.690 32.731 1.00 36.14 65 GLN B N 1
ATOM 2543 C CA . GLN B 2 21 ? -28.437 -26.248 31.895 1.00 33.48 65 GLN B CA 1
ATOM 2544 C C . GLN B 2 21 ? -29.271 -25.182 32.595 1.00 36.28 65 GLN B C 1
ATOM 2545 O O . GLN B 2 21 ? -29.709 -24.212 31.963 1.00 36.97 65 GLN B O 1
ATOM 2551 N N . THR B 2 22 ? -29.481 -25.363 33.889 1.00 35.79 66 THR B N 1
ATOM 2552 C CA . THR B 2 22 ? -30.217 -24.402 34.667 1.00 34.36 66 THR B CA 1
ATOM 2553 C C . THR B 2 22 ? -29.488 -23.095 34.722 1.00 37.48 66 THR B C 1
ATOM 2554 O O . THR B 2 22 ? -30.077 -22.081 34.629 1.00 35.62 66 THR B O 1
ATOM 2558 N N . PHE B 2 23 ? -28.190 -23.153 34.883 1.00 32.99 67 PHE B N 1
ATOM 2559 C CA . PHE B 2 23 ? -27.352 -21.976 34.842 1.00 37.51 67 PHE B CA 1
ATOM 2560 C C . PHE B 2 23 ? -27.554 -21.204 33.542 1.00 34.78 67 PHE B C 1
ATOM 2561 O O . PHE B 2 23 ? -27.743 -20.041 33.552 1.00 36.30 67 PHE B O 1
ATOM 2569 N N . ILE B 2 24 ? -27.541 -21.906 32.438 1.00 35.43 68 ILE B N 1
ATOM 2570 C CA . ILE B 2 24 ? -27.717 -21.282 31.159 1.00 36.19 68 ILE B CA 1
ATOM 2571 C C . ILE B 2 24 ? -29.069 -20.591 31.051 1.00 37.61 68 ILE B C 1
ATOM 2572 O O . ILE B 2 24 ? -29.155 -19.481 30.646 1.00 39.28 68 ILE B O 1
ATOM 2577 N N . THR B 2 25 ? -30.112 -21.284 31.424 1.00 38.10 69 THR B N 1
ATOM 2578 C CA . THR B 2 25 ? -31.437 -20.744 31.354 1.00 42.33 69 THR B CA 1
ATOM 2579 C C . THR B 2 25 ? -31.579 -19.482 32.175 1.00 39.19 69 THR B C 1
ATOM 2580 O O . THR B 2 25 ? -32.107 -18.517 31.739 1.00 42.99 69 THR B O 1
ATOM 2584 N N . GLN B 2 26 ? -31.034 -19.485 33.365 1.00 39.87 70 GLN B N 1
ATOM 2585 C CA . GLN B 2 26 ? -31.181 -18.354 34.272 1.00 41.80 70 GLN B CA 1
ATOM 2586 C C . GLN B 2 26 ? -30.242 -17.199 33.949 1.00 43.23 70 GLN B C 1
ATOM 2587 O O . GLN B 2 26 ? -30.423 -16.108 34.501 1.00 43.08 70 GLN B O 1
ATOM 2593 N N . HIS B 2 27 ? -29.260 -17.401 33.071 1.00 45.25 71 HIS B N 1
ATOM 2594 C CA . HIS B 2 27 ? -28.299 -16.364 32.716 1.00 44.14 71 HIS B CA 1
ATOM 2595 C C . HIS B 2 27 ? -28.480 -15.848 31.294 1.00 45.51 71 HIS B C 1
ATOM 2596 O O . HIS B 2 27 ? -27.666 -15.041 30.833 1.00 47.06 71 HIS B O 1
ATOM 2603 N N . ASN B 2 28 ? -29.475 -16.345 30.614 1.00 45.48 72 ASN B N 1
ATOM 2604 C CA . ASN B 2 28 ? -29.798 -15.918 29.287 1.00 49.75 72 ASN B CA 1
ATOM 2605 C C . ASN B 2 28 ? -29.960 -14.408 29.126 1.00 49.04 72 ASN B C 1
ATOM 2606 O O . ASN B 2 28 ? -29.334 -13.790 28.348 1.00 46.44 72 ASN B O 1
ATOM 2611 N N . ASN B 2 29 ? -30.852 -13.849 29.891 1.00 45.75 73 ASN B N 1
ATOM 2612 C CA . ASN B 2 29 ? -31.133 -12.419 29.837 1.00 47.59 73 ASN B CA 1
ATOM 2613 C C . ASN B 2 29 ? -29.943 -11.603 30.321 1.00 45.16 73 ASN B C 1
ATOM 2614 O O . ASN B 2 29 ? -29.662 -10.527 29.782 1.00 45.86 73 ASN B O 1
ATOM 2619 N N . SER B 2 30 ? -29.230 -12.099 31.335 1.00 41.13 74 SER B N 1
ATOM 2620 C CA . SER B 2 30 ? -28.084 -11.363 31.858 1.00 43.77 74 SER B CA 1
ATOM 2621 C C . SER B 2 30 ? -26.945 -11.323 30.847 1.00 41.28 74 SER B C 1
ATOM 2622 O O . SER B 2 30 ? -26.258 -10.302 30.718 1.00 38.18 74 SER B O 1
ATOM 2625 N N . PHE B 2 31 ? -26.733 -12.420 30.118 1.00 41.12 75 PHE B N 1
ATOM 2626 C CA . PHE B 2 31 ? -25.654 -12.459 29.135 1.00 40.08 75 PHE B CA 1
ATOM 2627 C C . PHE B 2 31 ? -25.901 -11.473 28.000 1.00 40.94 75 PHE B C 1
ATOM 2628 O O . PHE B 2 31 ? -24.958 -10.854 27.494 1.00 37.29 75 PHE B O 1
ATOM 2636 N N . GLN B 2 32 ? -27.161 -11.307 27.590 1.00 39.27 76 GLN B N 1
ATOM 2637 C CA . GLN B 2 32 ? -27.486 -10.353 26.536 1.00 41.41 76 GLN B CA 1
ATOM 2638 C C . GLN B 2 32 ? -27.200 -8.913 26.940 1.00 43.25 76 GLN B C 1
ATOM 2639 O O . GLN B 2 32 ? -27.171 -8.037 26.068 1.00 44.40 76 GLN B O 1
ATOM 2645 N N . GLU B 2 33 ? -26.989 -8.649 28.228 1.00 39.60 77 GLU B N 1
ATOM 2646 C CA . GLU B 2 33 ? -26.633 -7.326 28.719 1.00 45.13 77 GLU B CA 1
ATOM 2647 C C . GLU B 2 33 ? -25.131 -7.138 28.886 1.00 45.41 77 GLU B C 1
ATOM 2648 O O . GLU B 2 33 ? -24.692 -6.030 29.209 1.00 47.45 77 GLU B O 1
ATOM 2654 N N . LEU B 2 34 ? -24.337 -8.183 28.674 1.00 40.95 78 LEU B N 1
ATOM 2655 C CA . LEU B 2 34 ? -22.907 -8.151 28.954 1.00 39.62 78 LEU B CA 1
ATOM 2656 C C . LEU B 2 34 ? -22.128 -8.011 27.652 1.00 41.51 78 LEU B C 1
ATOM 2657 O O . LEU B 2 34 ? -22.245 -8.856 26.758 1.00 40.38 78 LEU B O 1
ATOM 2662 N N . ASP B 2 35 ? -21.335 -6.945 27.555 1.00 39.67 79 ASP B N 1
ATOM 2663 C CA . ASP B 2 35 ? -20.478 -6.682 26.404 1.00 39.68 79 ASP B CA 1
ATOM 2664 C C . ASP B 2 35 ? -19.082 -7.203 26.731 1.00 38.32 79 ASP B C 1
ATOM 2665 O O . ASP B 2 35 ? -18.365 -6.609 27.542 1.00 38.95 79 ASP B O 1
ATOM 2670 N N . LEU B 2 36 ? -18.692 -8.303 26.088 1.00 37.79 80 LEU B N 1
ATOM 2671 C CA . LEU B 2 36 ? -17.423 -8.951 26.397 1.00 36.22 80 LEU B CA 1
ATOM 2672 C C . LEU B 2 36 ? -16.217 -8.236 25.799 1.00 37.75 80 LEU B C 1
ATOM 2673 O O . LEU B 2 36 ? -15.095 -8.737 25.930 1.00 36.81 80 LEU B O 1
ATOM 2678 N N . THR B 2 37 ? -16.411 -7.093 25.144 1.00 38.15 81 THR B N 1
ATOM 2679 C CA . THR B 2 37 ? -15.306 -6.190 24.855 1.00 40.21 81 THR B CA 1
ATOM 2680 C C . THR B 2 37 ? -15.085 -5.183 25.974 1.00 40.94 81 THR B C 1
ATOM 2681 O O . THR B 2 37 ? -14.105 -4.430 25.932 1.00 41.59 81 THR B O 1
ATOM 2685 N N . ASN B 2 38 ? -15.974 -5.157 26.963 1.00 40.63 82 ASN B N 1
ATOM 2686 C CA . ASN B 2 38 ? -15.849 -4.311 28.140 1.00 41.82 82 ASN B CA 1
ATOM 2687 C C . ASN B 2 38 ? -15.294 -5.149 29.285 1.00 41.93 82 ASN B C 1
ATOM 2688 O O . ASN B 2 38 ? -15.840 -6.212 29.602 1.00 41.19 82 ASN B O 1
ATOM 2693 N N . HIS B 2 39 ? -14.212 -4.671 29.904 1.00 43.02 83 HIS B N 1
ATOM 2694 C CA . HIS B 2 39 ? -13.515 -5.492 30.890 1.00 43.80 83 HIS B CA 1
ATOM 2695 C C . HIS B 2 39 ? -14.336 -5.683 32.162 1.00 40.97 83 HIS B C 1
ATOM 2696 O O . HIS B 2 39 ? -14.148 -6.681 32.867 1.00 40.72 83 HIS B O 1
ATOM 2703 N N . HIS B 2 40 ? -15.247 -4.755 32.472 1.00 40.47 84 HIS B N 1
ATOM 2704 C CA . HIS B 2 40 ? -16.141 -4.964 33.608 1.00 44.50 84 HIS B CA 1
ATOM 2705 C C . HIS B 2 40 ? -17.075 -6.141 33.361 1.00 40.49 84 HIS B C 1
ATOM 2706 O O . HIS B 2 40 ? -17.310 -6.955 34.262 1.00 36.84 84 HIS B O 1
ATOM 2713 N N . ASP B 2 41 ? -17.620 -6.245 32.145 1.00 36.11 85 ASP B N 1
ATOM 2714 C CA . ASP B 2 41 ? -18.540 -7.334 31.836 1.00 36.16 85 ASP B CA 1
ATOM 2715 C C . ASP B 2 41 ? -17.809 -8.662 31.691 1.00 32.52 85 ASP B C 1
ATOM 2716 O O . ASP B 2 41 ? -18.387 -9.718 31.971 1.00 33.24 85 ASP B O 1
ATOM 2721 N N . VAL B 2 42 ? -16.551 -8.632 31.248 1.00 35.07 86 VAL B N 1
ATOM 2722 C CA . VAL B 2 42 ? -15.747 -9.851 31.209 1.00 34.80 86 VAL B CA 1
ATOM 2723 C C . VAL B 2 42 ? -15.535 -10.384 32.620 1.00 33.36 86 VAL B C 1
ATOM 2724 O O . VAL B 2 42 ? -15.686 -11.583 32.882 1.00 30.09 86 VAL B O 1
ATOM 2728 N N . THR B 2 43 ? -15.180 -9.494 33.551 1.00 32.34 87 THR B N 1
ATOM 2729 C CA . THR B 2 43 ? -15.021 -9.897 34.944 1.00 32.45 87 THR B CA 1
ATOM 2730 C C . THR B 2 43 ? -16.321 -10.462 35.504 1.00 30.54 87 THR B C 1
ATOM 2731 O O . THR B 2 43 ? -16.312 -11.475 36.213 1.00 27.73 87 THR B O 1
ATOM 2735 N N . ALA B 2 44 ? -17.451 -9.824 35.189 1.00 31.29 88 ALA B N 1
ATOM 2736 C CA . ALA B 2 44 ? -18.734 -10.322 35.672 1.00 32.52 88 ALA B CA 1
ATOM 2737 C C . ALA B 2 44 ? -19.034 -11.707 35.112 1.00 31.58 88 ALA B C 1
ATOM 2738 O O . ALA B 2 44 ? -19.590 -12.561 35.812 1.00 29.68 88 ALA B O 1
ATOM 2740 N N . THR B 2 45 ? -18.664 -11.950 33.852 1.00 30.88 89 THR B N 1
ATOM 2741 C CA . THR B 2 45 ? -18.908 -13.257 33.251 1.00 30.80 89 THR B CA 1
ATOM 2742 C C . THR B 2 45 ? -17.987 -14.317 33.842 1.00 29.44 89 THR B C 1
ATOM 2743 O O . THR B 2 45 ? -18.425 -15.439 34.124 1.00 29.80 89 THR B O 1
ATOM 2747 N N . LYS B 2 46 ? -16.708 -13.982 34.036 1.00 29.80 90 LYS B N 1
ATOM 2748 C CA . LYS B 2 46 ? -15.786 -14.920 34.670 1.00 28.15 90 LYS B CA 1
ATOM 2749 C C . LYS B 2 46 ? -16.241 -15.272 36.082 1.00 24.76 90 LYS B C 1
ATOM 2750 O O . LYS B 2 46 ? -16.133 -16.428 36.507 1.00 26.76 90 LYS B O 1
ATOM 2756 N N . ARG B 2 47 ? -16.753 -14.286 36.824 1.00 24.05 91 ARG B N 1
ATOM 2757 C CA . ARG B 2 47 ? -17.250 -14.556 38.170 1.00 27.61 91 ARG B CA 1
ATOM 2758 C C . ARG B 2 47 ? -18.380 -15.577 38.148 1.00 30.01 91 ARG B C 1
ATOM 2759 O O . ARG B 2 47 ? -18.420 -16.488 38.984 1.00 29.42 91 ARG B O 1
ATOM 2767 N N . GLU B 2 48 ? -19.309 -15.443 37.197 1.00 28.53 92 GLU B N 1
ATOM 2768 C CA . GLU B 2 48 ? -20.427 -16.377 37.121 1.00 29.22 92 GLU B CA 1
ATOM 2769 C C . GLU B 2 48 ? -19.965 -17.767 36.702 1.00 29.22 92 GLU B C 1
ATOM 2770 O O . GLU B 2 48 ? -20.438 -18.773 37.244 1.00 31.23 92 GLU B O 1
ATOM 2776 N N . LEU B 2 49 ? -19.039 -17.843 35.742 1.00 26.67 93 LEU B N 1
ATOM 2777 C CA . LEU B 2 49 ? -18.566 -19.142 35.272 1.00 29.22 93 LEU B CA 1
ATOM 2778 C C . LEU B 2 49 ? -17.749 -19.858 36.342 1.00 30.15 93 LEU B C 1
ATOM 2779 O O . LEU B 2 49 ? -17.918 -21.064 36.556 1.00 30.25 93 LEU B O 1
ATOM 2784 N N . LEU B 2 50 ? -16.858 -19.136 37.025 1.00 27.36 94 LEU B N 1
ATOM 2785 C CA . LEU B 2 50 ? -16.087 -19.756 38.097 1.00 28.62 94 LEU B CA 1
ATOM 2786 C C . LEU B 2 50 ? -16.974 -20.141 39.275 1.00 28.90 94 LEU B C 1
ATOM 2787 O O . LEU B 2 50 ? -16.702 -21.139 39.954 1.00 30.66 94 LEU B O 1
ATOM 2792 N N . LYS B 2 51 ? -18.035 -19.373 39.533 1.00 31.62 95 LYS B N 1
ATOM 2793 C CA . LYS B 2 51 ? -18.987 -19.763 40.567 1.00 34.19 95 LYS B CA 1
ATOM 2794 C C . LYS B 2 51 ? -19.674 -21.074 40.207 1.00 33.52 95 LYS B C 1
ATOM 2795 O O . LYS B 2 51 ? -19.848 -21.949 41.063 1.00 34.84 95 LYS B O 1
ATOM 2801 N N . LEU B 2 52 ? -20.061 -21.229 38.938 1.00 33.79 96 LEU B N 1
ATOM 2802 C CA . LEU B 2 52 ? -20.705 -22.463 38.497 1.00 33.77 96 LEU B CA 1
ATOM 2803 C C . LEU B 2 52 ? -19.747 -23.645 38.568 1.00 35.48 96 LEU B C 1
ATOM 2804 O O . LEU B 2 52 ? -20.136 -24.739 38.994 1.00 33.08 96 LEU B O 1
ATOM 2809 N N . ILE B 2 53 ? -18.493 -23.440 38.156 1.00 30.95 97 ILE B N 1
ATOM 2810 C CA . ILE B 2 53 ? -17.512 -24.524 38.130 1.00 34.60 97 ILE B CA 1
ATOM 2811 C C . ILE B 2 53 ? -17.345 -25.131 39.519 1.00 31.23 97 ILE B C 1
ATOM 2812 O O . ILE B 2 53 ? -17.344 -26.356 39.687 1.00 33.98 97 ILE B O 1
ATOM 2817 N N . HIS B 2 54 ? -17.203 -24.285 40.533 1.00 31.22 98 HIS B N 1
ATOM 2818 C CA . HIS B 2 54 ? -16.918 -24.775 41.876 1.00 31.57 98 HIS B CA 1
ATOM 2819 C C . HIS B 2 54 ? -18.166 -25.190 42.642 1.00 33.62 98 HIS B C 1
ATOM 2820 O O . HIS B 2 54 ? -18.044 -25.678 43.771 1.00 34.54 98 HIS B O 1
ATOM 2827 N N . GLN B 2 55 ? -19.354 -25.015 42.065 1.00 32.89 99 GLN B N 1
ATOM 2828 C CA . GLN B 2 55 ? -20.560 -25.585 42.651 1.00 36.46 99 GLN B CA 1
ATOM 2829 C C . GLN B 2 55 ? -20.743 -27.052 42.289 1.00 39.11 99 GLN B C 1
ATOM 2830 O O . GLN B 2 55 ? -21.584 -27.724 42.894 1.00 39.82 99 GLN B O 1
ATOM 2836 N N . GLN B 2 56 ? -19.975 -27.561 41.327 1.00 37.65 100 GLN B N 1
ATOM 2837 C CA . GLN B 2 56 ? -20.023 -28.931 40.843 1.00 40.38 100 GLN B CA 1
ATOM 2838 C C . GLN B 2 56 ? -18.899 -29.755 41.455 1.00 39.40 100 GLN B C 1
ATOM 2839 O O . GLN B 2 56 ? -17.781 -29.254 41.621 1.00 42.04 100 GLN B O 1
ATOM 2845 N N . PRO B 2 57 ? -19.174 -31.015 41.805 1.00 41.22 101 PRO B N 1
ATOM 2846 C CA . PRO B 2 57 ? -18.104 -31.858 42.365 1.00 46.31 101 PRO B CA 1
ATOM 2847 C C . PRO B 2 57 ? -16.949 -32.077 41.405 1.00 46.52 101 PRO B C 1
ATOM 2848 O O . PRO B 2 57 ? -15.784 -32.000 41.815 1.00 48.76 101 PRO B O 1
ATOM 2852 N N . ALA B 2 58 ? -17.241 -32.329 40.132 1.00 39.39 102 ALA B N 1
ATOM 2853 C CA . ALA B 2 58 ? -16.212 -32.687 39.168 1.00 37.78 102 ALA B CA 1
ATOM 2854 C C . ALA B 2 58 ? -15.269 -31.517 38.899 1.00 37.69 102 ALA B C 1
ATOM 2855 O O . ALA B 2 58 ? -15.582 -30.351 39.158 1.00 35.74 102 ALA B O 1
ATOM 2857 N N . THR B 2 59 ? -14.090 -31.851 38.376 1.00 36.71 103 THR B N 1
ATOM 2858 C CA . THR B 2 59 ? -13.142 -30.851 37.897 1.00 35.00 103 THR B CA 1
ATOM 2859 C C . THR B 2 59 ? -13.540 -30.462 36.480 1.00 33.59 103 THR B C 1
ATOM 2860 O O . THR B 2 59 ? -13.419 -31.266 35.550 1.00 31.67 103 THR B O 1
ATOM 2864 N N . LEU B 2 60 ? -14.024 -29.237 36.313 1.00 29.64 104 LEU B N 1
ATOM 2865 C CA . LEU B 2 60 ? -14.547 -28.772 35.039 1.00 29.19 104 LEU B CA 1
ATOM 2866 C C . LEU B 2 60 ? -13.726 -27.598 34.531 1.00 29.04 104 LEU B C 1
ATOM 2867 O O . LEU B 2 60 ? -13.252 -26.771 35.317 1.00 27.54 104 LEU B O 1
ATOM 2872 N N . TYR B 2 61 ? -13.557 -27.538 33.213 1.00 29.76 105 TYR B N 1
ATOM 2873 C CA . TYR B 2 61 ? -12.906 -26.421 32.543 1.00 28.46 105 TYR B CA 1
ATOM 2874 C C . TYR B 2 61 ? -13.860 -25.858 31.504 1.00 28.69 105 TYR B C 1
ATOM 2875 O O . TYR B 2 61 ? -14.460 -26.615 30.732 1.00 29.55 105 TYR B O 1
ATOM 2884 N N . TYR B 2 62 ? -14.012 -24.539 31.493 1.00 25.37 106 TYR B N 1
ATOM 2885 C CA . TYR B 2 62 ? -14.844 -23.882 30.500 1.00 25.55 106 TYR B CA 1
ATOM 2886 C C . TYR B 2 62 ? -13.978 -23.216 29.439 1.00 29.43 106 TYR B C 1
ATOM 2887 O O . TYR B 2 62 ? -12.867 -22.753 29.713 1.00 29.50 106 TYR B O 1
ATOM 2896 N N . GLU B 2 63 ? -14.498 -23.192 28.216 1.00 25.13 107 GLU B N 1
ATOM 2897 C CA . GLU B 2 63 ? -13.914 -22.439 27.111 1.00 28.56 107 GLU B CA 1
ATOM 2898 C C . GLU B 2 63 ? -15.022 -21.576 26.524 1.00 28.77 107 GLU B C 1
ATOM 2899 O O . GLU B 2 63 ? -15.994 -22.101 25.971 1.00 30.62 107 GLU B O 1
ATOM 2905 N N . LEU B 2 64 ? -14.895 -20.261 26.673 1.00 26.76 108 LEU B N 1
ATOM 2906 C CA . LEU B 2 64 ? -15.844 -19.301 26.120 1.00 29.49 108 LEU B CA 1
ATOM 2907 C C . LEU B 2 64 ? -15.176 -18.646 24.919 1.00 29.76 108 LEU B C 1
ATOM 2908 O O . LEU B 2 64 ? -14.258 -17.833 25.079 1.00 27.78 108 LEU B O 1
ATOM 2913 N N . SER B 2 65 ? -15.630 -19.002 23.721 1.00 25.52 109 SER B N 1
ATOM 2914 C CA . SER B 2 65 ? -14.959 -18.628 22.483 1.00 29.19 109 SER B CA 1
ATOM 2915 C C . SER B 2 65 ? -15.815 -17.651 21.691 1.00 32.12 109 SER B C 1
ATOM 2916 O O . SER B 2 65 ? -17.000 -17.906 21.451 1.00 32.16 109 SER B O 1
ATOM 2919 N N . GLY B 2 66 ? -15.206 -16.542 21.282 1.00 31.89 110 GLY B N 1
ATOM 2920 C CA . GLY B 2 66 ? -15.849 -15.586 20.415 1.00 33.22 110 GLY B CA 1
ATOM 2921 C C . GLY B 2 66 ? -14.888 -15.095 19.354 1.00 33.71 110 GLY B C 1
ATOM 2922 O O . GLY B 2 66 ? -13.748 -15.559 19.261 1.00 37.41 110 GLY B O 1
ATOM 2923 N N . PRO B 2 67 ? -15.334 -14.145 18.525 1.00 34.62 111 PRO B N 1
ATOM 2924 C CA . PRO B 2 67 ? -14.456 -13.613 17.472 1.00 36.70 111 PRO B CA 1
ATOM 2925 C C . PRO B 2 67 ? -13.163 -13.035 18.026 1.00 36.67 111 PRO B C 1
ATOM 2926 O O . PRO B 2 67 ? -13.168 -11.981 18.671 1.00 37.10 111 PRO B O 1
ATOM 2930 N N . ASN B 2 68 ? -12.053 -13.738 17.785 1.00 33.39 112 ASN B N 1
ATOM 2931 C CA . ASN B 2 68 ? -10.723 -13.325 18.236 1.00 36.65 112 ASN B CA 1
ATOM 2932 C C . ASN B 2 68 ? -10.660 -13.149 19.752 1.00 35.36 112 ASN B C 1
ATOM 2933 O O . ASN B 2 68 ? -9.939 -12.284 20.257 1.00 33.92 112 ASN B O 1
ATOM 2938 N N . GLN B 2 69 ? -11.404 -13.974 20.489 1.00 33.33 113 GLN B N 1
ATOM 2939 C CA . GLN B 2 69 ? -11.453 -13.884 21.942 1.00 33.51 113 GLN B CA 1
ATOM 2940 C C . GLN B 2 69 ? -11.587 -15.282 22.529 1.00 33.97 113 GLN B C 1
ATOM 2941 O O . GLN B 2 69 ? -12.375 -16.094 22.038 1.00 33.98 113 GLN B O 1
ATOM 2947 N N . PHE B 2 70 ? -10.822 -15.549 23.586 1.00 32.00 114 PHE B N 1
ATOM 2948 C CA . PHE B 2 70 ? -10.767 -16.872 24.202 1.00 31.65 114 PHE B CA 1
ATOM 2949 C C . PHE B 2 70 ? -10.691 -16.708 25.713 1.00 31.05 114 PHE B C 1
ATOM 2950 O O . PHE B 2 70 ? -9.707 -16.170 26.229 1.00 32.47 114 PHE B O 1
ATOM 2958 N N . ILE B 2 71 ? -11.723 -17.172 26.416 1.00 28.47 115 ILE B N 1
ATOM 2959 C CA . ILE B 2 71 ? -11.834 -17.040 27.866 1.00 27.91 115 ILE B CA 1
ATOM 2960 C C . ILE B 2 71 ? -11.923 -18.439 28.460 1.00 28.73 115 ILE B C 1
ATOM 2961 O O . ILE B 2 71 ? -12.804 -19.223 28.083 1.00 29.19 115 ILE B O 1
ATOM 2966 N N . THR B 2 72 ? -11.021 -18.752 29.389 1.00 27.48 116 THR B N 1
ATOM 2967 C CA . THR B 2 72 ? -10.946 -20.101 29.931 1.00 26.29 116 THR B CA 1
ATOM 2968 C C . THR B 2 72 ? -10.361 -20.062 31.336 1.00 29.65 116 THR B C 1
ATOM 2969 O O . THR B 2 72 ? -9.645 -19.129 31.708 1.00 29.80 116 THR B O 1
ATOM 2973 N N . ASN B 2 73 ? -10.687 -21.090 32.121 1.00 24.07 117 ASN B N 1
ATOM 2974 C CA . ASN B 2 73 ? -10.019 -21.347 33.389 1.00 24.66 117 ASN B CA 1
ATOM 2975 C C . ASN B 2 73 ? -9.000 -22.474 33.278 1.00 25.93 117 ASN B C 1
ATOM 2976 O O . ASN B 2 73 ? -8.498 -22.950 34.302 1.00 25.17 117 ASN B O 1
ATOM 2981 N N . ASN B 2 74 ? -8.698 -22.915 32.058 1.00 25.55 118 ASN B N 1
ATOM 2982 C CA . ASN B 2 74 ? -7.667 -23.923 31.813 1.00 27.89 118 ASN B CA 1
ATOM 2983 C C . ASN B 2 74 ? -6.308 -23.224 31.725 1.00 28.84 118 ASN B C 1
ATOM 2984 O O . ASN B 2 74 ? -5.653 -23.171 30.683 1.00 28.08 118 ASN B O 1
ATOM 2989 N N . TYR B 2 75 ? -5.892 -22.674 32.872 1.00 28.06 119 TYR B N 1
ATOM 2990 C CA . TYR B 2 75 ? -4.714 -21.812 32.911 1.00 28.08 119 TYR B CA 1
ATOM 2991 C C . TYR B 2 75 ? -3.431 -22.574 32.604 1.00 26.79 119 TYR B C 1
ATOM 2992 O O . TYR B 2 75 ? -2.475 -21.986 32.084 1.00 28.86 119 TYR B O 1
ATOM 3001 N N . GLU B 2 76 ? -3.383 -23.866 32.917 1.00 27.01 120 GLU B N 1
ATOM 3002 C CA . GLU B 2 76 ? -2.210 -24.674 32.604 1.00 30.55 120 GLU B CA 1
ATOM 3003 C C . GLU B 2 76 ? -2.223 -25.206 31.179 1.00 30.90 120 GLU B C 1
ATOM 3004 O O . GLU B 2 76 ? -1.301 -25.940 30.804 1.00 32.47 120 GLU B O 1
ATOM 3010 N N . HIS B 2 77 ? -3.241 -24.858 30.388 1.00 29.13 121 HIS B N 1
ATOM 3011 C CA . HIS B 2 77 ? -3.335 -25.262 28.984 1.00 31.94 121 HIS B CA 1
ATOM 3012 C C . HIS B 2 77 ? -3.287 -26.781 28.835 1.00 35.33 121 HIS B C 1
ATOM 3013 O O . HIS B 2 77 ? -2.589 -27.318 27.972 1.00 34.97 121 HIS B O 1
ATOM 3020 N N . LEU B 2 78 ? -4.026 -27.479 29.694 1.00 30.98 122 LEU B N 1
ATOM 3021 C CA . LEU B 2 78 ? -4.199 -28.914 29.528 1.00 31.30 122 LEU B CA 1
ATOM 3022 C C . LEU B 2 78 ? -4.947 -29.198 28.232 1.00 32.70 122 LEU B C 1
ATOM 3023 O O . LEU B 2 78 ? -5.827 -28.438 27.817 1.00 35.28 122 LEU B O 1
ATOM 3028 N N . ASN B 2 79 ? -4.587 -30.301 27.583 1.00 35.06 123 ASN B N 1
ATOM 3029 C CA . ASN B 2 79 ? -5.195 -30.645 26.305 1.00 35.41 123 ASN B CA 1
ATOM 3030 C C . ASN B 2 79 ? -6.638 -31.085 26.515 1.00 34.94 123 ASN B C 1
ATOM 3031 O O . ASN B 2 79 ? -6.895 -32.113 27.151 1.00 36.83 123 ASN B O 1
ATOM 3036 N N . THR B 2 80 ? -7.581 -30.308 25.974 1.00 36.13 124 THR B N 1
ATOM 3037 C CA . THR B 2 80 ? -8.996 -30.629 26.131 1.00 38.93 124 THR B CA 1
ATOM 3038 C C . THR B 2 80 ? -9.390 -31.903 25.397 1.00 39.18 124 THR B C 1
ATOM 3039 O O . THR B 2 80 ? -10.462 -32.452 25.671 1.00 38.89 124 THR B O 1
ATOM 3043 N N . LYS B 2 81 ? -8.554 -32.385 24.474 1.00 41.75 125 LYS B N 1
ATOM 3044 C CA . LYS B 2 81 ? -8.869 -33.624 23.771 1.00 45.07 125 LYS B CA 1
ATOM 3045 C C . LYS B 2 81 ? -8.819 -34.826 24.704 1.00 45.90 125 LYS B C 1
ATOM 3046 O O . LYS B 2 81 ? -9.479 -35.839 24.444 1.00 50.39 125 LYS B O 1
ATOM 3052 N N . ASN B 2 82 ? -8.053 -34.736 25.788 1.00 43.21 126 ASN B N 1
ATOM 3053 C CA . ASN B 2 82 ? -8.000 -35.780 26.800 1.00 43.83 126 ASN B CA 1
ATOM 3054 C C . ASN B 2 82 ? -9.071 -35.612 27.869 1.00 43.24 126 ASN B C 1
ATOM 3055 O O . ASN B 2 82 ? -9.025 -36.304 28.892 1.00 44.05 126 ASN B O 1
ATOM 3060 N N . MET B 2 83 ? -10.024 -34.709 27.660 1.00 39.06 127 MET B N 1
ATOM 3061 C CA . MET B 2 83 ? -11.132 -34.491 28.575 1.00 37.50 127 MET B CA 1
ATOM 3062 C C . MET B 2 83 ? -12.439 -34.918 27.921 1.00 36.90 127 MET B C 1
ATOM 3063 O O . MET B 2 83 ? -12.504 -35.204 26.722 1.00 36.81 127 MET B O 1
ATOM 3068 N N . TYR B 2 84 ? -13.490 -34.952 28.732 1.00 35.70 128 TYR B N 1
ATOM 3069 C CA . TYR B 2 84 ? -14.825 -35.313 28.277 1.00 35.14 128 TYR B CA 1
ATOM 3070 C C . TYR B 2 84 ? -15.608 -34.040 27.983 1.00 33.00 128 TYR B C 1
ATOM 3071 O O . TYR B 2 84 ? -15.861 -33.241 28.891 1.00 32.96 128 TYR B O 1
ATOM 3080 N N . LEU B 2 85 ? -15.981 -33.849 26.719 1.00 35.67 129 LEU B N 1
ATOM 3081 C CA . LEU B 2 85 ? -16.833 -32.726 26.346 1.00 32.29 129 LEU B CA 1
ATOM 3082 C C . LEU B 2 85 ? -18.221 -32.952 26.930 1.00 36.29 129 LEU B C 1
ATOM 3083 O O . LEU B 2 85 ? -18.947 -33.854 26.499 1.00 34.26 129 LEU B O 1
ATOM 3088 N N . PHE B 2 86 ? -18.534 -31.974 27.719 1.00 32.06 130 PHE B N 1
ATOM 3089 C CA . PHE B 2 86 ? -19.667 -32.335 28.562 1.00 36.19 130 PHE B CA 1
ATOM 3090 C C . PHE B 2 86 ? -20.881 -31.438 28.354 1.00 37.64 130 PHE B C 1
ATOM 3091 O O . PHE B 2 86 ? -22.009 -31.937 28.313 1.00 38.45 130 PHE B O 1
ATOM 3099 N N . SER B 2 87 ? -20.782 -30.266 27.799 1.00 32.60 131 SER B N 1
ATOM 3100 C CA . SER B 2 87 ? -21.884 -29.437 27.335 1.00 34.38 131 SER B CA 1
ATOM 3101 C C . SER B 2 87 ? -21.372 -28.409 26.336 1.00 35.60 131 SER B C 1
ATOM 3102 O O . SER B 2 87 ? -20.218 -27.976 26.398 1.00 31.38 131 SER B O 1
ATOM 3105 N N . THR B 2 88 ? -22.253 -28.030 25.412 1.00 29.96 132 THR B N 1
ATOM 3106 C CA . THR B 2 88 ? -21.976 -27.006 24.415 1.00 30.62 132 THR B CA 1
ATOM 3107 C C . THR B 2 88 ? -23.187 -26.090 24.329 1.00 35.84 132 THR B C 1
ATOM 3108 O O . THR B 2 88 ? -24.322 -26.569 24.248 1.00 32.48 132 THR B O 1
ATOM 3112 N N . HIS B 2 89 ? -22.949 -24.780 24.360 1.00 30.94 133 HIS B N 1
ATOM 3113 C CA . HIS B 2 89 ? -24.029 -23.807 24.285 1.00 33.08 133 HIS B CA 1
ATOM 3114 C C . HIS B 2 89 ? -23.627 -22.661 23.370 1.00 34.58 133 HIS B C 1
ATOM 3115 O O . HIS B 2 89 ? -22.493 -22.179 23.426 1.00 31.98 133 HIS B O 1
ATOM 3122 N N . GLN B 2 90 ? -24.562 -22.237 22.523 1.00 31.52 134 GLN B N 1
ATOM 3123 C CA . GLN B 2 90 ? -24.399 -21.050 21.691 1.00 29.62 134 GLN B CA 1
ATOM 3124 C C . GLN B 2 90 ? -25.116 -19.903 22.394 1.00 31.97 134 GLN B C 1
ATOM 3125 O O . GLN B 2 90 ? -26.346 -19.912 22.513 1.00 30.72 134 GLN B O 1
ATOM 3131 N N . LEU B 2 91 ? -24.350 -18.924 22.868 1.00 29.23 135 LEU B N 1
ATOM 3132 C CA . LEU B 2 91 ? -24.864 -17.882 23.746 1.00 32.27 135 LEU B CA 1
ATOM 3133 C C . LEU B 2 91 ? -24.790 -16.524 23.065 1.00 32.71 135 LEU B C 1
ATOM 3134 O O . LEU B 2 91 ? -23.777 -16.181 22.448 1.00 32.32 135 LEU B O 1
ATOM 3139 N N . LYS B 2 92 ? -25.865 -15.750 23.191 1.00 36.65 136 LYS B N 1
ATOM 3140 C CA . LYS B 2 92 ? -25.914 -14.396 22.651 1.00 36.81 136 LYS B CA 1
ATOM 3141 C C . LYS B 2 92 ? -25.541 -13.415 23.756 1.00 39.12 136 LYS B C 1
ATOM 3142 O O . LYS B 2 92 ? -26.271 -13.271 24.743 1.00 38.63 136 LYS B O 1
ATOM 3148 N N . PHE B 2 93 ? -24.403 -12.749 23.596 1.00 38.21 137 PHE B N 1
ATOM 3149 C CA . PHE B 2 93 ? -24.013 -11.658 24.470 1.00 35.46 137 PHE B CA 1
ATOM 3150 C C . PHE B 2 93 ? -24.391 -10.331 23.816 1.00 42.18 137 PHE B C 1
ATOM 3151 O O . PHE B 2 93 ? -24.949 -10.286 22.717 1.00 40.02 137 PHE B O 1
ATOM 3159 N N . LYS B 2 94 ? -24.081 -9.232 24.507 1.00 40.66 138 LYS B N 1
ATOM 3160 C CA . LYS B 2 94 ? -24.481 -7.916 24.018 1.00 42.14 138 LYS B CA 1
ATOM 3161 C C . LYS B 2 94 ? -23.769 -7.548 22.722 1.00 45.32 138 LYS B C 1
ATOM 3162 O O . LYS B 2 94 ? -24.351 -6.865 21.871 1.00 46.12 138 LYS B O 1
ATOM 3168 N N . ASN B 2 95 ? -22.527 -7.994 22.547 1.00 41.89 139 ASN B N 1
ATOM 3169 C CA . ASN B 2 95 ? -21.710 -7.581 21.413 1.00 41.73 139 ASN B CA 1
ATOM 3170 C C . ASN B 2 95 ? -21.638 -8.614 20.298 1.00 42.83 139 ASN B C 1
ATOM 3171 O O . ASN B 2 95 ? -21.503 -8.234 19.131 1.00 46.20 139 ASN B O 1
ATOM 3176 N N . SER B 2 96 ? -21.715 -9.900 20.620 1.00 38.58 140 SER B N 1
ATOM 3177 C CA . SER B 2 96 ? -21.537 -10.954 19.627 1.00 38.49 140 SER B CA 1
ATOM 3178 C C . SER B 2 96 ? -22.025 -12.267 20.227 1.00 36.06 140 SER B C 1
ATOM 3179 O O . SER B 2 96 ? -22.444 -12.329 21.387 1.00 34.79 140 SER B O 1
ATOM 3182 N N . THR B 2 97 ? -21.965 -13.321 19.417 1.00 35.76 141 THR B N 1
ATOM 3183 C CA . THR B 2 97 ? -22.310 -14.667 19.852 1.00 32.55 141 THR B CA 1
ATOM 3184 C C . THR B 2 97 ? -21.046 -15.399 20.286 1.00 33.18 141 THR B C 1
ATOM 3185 O O . THR B 2 97 ? -20.021 -15.340 19.599 1.00 33.88 141 THR B O 1
ATOM 3189 N N . TYR B 2 98 ? -21.120 -16.076 21.427 1.00 34.80 142 TYR B N 1
ATOM 3190 C CA . TYR B 2 98 ? -20.002 -16.831 21.968 1.00 31.52 142 TYR B CA 1
ATOM 3191 C C . TYR B 2 98 ? -20.411 -18.283 22.170 1.00 34.56 142 TYR B C 1
ATOM 3192 O O . TYR B 2 98 ? -21.562 -18.580 22.504 1.00 33.68 142 TYR B O 1
ATOM 3201 N N . MET B 2 99 ? -19.460 -19.186 21.955 1.00 31.09 143 MET B N 1
ATOM 3202 C CA . MET B 2 99 ? -19.664 -20.609 22.189 1.00 27.60 143 MET B CA 1
ATOM 3203 C C . MET B 2 99 ? -19.072 -20.978 23.542 1.00 31.25 143 MET B C 1
ATOM 3204 O O . MET B 2 99 ? -17.913 -20.659 23.824 1.00 31.87 143 MET B O 1
ATOM 3209 N N . LEU B 2 100 ? -19.869 -21.642 24.374 1.00 30.37 144 LEU B N 1
ATOM 3210 C CA . LEU B 2 100 ? -19.434 -22.091 25.690 1.00 30.27 144 LEU B CA 1
ATOM 3211 C C . LEU B 2 100 ? -19.352 -23.611 25.690 1.00 30.65 144 LEU B C 1
ATOM 3212 O O . LEU B 2 100 ? -20.368 -24.291 25.514 1.00 30.33 144 LEU B O 1
ATOM 3217 N N . LYS B 2 101 ? -18.162 -24.125 25.892 1.00 27.61 145 LYS B N 1
ATOM 3218 C CA . LYS B 2 101 ? -17.962 -25.521 26.071 1.00 29.83 145 LYS B CA 1
ATOM 3219 C C . LYS B 2 101 ? -17.428 -25.821 27.448 1.00 30.24 145 LYS B C 1
ATOM 3220 O O . LYS B 2 101 ? -16.583 -25.157 27.895 1.00 30.74 145 LYS B O 1
ATOM 3226 N N . ILE B 2 102 ? -17.939 -26.868 28.072 1.00 29.38 146 ILE B N 1
ATOM 3227 C CA . ILE B 2 102 ? -17.516 -27.282 29.405 1.00 28.08 146 ILE B CA 1
ATOM 3228 C C . ILE B 2 102 ? -16.962 -28.696 29.310 1.00 29.17 146 ILE B C 1
ATOM 3229 O O . ILE B 2 102 ? -17.637 -29.600 28.803 1.00 29.14 146 ILE B O 1
ATOM 3234 N N . TYR B 2 103 ? -15.735 -28.881 29.788 1.00 29.07 147 TYR B N 1
ATOM 3235 C CA . TYR B 2 103 ? -15.043 -30.159 29.734 1.00 31.16 147 TYR B CA 1
ATOM 3236 C C . TYR B 2 103 ? -14.876 -30.718 31.139 1.00 31.56 147 TYR B C 1
ATOM 3237 O O . TYR B 2 103 ? -14.640 -29.968 32.091 1.00 30.49 147 TYR B O 1
ATOM 3246 N N . MET B 2 104 ? -14.991 -32.036 31.261 1.00 30.60 148 MET B N 1
ATOM 3247 C CA . MET B 2 104 ? -14.755 -32.738 32.516 1.00 33.94 148 MET B CA 1
ATOM 3248 C C . MET B 2 104 ? -13.404 -33.434 32.434 1.00 35.54 148 MET B C 1
ATOM 3249 O O . MET B 2 104 ? -13.190 -34.277 31.556 1.00 35.18 148 MET B O 1
ATOM 3254 N N . ALA B 2 105 ? -12.497 -33.082 33.345 1.00 34.37 149 ALA B N 1
ATOM 3255 C CA . ALA B 2 105 ? -11.176 -33.699 33.380 1.00 38.80 149 ALA B CA 1
ATOM 3256 C C . ALA B 2 105 ? -11.114 -34.871 34.352 1.00 40.93 149 ALA B C 1
ATOM 3257 O O . ALA B 2 105 ? -10.425 -35.861 34.083 1.00 40.10 149 ALA B O 1
ATOM 3259 N N . ASN B 2 106 ? -11.822 -34.773 35.474 1.00 38.83 150 ASN B N 1
ATOM 3260 C CA . ASN B 2 106 ? -11.900 -35.839 36.466 1.00 41.89 150 ASN B CA 1
ATOM 3261 C C . ASN B 2 106 ? -13.034 -35.501 37.424 1.00 41.37 150 ASN B C 1
ATOM 3262 O O . ASN B 2 106 ? -13.585 -34.397 37.400 1.00 38.59 150 ASN B O 1
ATOM 3267 N N . THR B 2 107 ? -13.385 -36.472 38.260 1.00 44.39 151 THR B N 1
ATOM 3268 C CA . THR B 2 107 ? -14.323 -36.268 39.352 1.00 44.58 151 THR B CA 1
ATOM 3269 C C . THR B 2 107 ? -13.712 -36.807 40.636 1.00 48.14 151 THR B C 1
ATOM 3270 O O . THR B 2 107 ? -12.901 -37.738 40.597 1.00 49.13 151 THR B O 1
ATOM 3274 N N . PRO B 2 108 ? -14.065 -36.227 41.786 1.00 49.91 152 PRO B N 1
ATOM 3275 C CA . PRO B 2 108 ? -13.536 -36.753 43.056 1.00 53.53 152 PRO B CA 1
ATOM 3276 C C . PRO B 2 108 ? -13.889 -38.207 43.293 1.00 53.87 152 PRO B C 1
ATOM 3277 O O . PRO B 2 108 ? -13.122 -38.924 43.947 1.00 59.35 152 PRO B O 1
ATOM 3281 N N . ARG B 2 109 ? -15.028 -38.669 42.774 1.00 53.13 153 ARG B N 1
ATOM 3282 C CA . ARG B 2 109 ? -15.396 -40.071 42.934 1.00 56.35 153 ARG B CA 1
ATOM 3283 C C . ARG B 2 109 ? -14.532 -40.973 42.062 1.00 56.27 153 ARG B C 1
ATOM 3284 O O . ARG B 2 109 ? -13.947 -41.948 42.549 1.00 60.52 153 ARG B O 1
ATOM 3292 N N . LEU B 2 110 ? -14.443 -40.664 40.765 1.00 54.60 154 LEU B N 1
ATOM 3293 C CA . LEU B 2 110 ? -13.697 -41.521 39.847 1.00 55.92 154 LEU B CA 1
ATOM 3294 C C . LEU B 2 110 ? -12.214 -41.555 40.196 1.00 58.24 154 LEU B C 1
ATOM 3295 O O . LEU B 2 110 ? -11.555 -42.589 40.038 1.00 58.08 154 LEU B O 1
ATOM 3300 N N . SER B 2 111 ? -11.669 -40.429 40.662 1.00 54.41 155 SER B N 1
ATOM 3301 C CA . SER B 2 111 ? -10.265 -40.405 41.057 1.00 58.65 155 SER B CA 1
ATOM 3302 C C . SER B 2 111 ? -10.030 -41.194 42.338 1.00 62.11 155 SER B C 1
ATOM 3303 O O . SER B 2 111 ? -8.947 -41.760 42.526 1.00 65.34 155 SER B O 1
ATOM 3306 N N . GLU B 2 112 ? -11.026 -41.247 43.224 1.00 62.52 156 GLU B N 1
ATOM 3307 C CA . GLU B 2 112 ? -10.881 -41.985 44.474 1.00 67.16 156 GLU B CA 1
ATOM 3308 C C . GLU B 2 112 ? -10.973 -43.489 44.244 1.00 68.16 156 GLU B C 1
ATOM 3309 O O . GLU B 2 112 ? -10.132 -44.251 44.735 1.00 69.30 156 GLU B O 1
ATOM 3315 N N . ILE B 2 113 ? -11.989 -43.935 43.500 1.00 66.60 157 ILE B N 1
ATOM 3316 C CA . ILE B 2 113 ? -12.144 -45.364 43.247 1.00 67.53 157 ILE B CA 1
ATOM 3317 C C . ILE B 2 113 ? -10.992 -45.892 42.401 1.00 68.03 157 ILE B C 1
ATOM 3318 O O . ILE B 2 113 ? -10.663 -47.083 42.462 1.00 69.52 157 ILE B O 1
ATOM 3323 N N . LYS B 2 114 ? -10.360 -45.027 41.604 1.00 65.08 158 LYS B N 1
ATOM 3324 C CA . LYS B 2 114 ? -9.177 -45.443 40.857 1.00 65.35 158 LYS B CA 1
ATOM 3325 C C . LYS B 2 114 ? -7.981 -45.617 41.783 1.00 68.02 158 LYS B C 1
ATOM 3326 O O . LYS B 2 114 ? -7.182 -46.545 41.610 1.00 68.74 158 LYS B O 1
ATOM 3332 N N . LYS B 2 115 ? -7.847 -44.741 42.780 1.00 68.13 159 LYS B N 1
ATOM 3333 C CA . LYS B 2 115 ? -6.737 -44.840 43.720 1.00 68.91 159 LYS B CA 1
ATOM 3334 C C . LYS B 2 115 ? -6.978 -45.933 44.755 1.00 70.43 159 LYS B C 1
ATOM 3335 O O . LYS B 2 115 ? -6.126 -46.804 44.960 1.00 74.44 159 LYS B O 1
ATOM 3341 N N . ASP B 2 116 ? -8.139 -45.905 45.414 1.00 69.77 160 ASP B N 1
ATOM 3342 C CA . ASP B 2 116 ? -8.389 -46.824 46.519 1.00 72.26 160 ASP B CA 1
ATOM 3343 C C . ASP B 2 116 ? -8.748 -48.224 46.032 1.00 74.38 160 ASP B C 1
ATOM 3344 O O . ASP B 2 116 ? -8.226 -49.215 46.554 1.00 76.61 160 ASP B O 1
ATOM 3349 N N . ASN B 2 117 ? -9.632 -48.328 45.041 1.00 71.82 161 ASN B N 1
ATOM 3350 C CA . ASN B 2 117 ? -10.175 -49.611 44.619 1.00 71.10 161 ASN B CA 1
ATOM 3351 C C . ASN B 2 117 ? -9.641 -50.088 43.276 1.00 72.66 161 ASN B C 1
ATOM 3352 O O . ASN B 2 117 ? -10.034 -51.169 42.822 1.00 74.20 161 ASN B O 1
ATOM 3357 N N . ARG B 2 118 ? -8.763 -49.317 42.630 1.00 71.09 162 ARG B N 1
ATOM 3358 C CA . ARG B 2 118 ? -8.226 -49.662 41.309 1.00 71.21 162 ARG B CA 1
ATOM 3359 C C . ARG B 2 118 ? -9.342 -49.873 40.288 1.00 71.50 162 ARG B C 1
ATOM 3360 O O . ARG B 2 118 ? -9.193 -50.634 39.329 1.00 70.10 162 ARG B O 1
ATOM 3368 N N . GLN B 2 119 ? -10.471 -49.201 40.496 1.00 69.58 163 GLN B N 1
ATOM 3369 C CA . GLN B 2 119 ? -11.581 -49.223 39.553 1.00 68.66 163 GLN B CA 1
ATOM 3370 C C . GLN B 2 119 ? -11.445 -48.033 38.611 1.00 64.30 163 GLN B C 1
ATOM 3371 O O . GLN B 2 119 ? -11.384 -46.884 39.061 1.00 64.99 163 GLN B O 1
ATOM 3377 N N . PHE B 2 120 ? -11.398 -48.306 37.313 1.00 60.67 164 PHE B N 1
ATOM 3378 C CA . PHE B 2 120 ? -11.193 -47.278 36.304 1.00 63.17 164 PHE B CA 1
ATOM 3379 C C . PHE B 2 120 ? -12.505 -46.967 35.597 1.00 61.84 164 PHE B C 1
ATOM 3380 O O . PHE B 2 120 ? -13.481 -47.714 35.687 1.00 59.86 164 PHE B O 1
ATOM 3388 N N . ALA B 2 121 ? -12.518 -45.840 34.887 1.00 59.25 165 ALA B N 1
ATOM 3389 C CA . ALA B 2 121 ? -13.730 -45.328 34.266 1.00 57.32 165 ALA B CA 1
ATOM 3390 C C . ALA B 2 121 ? -13.512 -45.092 32.779 1.00 57.10 165 ALA B C 1
ATOM 3391 O O . ALA B 2 121 ? -12.429 -44.677 32.355 1.00 54.16 165 ALA B O 1
ATOM 3393 N N . LEU B 2 122 ? -14.557 -45.360 31.998 1.00 56.27 166 LEU B N 1
ATOM 3394 C CA . LEU B 2 122 ? -14.589 -45.084 30.570 1.00 55.21 166 LEU B CA 1
ATOM 3395 C C . LEU B 2 122 ? -15.935 -44.466 30.225 1.00 56.68 166 LEU B C 1
ATOM 3396 O O . LEU B 2 122 ? -16.947 -44.756 30.867 1.00 56.67 166 LEU B O 1
ATOM 3401 N N . ILE B 2 123 ? -15.943 -43.611 29.206 1.00 54.73 167 ILE B N 1
ATOM 3402 C CA . ILE B 2 123 ? -17.174 -43.041 28.670 1.00 55.07 167 ILE B CA 1
ATOM 3403 C C . ILE B 2 123 ? -17.161 -43.242 27.163 1.00 56.56 167 ILE B C 1
ATOM 3404 O O . ILE B 2 123 ? -16.249 -42.762 26.479 1.00 56.39 167 ILE B O 1
ATOM 3409 N N . VAL B 2 124 ? -18.162 -43.954 26.648 1.00 56.54 168 VAL B N 1
ATOM 3410 C CA . VAL B 2 124 ? -18.244 -44.261 25.228 1.00 60.18 168 VAL B CA 1
ATOM 3411 C C . VAL B 2 124 ? -19.608 -43.843 24.698 1.00 61.42 168 VAL B C 1
ATOM 3412 O O . VAL B 2 124 ? -20.606 -43.839 25.425 1.00 61.19 168 VAL B O 1
ATOM 3416 N N . ASP B 2 125 ? -19.643 -43.492 23.416 1.00 62.60 169 ASP B N 1
ATOM 3417 C CA . ASP B 2 125 ? -20.890 -43.155 22.751 1.00 64.75 169 ASP B CA 1
ATOM 3418 C C . ASP B 2 125 ? -21.558 -44.426 22.225 1.00 70.56 169 ASP B C 1
ATOM 3419 O O . ASP B 2 125 ? -21.021 -45.531 22.330 1.00 69.72 169 ASP B O 1
ATOM 3424 N N . GLN B 2 126 ? -22.751 -44.270 21.645 1.00 69.91 170 GLN B N 1
ATOM 3425 C CA . GLN B 2 126 ? -23.428 -45.411 21.036 1.00 72.15 170 GLN B CA 1
ATOM 3426 C C . GLN B 2 126 ? -22.676 -45.952 19.827 1.00 74.22 170 GLN B C 1
ATOM 3427 O O . GLN B 2 126 ? -22.913 -47.097 19.427 1.00 77.01 170 GLN B O 1
ATOM 3433 N N . TYR B 2 127 ? -21.790 -45.160 19.232 1.00 72.34 171 TYR B N 1
ATOM 3434 C CA . TYR B 2 127 ? -20.898 -45.655 18.195 1.00 72.53 171 TYR B CA 1
ATOM 3435 C C . TYR B 2 127 ? -19.652 -46.313 18.767 1.00 73.16 171 TYR B C 1
ATOM 3436 O O . TYR B 2 127 ? -18.795 -46.748 17.996 1.00 74.50 171 TYR B O 1
ATOM 3445 N N . ASP B 2 128 ? -19.541 -46.400 20.093 1.00 71.81 172 ASP B N 1
ATOM 3446 C CA . ASP B 2 128 ? -18.457 -47.091 20.787 1.00 72.26 172 ASP B CA 1
ATOM 3447 C C . ASP B 2 128 ? -17.125 -46.349 20.716 1.00 70.55 172 ASP B C 1
ATOM 3448 O O . ASP B 2 128 ? -16.071 -46.966 20.897 1.00 70.17 172 ASP B O 1
ATOM 3453 N N . ASN B 2 129 ? -17.140 -45.042 20.461 1.00 68.79 173 ASN B N 1
ATOM 3454 C CA . ASN B 2 129 ? -15.928 -44.236 20.554 1.00 68.26 173 ASN B CA 1
ATOM 3455 C C . ASN B 2 129 ? -15.621 -43.904 22.010 1.00 65.80 173 ASN B C 1
ATOM 3456 O O . ASN B 2 129 ? -16.522 -43.581 22.787 1.00 61.60 173 ASN B O 1
ATOM 3461 N N . ILE B 2 130 ? -14.343 -43.956 22.374 1.00 62.76 174 ILE B N 1
ATOM 3462 C CA . ILE B 2 130 ? -13.928 -43.607 23.730 1.00 61.73 174 ILE B CA 1
ATOM 3463 C C . ILE B 2 130 ? -13.935 -42.089 23.873 1.00 59.46 174 ILE B C 1
ATOM 3464 O O . ILE B 2 130 ? -13.234 -41.382 23.142 1.00 61.09 174 ILE B O 1
ATOM 3469 N N . LEU B 2 131 ? -14.733 -41.586 24.818 1.00 56.16 175 LEU B N 1
ATOM 3470 C CA . LEU B 2 131 ? -14.828 -40.158 25.083 1.00 54.90 175 LEU B CA 1
ATOM 3471 C C . LEU B 2 131 ? -14.173 -39.736 26.390 1.00 54.19 175 LEU B C 1
ATOM 3472 O O . LEU B 2 131 ? -13.969 -38.535 26.600 1.00 52.07 175 LEU B O 1
ATOM 3477 N N . TYR B 2 132 ? -13.844 -40.679 27.270 1.00 50.20 176 TYR B N 1
ATOM 3478 C CA . TYR B 2 132 ? -13.127 -40.367 28.497 1.00 49.70 176 TYR B CA 1
ATOM 3479 C C . TYR B 2 132 ? -12.482 -41.639 29.022 1.00 51.93 176 TYR B C 1
ATOM 3480 O O . TYR B 2 132 ? -13.013 -42.738 28.843 1.00 51.86 176 TYR B O 1
ATOM 3489 N N . ALA B 2 133 ? -11.333 -41.474 29.675 1.00 51.37 177 ALA B N 1
ATOM 3490 C CA . ALA B 2 133 ? -10.614 -42.596 30.264 1.00 51.71 177 ALA B CA 1
ATOM 3491 C C . ALA B 2 133 ? -9.587 -42.062 31.248 1.00 49.88 177 ALA B C 1
ATOM 3492 O O . ALA B 2 133 ? -8.765 -41.216 30.885 1.00 55.77 177 ALA B O 1
ATOM 3494 N N . ASN B 2 134 ? -9.641 -42.546 32.489 1.00 53.08 178 ASN B N 1
ATOM 3495 C CA . ASN B 2 134 ? -8.602 -42.281 33.474 1.00 52.25 178 ASN B CA 1
ATOM 3496 C C . ASN B 2 134 ? -7.587 -43.416 33.546 1.00 55.57 178 ASN B C 1
ATOM 3497 O O . ASN B 2 134 ? -6.853 -43.530 34.533 1.00 56.01 178 ASN B O 1
ATOM 3502 N N . ASP B 2 135 ? -7.540 -44.257 32.515 1.00 57.66 179 ASP B N 1
ATOM 3503 C CA . ASP B 2 135 ? -6.615 -45.377 32.418 1.00 63.09 179 ASP B CA 1
ATOM 3504 C C . ASP B 2 135 ? -5.807 -45.215 31.139 1.00 62.96 179 ASP B C 1
ATOM 3505 O O . ASP B 2 135 ? -6.375 -44.987 30.066 1.00 64.00 179 ASP B O 1
ATOM 3510 N N . ASP B 2 136 ? -4.483 -45.332 31.255 1.00 68.94 180 ASP B N 1
ATOM 3511 C CA . ASP B 2 136 ? -3.617 -45.155 30.097 1.00 68.03 180 ASP B CA 1
ATOM 3512 C C . ASP B 2 136 ? -3.647 -46.350 29.155 1.00 67.57 180 ASP B C 1
ATOM 3513 O O . ASP B 2 136 ? -3.230 -46.218 27.999 1.00 70.04 180 ASP B O 1
ATOM 3518 N N . ARG B 2 137 ? -4.135 -47.507 29.618 1.00 68.65 181 ARG B N 1
ATOM 3519 C CA . ARG B 2 137 ? -4.321 -48.647 28.726 1.00 71.67 181 ARG B CA 1
ATOM 3520 C C . ARG B 2 137 ? -5.193 -48.286 27.533 1.00 72.56 181 ARG B C 1
ATOM 3521 O O . ARG B 2 137 ? -5.028 -48.851 26.446 1.00 74.99 181 ARG B O 1
ATOM 3529 N N . PHE B 2 138 ? -6.123 -47.355 27.717 1.00 70.78 182 PHE B N 1
ATOM 3530 C CA . PHE B 2 138 ? -7.055 -46.949 26.680 1.00 69.16 182 PHE B CA 1
ATOM 3531 C C . PHE B 2 138 ? -6.689 -45.565 26.162 1.00 69.29 182 PHE B C 1
ATOM 3532 O O . PHE B 2 138 ? -6.176 -44.719 26.901 1.00 68.56 182 PHE B O 1
ATOM 3540 N N . THR B 2 139 ? -6.952 -45.346 24.879 1.00 70.57 183 THR B N 1
ATOM 3541 C CA . THR B 2 139 ? -6.605 -44.103 24.206 1.00 72.06 183 THR B CA 1
ATOM 3542 C C . THR B 2 139 ? -7.879 -43.399 23.768 1.00 70.52 183 THR B C 1
ATOM 3543 O O . THR B 2 139 ? -8.764 -44.021 23.171 1.00 69.89 183 THR B O 1
ATOM 3547 N N . ILE B 2 140 ? -7.968 -42.104 24.077 1.00 69.36 184 ILE B N 1
ATOM 3548 C CA . ILE B 2 140 ? -9.120 -41.308 23.678 1.00 67.77 184 ILE B CA 1
ATOM 3549 C C . ILE B 2 140 ? -9.252 -41.338 22.161 1.00 68.73 184 ILE B C 1
ATOM 3550 O O . ILE B 2 140 ? -8.255 -41.279 21.432 1.00 73.61 184 ILE B O 1
ATOM 3555 N N . GLY B 2 141 ? -10.486 -41.475 21.680 1.00 67.26 185 GLY B N 1
ATOM 3556 C CA . GLY B 2 141 ? -10.737 -41.488 20.251 1.00 68.44 185 GLY B CA 1
ATOM 3557 C C . GLY B 2 141 ? -10.934 -42.870 19.662 1.00 70.07 185 GLY B C 1
ATOM 3558 O O . GLY B 2 141 ? -11.763 -43.057 18.766 1.00 70.43 185 GLY B O 1
ATOM 3559 N N . GLU B 2 142 ? -10.175 -43.848 20.149 1.00 71.03 186 GLU B N 1
ATOM 3560 C CA . GLU B 2 142 ? -10.281 -45.201 19.632 1.00 71.96 186 GLU B CA 1
ATOM 3561 C C . GLU B 2 142 ? -11.572 -45.858 20.121 1.00 71.62 186 GLU B C 1
ATOM 3562 O O . GLU B 2 142 ? -12.310 -45.317 20.949 1.00 71.78 186 GLU B O 1
ATOM 3568 N N . LYS B 2 143 ? -11.835 -47.045 19.588 1.00 72.52 187 LYS B N 1
ATOM 3569 C CA . LYS B 2 143 ? -13.042 -47.802 19.879 1.00 74.92 187 LYS B CA 1
ATOM 3570 C C . LYS B 2 143 ? -12.867 -48.640 21.137 1.00 76.72 187 LYS B C 1
ATOM 3571 O O . LYS B 2 143 ? -11.761 -49.069 21.473 1.00 76.35 187 LYS B O 1
ATOM 3577 N N . TYR B 2 144 ? -13.981 -48.906 21.811 1.00 77.94 188 TYR B N 1
ATOM 3578 C CA . TYR B 2 144 ? -13.974 -49.752 22.994 1.00 79.44 188 TYR B CA 1
ATOM 3579 C C . TYR B 2 144 ? -14.299 -51.196 22.623 1.00 83.24 188 TYR B C 1
ATOM 3580 O O . TYR B 2 144 ? -15.197 -51.455 21.814 1.00 81.05 188 TYR B O 1
ATOM 3589 N N . ARG B 2 145 ? -13.562 -52.126 23.217 1.00 85.39 189 ARG B N 1
ATOM 3590 C CA . ARG B 2 145 ? -13.751 -53.559 22.978 1.00 86.66 189 ARG B CA 1
ATOM 3591 C C . ARG B 2 145 ? -13.570 -54.281 24.307 1.00 88.80 189 ARG B C 1
ATOM 3592 O O . ARG B 2 145 ? -12.433 -54.460 24.773 1.00 89.91 189 ARG B O 1
ATOM 3600 N N . PRO B 2 146 ? -14.662 -54.714 24.942 1.00 88.54 190 PRO B N 1
ATOM 3601 C CA . PRO B 2 146 ? -14.541 -55.263 26.304 1.00 89.36 190 PRO B CA 1
ATOM 3602 C C . PRO B 2 146 ? -13.714 -56.534 26.387 1.00 91.08 190 PRO B C 1
ATOM 3603 O O . PRO B 2 146 ? -13.045 -56.751 27.402 1.00 89.69 190 PRO B O 1
ATOM 3607 N N . GLN B 2 147 ? -13.720 -57.369 25.345 1.00 91.96 191 GLN B N 1
ATOM 3608 C CA . GLN B 2 147 ? -13.170 -58.718 25.467 1.00 93.78 191 GLN B CA 1
ATOM 3609 C C . GLN B 2 147 ? -11.648 -58.712 25.556 1.00 94.55 191 GLN B C 1
ATOM 3610 O O . GLN B 2 147 ? -11.070 -59.420 26.388 1.00 94.49 191 GLN B O 1
ATOM 3616 N N . GLN B 2 148 ? -10.986 -57.935 24.689 1.00 94.38 192 GLN B N 1
ATOM 3617 C CA . GLN B 2 148 ? -9.527 -57.961 24.569 1.00 96.07 192 GLN B CA 1
ATOM 3618 C C . GLN B 2 148 ? -8.833 -57.988 25.925 1.00 95.23 192 GLN B C 1
ATOM 3619 O O . GLN B 2 148 ? -7.951 -58.817 26.176 1.00 97.12 192 GLN B O 1
ATOM 3625 N N . PHE B 2 149 ? -9.235 -57.083 26.813 1.00 94.25 193 PHE B N 1
ATOM 3626 C CA . PHE B 2 149 ? -8.694 -57.004 28.161 1.00 93.77 193 PHE B CA 1
ATOM 3627 C C . PHE B 2 149 ? -9.618 -57.627 29.201 1.00 92.08 193 PHE B C 1
ATOM 3628 O O . PHE B 2 149 ? -9.135 -58.184 30.193 1.00 90.40 193 PHE B O 1
ATOM 3636 N N . GLY B 2 150 ? -10.932 -57.526 28.997 1.00 92.59 194 GLY B N 1
ATOM 3637 C CA . GLY B 2 150 ? -11.910 -58.360 29.675 1.00 88.91 194 GLY B CA 1
ATOM 3638 C C . GLY B 2 150 ? -11.994 -58.286 31.184 1.00 87.98 194 GLY B C 1
ATOM 3639 O O . GLY B 2 150 ? -11.960 -59.324 31.850 1.00 88.41 194 GLY B O 1
ATOM 3640 N N . PHE B 2 151 ? -12.134 -57.089 31.741 1.00 86.26 195 PHE B N 1
ATOM 3641 C CA . PHE B 2 151 ? -12.255 -56.974 33.186 1.00 83.02 195 PHE B CA 1
ATOM 3642 C C . PHE B 2 151 ? -13.715 -56.968 33.627 1.00 82.16 195 PHE B C 1
ATOM 3643 O O . PHE B 2 151 ? -14.632 -56.681 32.853 1.00 77.72 195 PHE B O 1
ATOM 3651 N N . MET B 2 152 ? -13.912 -57.287 34.906 1.00 80.08 196 MET B N 1
ATOM 3652 C CA . MET B 2 152 ? -15.209 -57.207 35.564 1.00 78.92 196 MET B CA 1
ATOM 3653 C C . MET B 2 152 ? -15.736 -55.777 35.515 1.00 78.06 196 MET B C 1
ATOM 3654 O O . MET B 2 152 ? -15.201 -54.892 36.190 1.00 76.74 196 MET B O 1
ATOM 3659 N N . ASN B 2 153 ? -16.782 -55.542 34.725 1.00 76.24 197 ASN B N 1
ATOM 3660 C CA . ASN B 2 153 ? -17.259 -54.197 34.436 1.00 75.01 197 ASN B CA 1
ATOM 3661 C C . ASN B 2 153 ? -18.755 -54.086 34.698 1.00 75.19 197 ASN B C 1
ATOM 3662 O O . ASN B 2 153 ? -19.466 -55.082 34.859 1.00 73.14 197 ASN B O 1
ATOM 3667 N N . GLU B 2 154 ? -19.222 -52.838 34.727 1.00 73.55 198 GLU B N 1
ATOM 3668 C CA . GLU B 2 154 ? -20.638 -52.519 34.864 1.00 71.61 198 GLU B CA 1
ATOM 3669 C C . GLU B 2 154 ? -20.870 -51.146 34.253 1.00 69.17 198 GLU B C 1
ATOM 3670 O O . GLU B 2 154 ? -20.138 -50.201 34.562 1.00 68.05 198 GLU B O 1
ATOM 3676 N N . SER B 2 155 ? -21.881 -51.038 33.395 1.00 65.28 199 SER B N 1
ATOM 3677 C CA . SER B 2 155 ? -22.135 -49.819 32.644 1.00 64.50 199 SER B CA 1
ATOM 3678 C C . SER B 2 155 ? -23.551 -49.318 32.891 1.00 67.59 199 SER B C 1
ATOM 3679 O O . SER B 2 155 ? -24.465 -50.096 33.178 1.00 64.92 199 SER B O 1
ATOM 3682 N N . VAL B 2 156 ? -23.719 -47.998 32.782 1.00 66.53 200 VAL B N 1
ATOM 3683 C CA . VAL B 2 156 ? -25.027 -47.357 32.813 1.00 62.98 200 VAL B CA 1
ATOM 3684 C C . VAL B 2 156 ? -25.069 -46.316 31.703 1.00 62.83 200 VAL B C 1
ATOM 3685 O O . VAL B 2 156 ? -24.040 -45.900 31.169 1.00 62.39 200 VAL B O 1
ATOM 3689 N N . LYS B 2 157 ? -26.282 -45.891 31.364 1.00 63.14 201 LYS B N 1
ATOM 3690 C CA . LYS B 2 157 ? -26.485 -44.895 30.321 1.00 62.69 201 LYS B CA 1
ATOM 3691 C C . LYS B 2 157 ? -26.514 -43.504 30.942 1.00 61.60 201 LYS B C 1
ATOM 3692 O O . LYS B 2 157 ? -27.261 -43.257 31.894 1.00 58.98 201 LYS B O 1
ATOM 3698 N N . LEU B 2 158 ? -25.694 -42.603 30.409 1.00 61.50 202 LEU B N 1
ATOM 3699 C CA . LEU B 2 158 ? -25.678 -41.235 30.905 1.00 60.16 202 LEU B CA 1
ATOM 3700 C C . LEU B 2 158 ? -26.927 -40.490 30.445 1.00 55.83 202 LEU B C 1
ATOM 3701 O O . LEU B 2 158 ? -27.469 -40.738 29.365 1.00 59.17 202 LEU B O 1
ATOM 3706 N N . ASN B 2 159 ? -27.378 -39.557 31.285 1.00 56.62 203 ASN B N 1
ATOM 3707 C CA . ASN B 2 159 ? -28.713 -38.991 31.118 1.00 57.90 203 ASN B CA 1
ATOM 3708 C C . ASN B 2 159 ? -28.778 -37.967 29.992 1.00 58.77 203 ASN B C 1
ATOM 3709 O O . ASN B 2 159 ? -29.814 -37.849 29.327 1.00 55.66 203 ASN B O 1
ATOM 3714 N N . HIS B 2 160 ? -27.698 -37.224 29.758 1.00 53.69 204 HIS B N 1
ATOM 3715 C CA . HIS B 2 160 ? -27.754 -36.057 28.888 1.00 52.52 204 HIS B CA 1
ATOM 3716 C C . HIS B 2 160 ? -27.475 -36.368 27.424 1.00 52.74 204 HIS B C 1
ATOM 3717 O O . HIS B 2 160 ? -27.800 -35.544 26.561 1.00 51.59 204 HIS B O 1
ATOM 3724 N N . ALA B 2 161 ? -26.876 -37.515 27.119 1.00 55.43 205 ALA B N 1
ATOM 3725 C CA . ALA B 2 161 ? -26.572 -37.865 25.739 1.00 53.27 205 ALA B CA 1
ATOM 3726 C C . ALA B 2 161 ? -26.494 -39.380 25.625 1.00 56.99 205 ALA B C 1
ATOM 3727 O O . ALA B 2 161 ? -26.558 -40.103 26.621 1.00 59.11 205 ALA B O 1
ATOM 3729 N N . ASP B 2 162 ? -26.352 -39.852 24.386 1.00 59.58 206 ASP B N 1
ATOM 3730 C CA . ASP B 2 162 ? -26.270 -41.284 24.102 1.00 61.52 206 ASP B CA 1
ATOM 3731 C C . ASP B 2 162 ? -24.882 -41.825 24.458 1.00 61.58 206 ASP B C 1
ATOM 3732 O O . ASP B 2 162 ? -24.155 -42.372 23.629 1.00 62.86 206 ASP B O 1
ATOM 3737 N N . HIS B 2 163 ? -24.523 -41.664 25.730 1.00 60.13 207 HIS B N 1
ATOM 3738 C CA . HIS B 2 163 ? -23.227 -42.081 26.242 1.00 58.00 207 HIS B CA 1
ATOM 3739 C C . HIS B 2 163 ? -23.410 -43.093 27.364 1.00 58.79 207 HIS B C 1
ATOM 3740 O O . HIS B 2 163 ? -24.442 -43.113 28.042 1.00 61.52 207 HIS B O 1
ATOM 3747 N N . ARG B 2 164 ? -22.395 -43.931 27.555 1.00 58.44 208 ARG B N 1
ATOM 3748 C CA . ARG B 2 164 ? -22.396 -44.952 28.593 1.00 59.63 208 ARG B CA 1
ATOM 3749 C C . ARG B 2 164 ? -21.157 -44.793 29.462 1.00 58.37 208 ARG B C 1
ATOM 3750 O O . ARG B 2 164 ? -20.042 -44.668 28.945 1.00 57.14 208 ARG B O 1
ATOM 3758 N N . LEU B 2 165 ? -21.354 -44.802 30.777 1.00 54.88 209 LEU B N 1
ATOM 3759 C CA . LEU B 2 165 ? -20.257 -44.770 31.735 1.00 58.23 209 LEU B CA 1
ATOM 3760 C C . LEU B 2 165 ? -19.942 -46.197 32.162 1.00 62.66 209 LEU B C 1
ATOM 3761 O O . LEU B 2 165 ? -20.817 -46.901 32.675 1.00 62.31 209 LEU B O 1
ATOM 3766 N N . ILE B 2 166 ? -18.698 -46.619 31.955 1.00 61.68 210 ILE B N 1
ATOM 3767 C CA . ILE B 2 166 ? -18.270 -47.982 32.248 1.00 62.86 210 ILE B CA 1
ATOM 3768 C C . ILE B 2 166 ? -17.162 -47.936 33.290 1.00 63.55 210 ILE B C 1
ATOM 3769 O O . ILE B 2 166 ? -16.116 -47.313 33.068 1.00 62.45 210 ILE B O 1
ATOM 3774 N N . ILE B 2 167 ? -17.385 -48.610 34.415 1.00 62.74 211 ILE B N 1
ATOM 3775 C CA . ILE B 2 167 ? -16.397 -48.745 35.478 1.00 64.50 211 ILE B CA 1
ATOM 3776 C C . ILE B 2 167 ? -16.001 -50.211 35.573 1.00 67.48 211 ILE B C 1
ATOM 3777 O O . ILE B 2 167 ? -16.865 -51.087 35.710 1.00 66.98 211 ILE B O 1
ATOM 3782 N N . TYR B 2 168 ? -14.699 -50.480 35.490 1.00 67.71 212 TYR B N 1
ATOM 3783 C CA . TYR B 2 168 ? -14.181 -51.838 35.425 1.00 70.34 212 TYR B CA 1
ATOM 3784 C C . TYR B 2 168 ? -13.050 -52.017 36.431 1.00 72.53 212 TYR B C 1
ATOM 3785 O O . TYR B 2 168 ? -12.584 -51.062 37.058 1.00 69.13 212 TYR B O 1
ATOM 3794 N N . LYS B 2 169 ? -12.605 -53.266 36.567 1.00 76.51 213 LYS B N 1
ATOM 3795 C CA . LYS B 2 169 ? -11.598 -53.625 37.555 1.00 76.77 213 LYS B CA 1
ATOM 3796 C C . LYS B 2 169 ? -11.001 -54.978 37.194 1.00 79.52 213 LYS B C 1
ATOM 3797 O O . LYS B 2 169 ? -11.728 -55.901 36.820 1.00 80.52 213 LYS B O 1
ATOM 3803 N N . ASP B 2 170 ? -9.681 -55.088 37.319 1.00 80.03 214 ASP B N 1
ATOM 3804 C CA . ASP B 2 170 ? -8.985 -56.346 37.055 1.00 83.77 214 ASP B CA 1
ATOM 3805 C C . ASP B 2 170 ? -8.999 -57.247 38.285 1.00 84.04 214 ASP B C 1
ATOM 3806 O O . ASP B 2 170 ? -10.061 -57.640 38.769 1.00 83.31 214 ASP B O 1
#

Sequence (464 aa):
NVLTVYSPYQSNLIRPILNEFEKQEHVKIEIKHGSTQVLLSNLHNEDFSERGDVFMGGVLSETIDHPEDFVPYQDTSVTQQLEDYRSNNKYVTSFLLMPTVIVVNSDLQGDIKIRGYQDLLQPILKGKIAYSNPNTTTTGYQHMRAIYSMHHRVSDVHQFQNHAMQLSKTSKVIEDVAKGKYYAGLSYEQDARTWKNKGYPVSIVYPIEGTMLNVDGIALVKNAHPHPKRKKLVQYLTSRSVQQRLVAEFDAKSIRKDVSEQSDQSIENLKNIPLIPKSKLPDIPHHKFLEMIQTIHQHVDESQSSLHHTEKQIQTFITQHNNSFQELDLTNHHDVTATKRELLKLIHQQPATLYYELSGPNQFITNNYEHLNTKNMYLFSTHQLKFKNSTYMLKIYMANTPRLSEIKKDNRQFALIVDQYDNILYANDDRFTIGEKYRPQQFGFMNESVKLNHADHRLIIYKD

CATH classification: 3.40.190.10

Organism: Staphylococcus aureus (NCBI:txid1280)